Protein AF-A0A966YVP4-F1 (afdb_monomer)

Radius of gyration: 31.64 Å; Cα contacts (8 Å, |Δi|>4): 546; chains: 1; bounding box: 80×55×108 Å

Secondary structure (DSSP, 8-state):
-PPPTT----SSS-----HHHHHHHTT-SSEEEEEETTT-BEEEE-HHHHHHTT--HHHHTT-BHHHHH-S-HHHHHHHHHHHTTS-SEEEEEEEE-PPTTSS-SS-EEEEEEEEE-SSTTEEEEEEEEHHHHHHHHHHHHHHHHHHHHHHHHHHHHHHHHHHHHHHHHHHHHHHHH--SHHHHHHHHHHHHHHHHHHHHHHHHH-S--S----EEE-HHHHHHHHHHHHHHHS-SSEEEEEE--TTPPPEEE-HHHHHHHHHHHHHHHHHHTHHHHHHT-EEEEEEEEEEEEEEETTEEEEEEEEEEEEE----TTS-HHHHHHHHHHH-TT---EEEES---HHHHHHHHHTT-SEEEESS--HHHHHHHHHHHHHHTTS---------------------SHHHHHHHHHHHHHHT----------TTSSHHHHHHHHHHTSTTTTS------TTSS-HHHHHHHHS---TT--

Mean predicted aligned error: 20.99 Å

pLDDT: mean 71.88, std 15.6, range [25.2, 93.12]

Foldseek 3Di:
DDDDQLDDDDPDDQDARDPVVLVVQLPDLWWKWKAFLPPQATRDTHPNVCQQQVHDRVRSHRDGPCQAQNPDVVVNVQSCCQLVVVDQKDKDWDWGDGDDDDGDPDTATWIWMKGADPPSRMIMITIDGPVQVVVVVVLVVVVVVVVVVLVVLVVVLVVLLVVLVVQLVVLVVVLVVDPDPVSNVVSVVSNVVSVVVNVVSVVVNDPPPDDWPFDFADVVVLVVVLVVVLCVVLVALEDEAEAEDPVDGTGGGRSVVSSVVVSVVVNVLCVLCVVSSVVSNWYKYWHWDWDAQDQDPNDTDRTDIDIDIDTPDDPPPDHQLVVLLVCCVVPVLQAAEDEDQDQFLVVLLSCLVSPHNYYHYPPDDPVVVVVSVVVRVVVSPDDDDDDDDDDDDDDDDPGDDDRDPVVSVLSRVLSVLQAPPDDDDQDDDPPPCSVVSVLSSCCSHPNVVPDDDDDDPVVDPPVVCCCVVVNDDPPPD

Structure (mmCIF, N/CA/C/O backbone):
data_AF-A0A966YVP4-F1
#
_entry.id   AF-A0A966YVP4-F1
#
loop_
_atom_site.group_PDB
_atom_site.id
_atom_site.type_symbol
_atom_site.label_atom_id
_atom_site.label_alt_id
_atom_site.label_comp_id
_atom_site.label_asym_id
_atom_site.label_entity_id
_atom_site.label_seq_id
_atom_site.pdbx_PDB_ins_code
_atom_site.Cartn_x
_atom_site.Cartn_y
_atom_site.Cartn_z
_atom_site.occupancy
_atom_site.B_iso_or_equiv
_atom_site.auth_seq_id
_atom_site.auth_comp_id
_atom_site.auth_asym_id
_atom_site.auth_atom_id
_atom_site.pdbx_PDB_model_num
ATOM 1 N N . MET A 1 1 ? 42.771 20.851 -23.814 1.00 29.97 1 MET A N 1
ATOM 2 C CA . MET A 1 1 ? 42.692 19.399 -24.076 1.00 29.97 1 MET A CA 1
ATOM 3 C C . MET A 1 1 ? 42.431 18.702 -22.752 1.00 29.97 1 MET A C 1
ATOM 5 O O . MET A 1 1 ? 43.370 18.456 -22.007 1.00 29.97 1 MET A O 1
ATOM 9 N N . LEU A 1 2 ? 41.157 18.504 -22.408 1.00 26.42 2 LEU A N 1
ATOM 10 C CA . LEU A 1 2 ? 40.759 17.711 -21.241 1.00 26.42 2 LEU A CA 1
ATOM 11 C C . LEU A 1 2 ? 41.018 16.236 -21.580 1.00 26.42 2 LEU A C 1
ATOM 13 O O . LEU A 1 2 ? 40.597 15.773 -22.638 1.00 26.42 2 LEU A O 1
ATOM 17 N N . ARG A 1 3 ? 41.796 15.540 -20.746 1.00 27.92 3 ARG A N 1
ATOM 18 C CA . ARG A 1 3 ? 42.078 14.107 -20.909 1.00 27.92 3 ARG A CA 1
ATOM 19 C C . ARG A 1 3 ? 40.803 13.310 -20.621 1.00 27.92 3 ARG A C 1
ATOM 21 O O . ARG A 1 3 ? 40.151 13.565 -19.615 1.00 27.92 3 ARG A O 1
ATOM 28 N N . ASN A 1 4 ? 40.489 12.367 -21.507 1.00 36.84 4 ASN A N 1
ATOM 29 C CA . ASN A 1 4 ? 39.395 11.409 -21.375 1.00 36.84 4 ASN A CA 1
ATOM 30 C C . ASN A 1 4 ? 39.600 10.553 -20.100 1.00 36.84 4 ASN A C 1
ATOM 32 O O . ASN A 1 4 ? 40.623 9.873 -20.012 1.00 36.84 4 ASN A O 1
ATOM 36 N N . PRO A 1 5 ? 38.687 10.590 -19.111 1.00 42.31 5 PRO A N 1
ATOM 37 C CA . PRO A 1 5 ? 38.836 9.871 -17.844 1.00 42.31 5 PRO A CA 1
ATOM 38 C C . PRO A 1 5 ? 38.462 8.377 -17.912 1.00 42.31 5 PRO A C 1
ATOM 40 O O . PRO A 1 5 ? 38.551 7.704 -16.886 1.00 42.31 5 PRO A O 1
ATOM 43 N N . PHE A 1 6 ? 38.053 7.854 -19.076 1.00 38.78 6 PHE A N 1
ATOM 44 C CA . PHE A 1 6 ? 37.610 6.462 -19.242 1.00 38.78 6 PHE A CA 1
ATOM 45 C C . PHE A 1 6 ? 38.642 5.527 -19.889 1.00 38.78 6 PHE A C 1
ATOM 47 O O . PHE A 1 6 ? 38.429 4.317 -19.900 1.00 38.78 6 PHE A O 1
ATOM 54 N N . ILE A 1 7 ? 39.769 6.044 -20.398 1.00 41.66 7 ILE A N 1
ATOM 55 C CA . ILE A 1 7 ? 40.704 5.236 -21.195 1.00 41.66 7 ILE A CA 1
ATOM 56 C C . ILE A 1 7 ? 42.158 5.415 -20.731 1.00 41.66 7 ILE A C 1
ATOM 58 O O . ILE A 1 7 ? 42.837 6.353 -21.141 1.00 41.66 7 ILE A O 1
ATOM 62 N N . GLU A 1 8 ? 42.665 4.442 -19.968 1.00 34.09 8 GLU A N 1
ATOM 63 C CA . GLU A 1 8 ? 44.062 3.984 -20.041 1.00 34.09 8 GLU A CA 1
ATOM 64 C C . GLU A 1 8 ? 44.051 2.446 -20.177 1.00 34.09 8 GLU A C 1
ATOM 66 O O . GLU A 1 8 ? 43.365 1.757 -19.426 1.00 34.09 8 GLU A O 1
ATOM 71 N N . GLY A 1 9 ? 44.723 1.926 -21.217 1.00 31.55 9 GLY A N 1
ATOM 72 C CA . GLY A 1 9 ? 44.648 0.525 -21.674 1.00 31.55 9 GLY A CA 1
ATOM 73 C C . GLY A 1 9 ? 45.178 -0.513 -20.674 1.00 31.55 9 GLY A C 1
ATOM 74 O O . GLY A 1 9 ? 45.796 -0.172 -19.677 1.00 31.55 9 GLY A O 1
ATOM 75 N N . ALA A 1 10 ? 45.028 -1.819 -20.877 1.00 28.75 10 ALA A N 1
ATOM 76 C CA . ALA A 1 10 ? 44.553 -2.616 -22.002 1.00 28.75 10 ALA A CA 1
ATOM 77 C C . ALA A 1 10 ? 44.098 -3.989 -21.450 1.00 28.75 10 ALA A C 1
ATOM 79 O O . ALA A 1 10 ? 44.531 -4.367 -20.371 1.00 28.75 10 ALA A O 1
ATOM 80 N N . VAL A 1 11 ? 43.256 -4.709 -22.203 1.00 44.66 11 VAL A N 1
ATOM 81 C CA . VAL A 1 11 ? 43.039 -6.177 -22.217 1.00 44.66 11 VAL A CA 1
ATOM 82 C C . VAL A 1 11 ? 43.336 -6.959 -20.910 1.00 44.66 11 VAL A C 1
ATOM 84 O O . VAL A 1 11 ? 44.486 -7.121 -20.518 1.00 44.66 11 VAL A O 1
ATOM 87 N N . ALA A 1 12 ? 42.280 -7.586 -20.361 1.00 33.38 12 ALA A N 1
ATOM 88 C CA . ALA A 1 12 ? 42.209 -8.422 -19.145 1.00 33.38 12 ALA A CA 1
ATOM 89 C C . ALA A 1 12 ? 42.091 -7.650 -17.811 1.00 33.38 12 ALA A C 1
ATOM 91 O O . ALA A 1 12 ? 43.016 -7.584 -17.010 1.00 33.38 12 ALA A O 1
ATOM 92 N N . GLY A 1 13 ? 40.898 -7.105 -17.554 1.00 38.34 13 GLY A N 1
ATOM 93 C CA . GLY A 1 13 ? 40.550 -6.392 -16.322 1.00 38.34 13 GLY A CA 1
ATOM 94 C C . GLY A 1 13 ? 39.638 -5.212 -16.641 1.00 38.34 13 GLY A C 1
ATOM 95 O O . GLY A 1 13 ? 40.075 -4.257 -17.274 1.00 38.34 13 GLY A O 1
ATOM 96 N N . ALA A 1 14 ? 38.360 -5.295 -16.263 1.00 35.41 14 ALA A N 1
ATOM 97 C CA . ALA A 1 14 ? 37.392 -4.223 -16.497 1.00 35.41 14 ALA A CA 1
ATOM 98 C C . ALA A 1 14 ? 37.844 -2.915 -15.801 1.00 35.41 14 ALA A C 1
ATOM 100 O O . ALA A 1 14 ? 38.297 -2.974 -14.652 1.00 35.41 14 ALA A O 1
ATOM 101 N N . PRO A 1 15 ? 37.750 -1.745 -16.465 1.00 41.84 15 PRO A N 1
ATOM 102 C CA . PRO A 1 15 ? 38.260 -0.484 -15.933 1.00 41.84 15 PRO A CA 1
ATOM 103 C C . PRO A 1 15 ? 37.467 -0.036 -14.698 1.00 41.84 15 PRO A C 1
ATOM 105 O O . PRO A 1 15 ? 36.239 0.016 -14.705 1.00 41.84 15 PRO A O 1
ATOM 108 N N . VAL A 1 16 ? 38.175 0.320 -13.625 1.00 45.94 16 VAL A N 1
ATOM 109 C CA . VAL A 1 16 ? 37.579 0.939 -12.434 1.00 45.94 16 VAL A CA 1
ATOM 110 C C . VAL A 1 16 ? 37.334 2.415 -12.750 1.00 45.94 16 VAL A C 1
ATOM 112 O O . VAL A 1 16 ? 38.284 3.158 -12.986 1.00 45.94 16 VAL A O 1
ATOM 115 N N . ALA A 1 17 ? 36.068 2.842 -12.766 1.00 50.16 17 ALA A N 1
ATOM 116 C CA . ALA A 1 17 ? 35.695 4.246 -12.950 1.00 50.16 17 ALA A CA 1
ATOM 117 C C . ALA A 1 17 ? 36.449 5.163 -11.964 1.00 50.16 17 ALA A C 1
ATOM 119 O O . ALA A 1 17 ? 36.647 4.803 -10.801 1.00 50.16 17 ALA A O 1
ATOM 120 N N . ALA A 1 18 ? 36.858 6.357 -12.411 1.00 51.91 18 ALA A N 1
ATOM 121 C CA . ALA A 1 18 ? 37.598 7.308 -11.582 1.00 51.91 18 ALA A CA 1
ATOM 122 C C . ALA A 1 18 ? 36.877 7.581 -10.232 1.00 51.91 18 ALA A C 1
ATOM 124 O O . ALA A 1 18 ? 35.660 7.795 -10.237 1.00 51.91 18 ALA A O 1
ATOM 125 N N . PRO A 1 19 ? 37.592 7.653 -9.084 1.00 50.00 19 PRO A N 1
ATOM 126 C CA . PRO A 1 19 ? 36.989 7.678 -7.738 1.00 50.00 19 PRO A CA 1
ATOM 127 C C . PRO A 1 19 ? 35.937 8.777 -7.503 1.00 50.00 19 PRO A C 1
ATOM 129 O O . PRO A 1 19 ? 34.991 8.603 -6.733 1.00 50.00 19 PRO A O 1
ATOM 132 N N . PHE A 1 20 ? 36.093 9.924 -8.170 1.00 47.03 20 PHE A N 1
ATOM 133 C CA . PHE A 1 20 ? 35.158 11.047 -8.088 1.00 47.03 20 PHE A CA 1
ATOM 134 C C . PHE A 1 20 ? 33.817 10.736 -8.770 1.00 47.03 20 PHE A C 1
ATOM 136 O O . PHE A 1 20 ? 32.758 10.967 -8.186 1.00 47.03 20 PHE A O 1
ATOM 143 N N . VAL A 1 21 ? 33.859 10.140 -9.964 1.00 62.75 21 VAL A N 1
ATOM 144 C CA . VAL A 1 21 ? 32.672 9.780 -10.754 1.00 62.75 21 VAL A CA 1
ATOM 145 C C . VAL A 1 21 ? 31.897 8.652 -10.075 1.00 62.75 21 VAL A C 1
ATOM 147 O O . VAL A 1 21 ? 30.676 8.740 -9.957 1.00 62.75 21 VAL A O 1
ATOM 150 N N . SER A 1 22 ? 32.589 7.646 -9.523 1.00 64.56 22 SER A N 1
ATOM 151 C CA . SER A 1 22 ? 31.923 6.583 -8.761 1.00 64.56 22 SER A CA 1
ATOM 152 C C . SER A 1 22 ? 31.195 7.130 -7.531 1.00 64.56 22 SER A C 1
ATOM 154 O O . SER A 1 22 ? 30.073 6.720 -7.255 1.00 64.56 22 SER A O 1
ATOM 156 N N . SER A 1 23 ? 31.781 8.108 -6.826 1.00 67.19 23 SER A N 1
ATOM 157 C CA . SER A 1 23 ? 31.131 8.718 -5.657 1.00 67.19 23 SER A CA 1
ATOM 158 C C . SER A 1 23 ? 29.857 9.500 -6.003 1.00 67.19 23 SER A C 1
ATOM 160 O O . SER A 1 23 ? 28.948 9.578 -5.177 1.00 67.19 23 SER A O 1
ATOM 162 N N . MET A 1 24 ? 29.777 10.066 -7.213 1.00 75.69 24 MET A N 1
ATOM 163 C CA . MET A 1 24 ? 28.618 10.831 -7.679 1.00 75.69 24 MET A CA 1
ATOM 164 C C . MET A 1 24 ? 27.484 9.899 -8.114 1.00 75.69 24 MET A C 1
ATOM 166 O O . MET A 1 24 ? 26.338 10.098 -7.715 1.00 75.69 24 MET A O 1
ATOM 170 N N . LEU A 1 25 ? 27.810 8.846 -8.869 1.00 79.75 25 LEU A N 1
ATOM 171 C CA . LEU A 1 25 ? 26.842 7.826 -9.279 1.00 79.75 25 LEU A CA 1
ATOM 172 C C . LEU A 1 25 ? 26.276 7.057 -8.073 1.00 79.75 25 LEU A C 1
ATOM 174 O O . LEU A 1 25 ? 25.082 6.759 -8.040 1.00 79.75 25 LEU A O 1
ATOM 178 N N . ASP A 1 26 ? 27.091 6.819 -7.039 1.00 79.06 26 ASP A N 1
ATOM 179 C CA . ASP A 1 26 ? 26.658 6.209 -5.773 1.00 79.06 26 ASP A CA 1
ATOM 180 C C . ASP A 1 26 ? 25.669 7.079 -4.977 1.00 79.06 26 ASP A C 1
ATOM 182 O O . ASP A 1 26 ? 24.909 6.561 -4.156 1.00 79.06 26 ASP A O 1
ATOM 186 N N . GLN A 1 27 ? 25.625 8.391 -5.231 1.00 76.12 27 GLN A N 1
ATOM 187 C CA . GLN A 1 27 ? 24.639 9.287 -4.623 1.00 76.12 27 GLN A CA 1
ATOM 188 C C . GLN A 1 27 ? 23.323 9.356 -5.401 1.00 76.12 27 GLN A C 1
ATOM 190 O O . GLN A 1 27 ? 22.328 9.844 -4.851 1.00 76.12 27 GLN A O 1
ATOM 195 N N . MET A 1 28 ? 23.265 8.851 -6.638 1.00 78.94 28 MET A N 1
ATOM 196 C CA . MET A 1 28 ? 22.024 8.858 -7.409 1.00 78.94 28 MET A CA 1
ATOM 197 C C . MET A 1 28 ? 20.943 7.998 -6.724 1.00 78.94 28 MET A C 1
ATOM 199 O O . MET A 1 28 ? 21.252 6.973 -6.111 1.00 78.94 28 MET A O 1
ATOM 203 N N . PRO A 1 29 ? 19.671 8.439 -6.744 1.00 70.00 29 PRO A N 1
ATOM 204 C CA . PRO A 1 29 ? 18.569 7.697 -6.131 1.00 70.00 29 PRO A CA 1
ATOM 205 C C . PRO A 1 29 ? 18.134 6.497 -6.979 1.00 70.00 29 PRO A C 1
ATOM 207 O O . PRO A 1 29 ? 17.661 5.506 -6.430 1.00 70.00 29 PRO A O 1
ATOM 210 N N . ASN A 1 30 ? 18.311 6.592 -8.295 1.00 84.62 30 ASN A N 1
ATOM 211 C CA . ASN A 1 30 ? 17.921 5.562 -9.242 1.00 84.62 30 ASN A CA 1
ATOM 212 C C . ASN A 1 30 ? 19.015 4.503 -9.354 1.00 84.62 30 ASN A C 1
ATOM 214 O O . ASN A 1 30 ? 20.199 4.775 -9.124 1.00 84.62 30 ASN A O 1
ATOM 218 N N . SER A 1 31 ? 18.608 3.285 -9.696 1.00 88.94 31 SER A N 1
ATOM 219 C CA . SER A 1 31 ? 19.550 2.194 -9.911 1.00 88.94 31 SER A CA 1
ATOM 220 C C . SER A 1 31 ? 20.287 2.433 -11.217 1.00 88.94 31 SER A C 1
ATOM 222 O O . SER A 1 31 ? 19.646 2.626 -12.245 1.00 88.94 31 SER A O 1
ATOM 224 N N . VAL A 1 32 ? 21.618 2.449 -11.172 1.00 92.25 32 VAL A N 1
ATOM 225 C CA . VAL A 1 32 ? 22.470 2.729 -12.330 1.00 92.25 32 VAL A CA 1
ATOM 226 C C . VAL A 1 32 ? 23.482 1.607 -12.516 1.00 92.25 32 VAL A C 1
ATOM 228 O O . VAL A 1 32 ? 24.224 1.262 -11.592 1.00 92.25 32 VAL A O 1
ATOM 231 N N . LEU A 1 33 ? 23.541 1.088 -13.740 1.00 91.94 33 LEU A N 1
ATOM 232 C CA . LEU A 1 33 ? 24.597 0.217 -14.242 1.00 91.94 33 LEU A CA 1
ATOM 233 C C . LEU A 1 33 ? 25.327 0.905 -15.395 1.00 91.94 33 LEU A C 1
ATOM 235 O O . LEU A 1 33 ? 24.714 1.585 -16.216 1.00 91.94 33 LEU A O 1
ATOM 239 N N . VAL A 1 34 ? 26.633 0.680 -15.480 1.00 90.81 34 VAL A N 1
ATOM 240 C CA . VAL A 1 34 ? 27.435 1.005 -16.665 1.00 90.81 34 VAL A CA 1
ATOM 241 C C . VAL A 1 34 ? 27.994 -0.291 -17.216 1.00 90.81 34 VAL A C 1
ATOM 243 O O . VAL A 1 34 ? 28.510 -1.114 -16.457 1.00 90.81 34 VAL A O 1
ATOM 246 N N . PHE A 1 35 ? 27.892 -0.471 -18.525 1.00 90.00 35 PHE A N 1
ATOM 247 C CA . PHE A 1 35 ? 28.309 -1.684 -19.213 1.00 90.00 35 PHE A CA 1
ATOM 248 C C . PHE A 1 35 ? 28.931 -1.366 -20.572 1.00 90.00 35 PHE A C 1
ATOM 250 O O . PHE A 1 35 ? 28.730 -0.285 -21.129 1.00 90.00 35 PHE A O 1
ATOM 257 N N . VAL A 1 36 ? 29.698 -2.312 -21.105 1.00 88.19 36 VAL A N 1
ATOM 258 C CA . VAL A 1 36 ? 30.281 -2.215 -22.447 1.00 88.19 36 VAL A CA 1
ATOM 259 C C . VAL A 1 36 ? 29.201 -2.524 -23.479 1.00 88.19 36 VAL A C 1
ATOM 261 O O . VAL A 1 36 ? 28.618 -3.601 -23.444 1.00 88.19 36 VAL A O 1
ATOM 264 N N . GLY A 1 37 ? 28.941 -1.623 -24.427 1.00 82.44 37 GLY A N 1
ATOM 265 C CA . GLY A 1 37 ? 27.839 -1.788 -25.386 1.00 82.44 37 GLY A CA 1
ATOM 266 C C . GLY A 1 37 ? 27.956 -3.045 -26.259 1.00 82.44 37 GLY A C 1
ATOM 267 O O . GLY A 1 37 ? 26.972 -3.749 -26.466 1.00 82.44 37 GLY A O 1
ATOM 268 N N . ALA A 1 38 ? 29.172 -3.375 -26.709 1.00 82.44 38 ALA A N 1
ATOM 269 C CA . ALA A 1 38 ? 29.412 -4.507 -27.607 1.00 82.44 38 ALA A CA 1
ATOM 270 C C . ALA A 1 38 ? 29.307 -5.882 -26.921 1.00 82.44 38 ALA A C 1
ATOM 272 O O . ALA A 1 38 ? 28.761 -6.817 -27.501 1.00 82.44 38 ALA A O 1
ATOM 273 N N . THR A 1 39 ? 29.853 -6.021 -25.709 1.00 84.38 39 THR A N 1
ATOM 274 C CA . THR A 1 39 ? 29.913 -7.307 -24.987 1.00 84.38 39 THR A CA 1
ATOM 275 C C . THR A 1 39 ? 28.844 -7.442 -23.910 1.00 84.38 39 THR A C 1
ATOM 277 O O . THR A 1 39 ? 28.572 -8.547 -23.454 1.00 84.38 39 THR A O 1
ATOM 280 N N . LYS A 1 40 ? 28.206 -6.330 -23.528 1.00 87.25 40 LYS A N 1
ATOM 281 C CA . LYS A 1 40 ? 27.245 -6.219 -22.422 1.00 87.25 40 LYS A CA 1
ATOM 282 C C . LYS A 1 40 ? 27.848 -6.535 -21.047 1.00 87.25 40 LYS A C 1
ATOM 284 O O . LYS A 1 40 ? 27.099 -6.768 -20.097 1.00 87.25 40 LYS A O 1
ATOM 289 N N . ASP A 1 41 ? 29.177 -6.504 -20.934 1.00 86.19 41 ASP A N 1
ATOM 290 C CA . ASP A 1 41 ? 29.902 -6.721 -19.679 1.00 86.19 41 ASP A CA 1
ATOM 291 C C . ASP A 1 41 ? 29.674 -5.559 -18.714 1.00 86.19 41 ASP A C 1
ATOM 293 O O . ASP A 1 41 ? 29.835 -4.394 -19.090 1.00 86.19 41 ASP A O 1
ATOM 297 N N . LEU A 1 42 ? 29.343 -5.864 -17.459 1.00 87.19 42 LEU A N 1
ATOM 298 C CA . LEU A 1 42 ? 29.179 -4.847 -16.427 1.00 87.19 42 LEU A CA 1
ATOM 299 C C . LEU A 1 42 ? 30.530 -4.261 -16.015 1.00 87.19 42 LEU A C 1
ATOM 301 O O . LEU A 1 42 ? 31.460 -4.969 -15.626 1.00 87.19 42 LEU A O 1
ATOM 305 N N . VAL A 1 43 ? 30.595 -2.935 -16.033 1.00 87.00 43 VAL A N 1
ATOM 306 C CA . VAL A 1 43 ? 31.760 -2.143 -15.625 1.00 87.00 43 VAL A CA 1
ATOM 307 C C . VAL A 1 43 ? 31.528 -1.524 -14.249 1.00 87.00 43 VAL A C 1
ATOM 309 O O . VAL A 1 43 ? 32.441 -1.458 -13.426 1.00 87.00 43 VAL A O 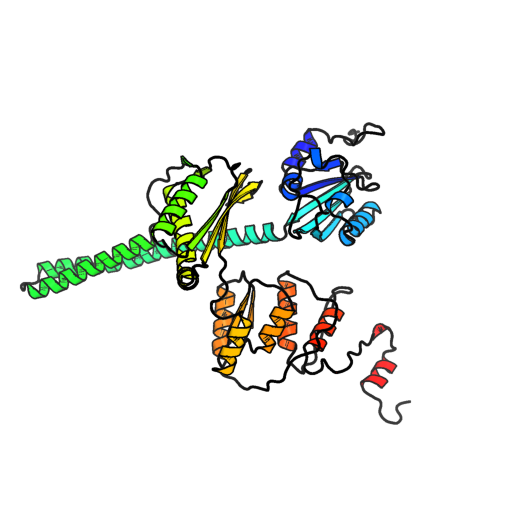1
ATOM 312 N N . TYR A 1 44 ? 30.301 -1.082 -13.969 1.00 87.38 44 TYR A N 1
ATOM 313 C CA . TYR A 1 44 ? 29.97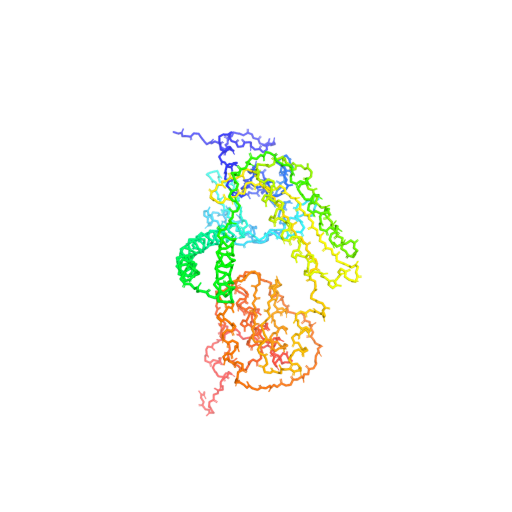2 -0.411 -12.716 1.00 87.38 44 TYR A CA 1
ATOM 314 C C . TYR A 1 44 ? 28.508 -0.616 -12.316 1.00 87.38 44 TYR A C 1
ATOM 316 O O . TYR A 1 44 ? 27.626 -0.721 -13.165 1.00 87.38 44 TYR A O 1
ATOM 324 N N . ALA A 1 45 ? 28.268 -0.619 -11.005 1.00 86.38 45 ALA A N 1
ATOM 325 C CA . ALA A 1 45 ? 26.949 -0.600 -10.392 1.00 86.38 45 ALA A CA 1
ATOM 326 C C . ALA A 1 45 ? 26.965 0.364 -9.209 1.00 86.38 45 ALA A C 1
ATOM 328 O O . ALA A 1 45 ? 27.882 0.302 -8.383 1.00 86.38 45 ALA A O 1
ATOM 329 N N . ASN A 1 46 ? 25.966 1.242 -9.126 1.00 87.31 46 ASN A N 1
ATOM 330 C CA . ASN A 1 46 ? 25.834 2.137 -7.984 1.00 87.31 46 ASN A CA 1
ATOM 331 C C . ASN A 1 46 ? 25.165 1.442 -6.785 1.00 87.31 46 ASN A C 1
ATOM 333 O O . ASN A 1 46 ? 24.551 0.380 -6.905 1.00 87.31 46 ASN A O 1
ATOM 337 N N . ALA A 1 47 ? 25.239 2.069 -5.611 1.00 83.25 47 ALA A N 1
ATOM 338 C CA . ALA A 1 47 ? 24.629 1.546 -4.386 1.00 83.25 47 ALA A CA 1
ATOM 339 C C . ALA A 1 47 ? 23.110 1.278 -4.502 1.00 83.25 47 ALA A C 1
ATOM 341 O O . ALA A 1 47 ? 22.590 0.384 -3.832 1.00 83.25 47 ALA A O 1
ATOM 342 N N . ALA A 1 48 ? 22.392 2.039 -5.337 1.00 82.31 48 ALA A N 1
ATOM 343 C CA . ALA A 1 48 ? 20.969 1.820 -5.593 1.00 82.31 48 ALA A CA 1
ATOM 344 C C . ALA A 1 48 ? 20.726 0.552 -6.430 1.00 82.31 48 ALA A C 1
ATOM 346 O O . ALA A 1 48 ? 19.842 -0.226 -6.085 1.00 82.31 48 ALA A O 1
ATOM 347 N N . ALA A 1 49 ? 21.554 0.287 -7.445 1.00 85.12 49 ALA A N 1
ATOM 348 C CA . ALA A 1 49 ? 21.521 -0.948 -8.225 1.00 85.12 49 ALA A CA 1
ATOM 349 C C . ALA A 1 49 ? 21.880 -2.174 -7.377 1.00 85.12 49 ALA A C 1
ATOM 351 O O . ALA A 1 49 ? 21.207 -3.192 -7.487 1.00 85.12 49 ALA A O 1
ATOM 352 N N . GLU A 1 50 ? 22.873 -2.075 -6.487 1.00 82.00 50 GLU A N 1
ATOM 353 C CA . GLU A 1 50 ? 23.200 -3.143 -5.524 1.00 82.00 50 GLU A CA 1
ATOM 354 C C . GLU A 1 50 ? 22.017 -3.460 -4.598 1.00 82.00 50 GLU A C 1
ATOM 356 O O . GLU A 1 50 ? 21.723 -4.621 -4.321 1.00 82.00 50 GLU A O 1
ATOM 361 N N . ALA A 1 51 ? 21.321 -2.421 -4.122 1.00 75.44 51 ALA A N 1
ATOM 362 C CA . ALA A 1 51 ? 20.150 -2.575 -3.267 1.00 75.44 51 ALA A CA 1
ATOM 363 C C . ALA A 1 51 ? 18.935 -3.118 -4.028 1.00 75.44 51 ALA A C 1
ATOM 365 O O . ALA A 1 51 ? 18.224 -3.962 -3.492 1.00 75.44 51 ALA A O 1
ATOM 366 N N . SER A 1 52 ? 18.703 -2.652 -5.258 1.00 76.56 52 SER A N 1
ATOM 367 C CA . SER A 1 52 ? 17.652 -3.183 -6.120 1.00 76.56 52 SER A CA 1
ATOM 368 C C . SER A 1 52 ? 17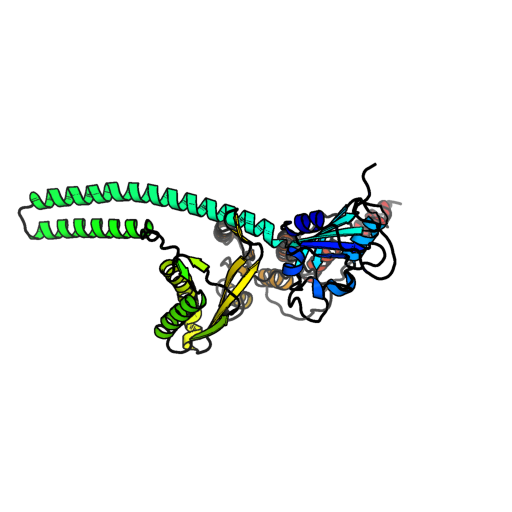.945 -4.649 -6.411 1.00 76.56 52 SER A C 1
ATOM 370 O O . SER A 1 52 ? 17.142 -5.502 -6.083 1.00 76.56 52 SER A O 1
ATOM 372 N N . LEU A 1 53 ? 19.109 -4.991 -6.947 1.00 76.62 53 LEU A N 1
ATOM 373 C CA . LEU A 1 53 ? 19.442 -6.359 -7.343 1.00 76.62 53 LEU A CA 1
ATOM 374 C C . LEU A 1 53 ? 19.796 -7.282 -6.168 1.00 76.62 53 LEU A C 1
ATOM 376 O O . LEU A 1 53 ? 20.285 -8.367 -6.428 1.00 76.62 53 LEU A O 1
ATOM 380 N N . ASP A 1 54 ? 19.644 -6.872 -4.907 1.00 73.06 54 ASP A N 1
ATOM 381 C CA . ASP A 1 54 ? 20.072 -7.635 -3.717 1.00 73.06 54 ASP A CA 1
ATOM 382 C C . ASP A 1 54 ? 21.450 -8.324 -3.879 1.00 73.06 54 ASP A C 1
ATOM 384 O O . ASP A 1 54 ? 21.692 -9.459 -3.458 1.00 73.06 54 ASP A O 1
ATOM 388 N N . LEU A 1 55 ? 22.373 -7.631 -4.550 1.00 76.69 55 LEU A N 1
ATOM 389 C CA . LEU A 1 55 ? 23.690 -8.133 -4.918 1.00 76.69 55 LEU A CA 1
ATOM 390 C C . LEU A 1 55 ? 24.752 -7.139 -4.489 1.00 76.69 55 LEU A C 1
ATOM 392 O O . LEU A 1 55 ? 24.657 -5.941 -4.739 1.00 76.69 55 LEU A O 1
ATOM 396 N N . SER A 1 56 ? 25.823 -7.654 -3.890 1.00 77.81 56 SER A N 1
ATOM 397 C CA . SER A 1 56 ? 26.999 -6.833 -3.624 1.00 77.81 56 SER A CA 1
ATOM 398 C C . SER A 1 56 ? 27.752 -6.528 -4.916 1.00 77.81 56 SER A C 1
ATOM 400 O O . SER A 1 56 ? 27.821 -7.370 -5.815 1.00 77.81 56 SER A O 1
ATOM 402 N N . ARG A 1 57 ? 28.437 -5.381 -4.967 1.00 74.38 57 ARG A N 1
ATOM 403 C CA . ARG A 1 57 ? 29.325 -4.997 -6.080 1.00 74.38 57 ARG A CA 1
ATOM 404 C C . ARG A 1 57 ? 30.291 -6.106 -6.499 1.00 74.38 57 ARG A C 1
ATOM 406 O O . ARG A 1 57 ? 30.517 -6.313 -7.683 1.00 74.38 57 ARG A O 1
ATOM 413 N N . LYS A 1 58 ? 30.828 -6.859 -5.532 1.00 73.25 58 LYS A N 1
ATOM 414 C CA . LYS A 1 58 ? 31.740 -7.990 -5.780 1.00 73.25 58 LYS A CA 1
ATOM 415 C C . LYS A 1 58 ? 31.059 -9.159 -6.503 1.00 73.25 58 LYS A C 1
ATOM 417 O O . LYS A 1 58 ? 31.718 -9.862 -7.253 1.00 73.25 58 LYS A O 1
ATOM 422 N N . SER A 1 59 ? 29.766 -9.368 -6.269 1.00 75.94 59 SER A N 1
ATOM 423 C CA . SER A 1 59 ? 28.983 -10.419 -6.934 1.00 75.94 59 SER A CA 1
ATOM 424 C C . SER A 1 59 ? 28.541 -10.006 -8.339 1.00 75.94 59 SER A C 1
ATOM 426 O O . SER A 1 59 ? 28.285 -10.870 -9.164 1.00 75.94 59 SER A O 1
ATOM 428 N N . LEU A 1 60 ? 28.462 -8.697 -8.599 1.00 77.69 60 LEU A N 1
ATOM 429 C CA . LEU A 1 60 ? 28.150 -8.128 -9.914 1.00 77.69 60 LEU A CA 1
ATOM 430 C C . LEU A 1 60 ? 29.363 -8.102 -10.857 1.00 77.69 60 LEU A C 1
ATOM 432 O O . LEU A 1 60 ? 29.198 -8.010 -12.069 1.00 77.69 60 LEU A O 1
ATOM 436 N N . GLN A 1 61 ? 30.585 -8.170 -10.320 1.00 77.69 61 GLN A N 1
ATOM 437 C CA . GLN A 1 61 ? 31.805 -8.151 -11.125 1.00 77.69 61 GLN A CA 1
ATOM 438 C C . GLN A 1 61 ? 31.901 -9.377 -12.037 1.00 77.69 61 GLN A C 1
ATOM 440 O O . GLN A 1 61 ? 31.838 -10.512 -11.572 1.00 77.69 61 GLN A O 1
ATOM 445 N N . GLY A 1 62 ? 32.124 -9.127 -13.329 1.00 73.44 62 GLY A N 1
ATOM 446 C CA . GLY A 1 62 ? 32.261 -10.173 -14.342 1.00 73.44 62 GLY A CA 1
ATOM 447 C C . GLY A 1 62 ? 30.936 -10.766 -14.823 1.00 73.44 62 GLY A C 1
ATOM 448 O O . GLY A 1 62 ? 30.971 -11.691 -15.627 1.00 73.44 62 GLY A O 1
ATOM 449 N N . LEU A 1 63 ? 29.796 -10.248 -14.355 1.00 83.06 63 LEU A N 1
ATOM 450 C CA . LEU A 1 63 ? 28.493 -10.554 -14.936 1.00 83.06 63 LEU A CA 1
ATOM 451 C C . LEU A 1 63 ? 28.219 -9.657 -16.144 1.00 83.06 63 LEU A C 1
ATOM 453 O O . LEU A 1 63 ? 28.705 -8.526 -16.240 1.00 83.06 63 LEU A O 1
ATOM 457 N N . THR A 1 64 ? 27.383 -10.156 -17.039 1.00 85.25 64 THR A N 1
ATOM 458 C CA . THR A 1 64 ? 26.814 -9.404 -18.156 1.00 85.25 64 THR A CA 1
ATOM 459 C C . THR A 1 64 ? 25.395 -8.938 -17.826 1.00 85.25 64 THR A C 1
ATOM 461 O O . THR A 1 64 ? 24.747 -9.445 -16.906 1.00 85.25 64 THR A O 1
ATOM 464 N N . LEU A 1 65 ? 24.853 -8.000 -18.608 1.00 84.56 65 LEU A N 1
ATOM 465 C CA . LEU A 1 65 ? 23.423 -7.667 -18.516 1.00 84.56 65 LEU A CA 1
ATOM 466 C C . LEU A 1 65 ? 22.515 -8.879 -18.760 1.00 84.56 65 LEU A C 1
ATOM 468 O O . LEU A 1 65 ? 21.433 -8.956 -18.179 1.00 84.56 65 LEU A O 1
ATOM 472 N N . TYR A 1 66 ? 22.959 -9.824 -19.591 1.00 82.69 66 TYR A N 1
ATOM 473 C CA . TYR A 1 66 ? 22.238 -11.066 -19.843 1.00 82.69 66 TYR A CA 1
ATOM 474 C C . TYR A 1 66 ? 22.163 -11.936 -18.582 1.00 82.69 66 TYR A C 1
ATOM 476 O O . TYR A 1 66 ? 21.100 -12.460 -18.262 1.00 82.69 66 TYR A O 1
ATOM 484 N N . ASP A 1 67 ? 23.252 -12.034 -17.815 1.00 79.06 67 ASP A N 1
ATOM 485 C CA . ASP A 1 67 ? 23.269 -12.798 -16.559 1.00 79.06 67 ASP A CA 1
ATOM 486 C C . ASP A 1 67 ? 22.331 -12.201 -15.500 1.00 79.06 67 ASP A C 1
ATOM 488 O O . ASP A 1 67 ? 21.784 -12.926 -14.669 1.00 79.06 67 ASP A O 1
ATOM 492 N N . LEU A 1 68 ? 22.123 -10.880 -15.531 1.00 77.88 68 LEU A N 1
ATOM 493 C CA . LEU A 1 68 ? 21.231 -10.189 -14.599 1.00 77.88 68 LEU A CA 1
ATOM 494 C C . LEU A 1 68 ? 19.755 -10.276 -14.995 1.00 77.88 68 LEU A C 1
ATOM 496 O O . LEU A 1 68 ? 18.916 -10.568 -14.140 1.00 77.88 68 LEU A O 1
ATOM 500 N N . PHE A 1 69 ? 19.438 -9.998 -16.262 1.00 82.06 69 PHE A N 1
ATOM 501 C CA . PHE A 1 69 ? 18.064 -9.754 -16.726 1.00 82.06 69 PHE A CA 1
ATOM 502 C C . PHE A 1 69 ? 17.547 -10.770 -17.757 1.00 82.06 69 PHE A C 1
ATOM 504 O O . PHE A 1 69 ? 16.406 -10.660 -18.211 1.00 82.06 69 PHE A O 1
ATOM 511 N N . GLY A 1 70 ? 18.366 -11.756 -18.127 1.00 76.12 70 GLY A N 1
ATOM 512 C CA . GLY A 1 70 ? 18.026 -12.815 -19.074 1.00 76.12 70 GLY A CA 1
ATOM 513 C C . GLY A 1 70 ? 17.793 -12.313 -20.498 1.00 76.12 70 GLY A C 1
ATOM 514 O O . GLY A 1 70 ? 18.215 -11.221 -20.887 1.00 76.12 70 GLY A O 1
ATOM 515 N N . GLU A 1 71 ? 17.078 -13.116 -21.289 1.00 75.19 71 GLU A N 1
ATOM 516 C CA . GLU A 1 71 ? 16.630 -12.735 -22.632 1.00 75.19 71 GLU A CA 1
ATOM 517 C C . GLU A 1 71 ? 15.435 -11.778 -22.574 1.00 75.19 71 GLU A C 1
ATOM 519 O O . GLU A 1 71 ? 14.291 -12.142 -22.845 1.00 75.19 71 GLU A O 1
ATOM 524 N N . ASN A 1 72 ? 15.695 -10.515 -22.241 1.00 80.56 72 ASN A N 1
ATOM 525 C CA . ASN A 1 72 ? 14.697 -9.461 -22.378 1.00 80.56 72 ASN A CA 1
ATOM 526 C C . ASN A 1 72 ? 14.813 -8.812 -23.768 1.00 80.56 72 ASN A C 1
ATOM 528 O O . ASN A 1 72 ? 15.710 -8.006 -24.021 1.00 80.56 72 ASN A O 1
ATOM 532 N N . GLN A 1 73 ? 13.918 -9.190 -24.687 1.00 84.12 73 GLN A N 1
ATOM 533 C CA . GLN A 1 73 ? 13.937 -8.712 -26.079 1.00 84.12 73 GLN A CA 1
ATOM 534 C C . GLN A 1 73 ? 13.836 -7.187 -26.172 1.00 84.12 73 GLN A C 1
ATOM 536 O O . GLN A 1 73 ? 14.584 -6.571 -26.928 1.00 84.12 73 GLN A O 1
ATOM 541 N N . SER A 1 74 ? 12.966 -6.575 -25.369 1.00 85.44 74 SER A N 1
ATOM 542 C CA . SER A 1 74 ? 12.778 -5.125 -25.361 1.00 85.44 74 SER A CA 1
ATOM 543 C C . SER A 1 74 ? 14.017 -4.395 -24.837 1.00 85.44 74 SER A C 1
ATOM 545 O O . SER A 1 74 ? 14.453 -3.423 -25.445 1.00 85.44 74 SER A O 1
ATOM 547 N N . LEU A 1 75 ? 14.639 -4.897 -23.763 1.00 87.62 75 LEU A N 1
ATOM 548 C CA . LEU A 1 75 ? 15.894 -4.340 -23.249 1.00 87.62 75 LEU A CA 1
ATOM 549 C C . LEU A 1 75 ? 17.014 -4.440 -24.293 1.00 87.62 75 LEU A C 1
ATOM 551 O O . LEU A 1 75 ? 17.722 -3.466 -24.533 1.00 87.62 75 LEU A O 1
ATOM 555 N N . ASN A 1 76 ? 17.153 -5.599 -24.942 1.00 87.88 76 ASN A N 1
ATOM 556 C CA . ASN A 1 76 ? 18.144 -5.795 -25.999 1.00 87.88 76 ASN A CA 1
ATOM 557 C C . ASN A 1 76 ? 17.916 -4.840 -27.174 1.00 87.88 76 ASN A C 1
ATOM 559 O O . ASN A 1 76 ? 18.869 -4.230 -27.646 1.00 87.88 76 ASN A O 1
ATOM 563 N N . HIS A 1 77 ? 16.662 -4.647 -27.587 1.00 87.94 77 HIS A N 1
ATOM 564 C CA . HIS A 1 77 ? 16.321 -3.706 -28.646 1.00 87.94 77 HIS A CA 1
ATOM 565 C C . HIS A 1 77 ? 16.720 -2.267 -28.292 1.00 87.94 77 HIS A C 1
ATOM 567 O O . HIS A 1 77 ? 17.360 -1.599 -29.101 1.00 87.94 77 HIS A O 1
ATOM 573 N N . MET A 1 78 ? 16.428 -1.810 -27.067 1.00 90.00 78 MET A N 1
ATOM 574 C CA . MET A 1 78 ? 16.851 -0.484 -26.598 1.00 90.00 78 MET A CA 1
ATOM 575 C C . MET A 1 78 ? 18.375 -0.315 -26.633 1.00 90.00 78 MET A C 1
ATOM 577 O O . MET A 1 78 ? 18.867 0.731 -27.055 1.00 90.00 78 MET A O 1
ATOM 581 N N . ILE A 1 79 ? 19.125 -1.334 -26.197 1.00 89.31 79 ILE A N 1
ATOM 582 C CA . ILE A 1 79 ? 20.595 -1.318 -26.227 1.00 89.31 79 ILE A CA 1
ATOM 583 C C . ILE A 1 79 ? 21.084 -1.214 -27.672 1.00 89.31 79 ILE A C 1
ATOM 585 O O . ILE A 1 79 ? 21.898 -0.346 -27.972 1.00 89.31 79 ILE A O 1
ATOM 589 N N . ASP A 1 80 ? 20.563 -2.051 -28.569 1.00 87.88 80 ASP A N 1
ATOM 590 C CA . ASP A 1 80 ? 20.996 -2.099 -29.965 1.00 87.88 80 ASP A CA 1
ATOM 591 C C . ASP A 1 80 ? 20.701 -0.785 -30.704 1.00 87.88 80 ASP A C 1
ATOM 593 O O . ASP A 1 80 ? 21.519 -0.330 -31.504 1.00 87.88 80 ASP A O 1
ATOM 597 N N . GLU A 1 81 ? 19.566 -0.134 -30.433 1.00 86.50 81 GLU A N 1
ATOM 598 C CA . GLU A 1 81 ? 19.237 1.160 -31.037 1.00 86.50 81 GLU A CA 1
ATOM 599 C C . GLU A 1 81 ? 20.178 2.283 -30.603 1.00 86.50 81 GLU A C 1
ATOM 601 O O . GLU A 1 81 ? 20.642 3.064 -31.444 1.00 86.50 81 GLU A O 1
ATOM 606 N N . VAL A 1 82 ? 20.472 2.359 -29.302 1.00 87.31 82 VAL A N 1
ATOM 607 C CA . VAL A 1 82 ? 21.390 3.367 -28.766 1.00 87.31 82 VAL A CA 1
ATOM 608 C C . VAL A 1 82 ? 22.817 3.065 -29.229 1.00 87.31 82 VAL A C 1
ATOM 610 O O . VAL A 1 82 ? 23.523 3.969 -29.670 1.00 87.31 82 VAL A O 1
ATOM 613 N N . PHE A 1 83 ? 23.234 1.795 -29.231 1.00 86.06 83 PHE A N 1
ATOM 614 C CA . PHE A 1 83 ? 24.574 1.381 -29.653 1.00 86.06 83 PHE A CA 1
ATOM 615 C C . PHE A 1 83 ? 24.810 1.601 -31.152 1.00 86.06 83 PHE A C 1
ATOM 617 O O . PHE A 1 83 ? 25.882 2.048 -31.553 1.00 86.06 83 PHE A O 1
ATOM 624 N N . ALA A 1 84 ? 23.793 1.374 -31.988 1.00 84.56 84 ALA A N 1
ATOM 625 C CA . ALA A 1 84 ? 23.840 1.672 -33.418 1.00 84.56 84 ALA A CA 1
ATOM 626 C C . ALA A 1 84 ? 23.831 3.183 -33.734 1.00 84.56 84 ALA A C 1
ATOM 628 O O . ALA A 1 84 ? 23.818 3.556 -34.909 1.00 84.56 84 ALA A O 1
ATOM 629 N N . GLY A 1 85 ? 23.799 4.054 -32.717 1.00 79.44 85 GLY A N 1
ATOM 630 C CA . GLY A 1 85 ? 23.795 5.508 -32.872 1.00 79.44 85 GLY A CA 1
ATOM 631 C C . GLY A 1 85 ? 22.493 6.064 -33.450 1.00 79.44 85 GLY A C 1
ATOM 632 O O . GLY A 1 85 ? 22.479 7.188 -33.950 1.00 79.44 85 GLY A O 1
ATOM 633 N N . ARG A 1 86 ? 21.397 5.291 -33.417 1.00 75.56 86 ARG A N 1
ATOM 634 C CA . ARG A 1 86 ? 20.086 5.721 -33.939 1.00 75.56 86 ARG A CA 1
ATOM 635 C C . ARG A 1 86 ? 19.361 6.657 -32.974 1.00 75.56 86 ARG A C 1
ATOM 637 O O . ARG A 1 86 ? 18.546 7.463 -33.411 1.00 75.56 86 ARG A O 1
ATOM 644 N N . ALA A 1 87 ? 19.684 6.571 -31.685 1.00 73.62 87 ALA A N 1
ATOM 645 C CA . ALA A 1 87 ? 19.177 7.441 -30.633 1.00 73.62 87 ALA A CA 1
ATOM 646 C C . ALA A 1 87 ? 20.273 7.703 -29.588 1.00 73.62 87 ALA A C 1
ATOM 648 O O . ALA A 1 87 ? 21.049 6.810 -29.264 1.00 73.62 87 ALA A O 1
ATOM 649 N N . ALA A 1 88 ? 20.328 8.920 -29.034 1.00 75.62 88 ALA A N 1
ATOM 650 C CA . ALA A 1 88 ? 21.273 9.257 -27.959 1.00 75.62 88 ALA A CA 1
ATOM 651 C C . ALA A 1 88 ? 20.893 8.598 -26.618 1.00 75.62 88 ALA A C 1
ATOM 653 O O . ALA A 1 88 ? 21.759 8.267 -25.808 1.00 75.62 88 ALA A O 1
ATOM 654 N N . ALA A 1 89 ? 19.592 8.402 -26.400 1.00 86.19 89 ALA A N 1
ATOM 655 C CA . ALA A 1 89 ? 19.043 7.664 -25.277 1.00 86.19 89 ALA A CA 1
ATOM 656 C C . ALA A 1 89 ? 17.683 7.062 -25.652 1.00 86.19 89 ALA A C 1
ATOM 658 O O . ALA A 1 89 ? 16.955 7.629 -26.467 1.00 86.19 89 ALA A O 1
ATOM 659 N N . GLN A 1 90 ? 17.338 5.946 -25.019 1.00 86.94 90 GLN A N 1
ATOM 660 C CA . GLN A 1 90 ? 16.038 5.292 -25.106 1.00 86.94 90 GLN A CA 1
ATOM 661 C C . GLN A 1 90 ? 15.400 5.206 -23.726 1.00 86.94 90 GLN A C 1
ATOM 663 O O . GLN A 1 90 ? 16.092 5.005 -22.729 1.00 86.94 90 GLN A O 1
ATOM 668 N N . ARG A 1 91 ? 14.073 5.334 -23.667 1.00 87.44 91 ARG A N 1
ATOM 669 C CA . ARG A 1 91 ? 13.298 5.206 -22.428 1.00 87.44 91 ARG A CA 1
ATOM 670 C C . ARG A 1 91 ? 12.068 4.346 -22.663 1.00 87.44 91 ARG A C 1
ATOM 672 O O . ARG A 1 91 ? 11.259 4.669 -23.525 1.00 87.44 91 ARG A O 1
ATOM 679 N N . GLN A 1 92 ? 11.895 3.310 -21.848 1.00 84.94 92 GLN A N 1
ATOM 680 C CA . GLN A 1 92 ? 10.761 2.399 -21.967 1.00 84.94 92 GLN A CA 1
ATOM 681 C C . GLN A 1 92 ? 10.350 1.820 -20.611 1.00 84.94 92 GLN A C 1
ATOM 683 O O . GLN A 1 92 ? 11.167 1.671 -19.703 1.00 84.94 92 GLN A O 1
ATOM 688 N N . GLU A 1 93 ? 9.067 1.502 -20.467 1.00 83.94 93 GLU A N 1
ATOM 689 C CA . GLU A 1 93 ? 8.563 0.681 -19.364 1.00 83.94 93 GLU A CA 1
ATOM 690 C C . GLU A 1 93 ? 8.848 -0.789 -19.649 1.00 83.94 93 GLU A C 1
ATOM 692 O O . GLU A 1 93 ? 8.481 -1.303 -20.706 1.00 83.94 93 GLU A O 1
ATOM 697 N N . LEU A 1 94 ? 9.503 -1.463 -18.708 1.00 82.94 94 LEU A N 1
ATOM 698 C CA . LEU A 1 94 ? 9.880 -2.863 -18.822 1.00 82.94 94 LEU A CA 1
ATOM 699 C C . LEU A 1 94 ? 9.534 -3.617 -17.544 1.00 82.94 94 LEU A C 1
ATOM 701 O O . LEU A 1 94 ? 9.532 -3.071 -16.443 1.00 82.94 94 LEU A O 1
ATOM 705 N N . VAL A 1 95 ? 9.299 -4.913 -17.703 1.00 78.88 95 VAL A N 1
ATOM 706 C CA . VAL A 1 95 ? 9.302 -5.854 -16.590 1.00 78.88 95 VAL A CA 1
ATOM 707 C C . VAL A 1 95 ? 10.644 -6.569 -16.611 1.00 78.88 95 VAL A C 1
ATOM 709 O O . VAL A 1 95 ? 10.961 -7.277 -17.570 1.00 78.88 95 VAL A O 1
ATOM 712 N N . LEU A 1 96 ? 11.452 -6.344 -15.579 1.00 77.31 96 LEU A N 1
ATOM 713 C CA . LEU A 1 96 ? 12.728 -7.022 -15.407 1.00 77.31 96 LEU A CA 1
ATOM 714 C C . LEU A 1 96 ? 12.509 -8.314 -14.617 1.00 77.31 96 LEU A C 1
ATOM 716 O O . LEU A 1 96 ? 11.904 -8.315 -13.542 1.00 77.31 96 LEU A O 1
ATOM 720 N N . TYR A 1 97 ? 13.020 -9.413 -15.165 1.00 67.94 97 TYR A N 1
ATOM 721 C CA . TYR A 1 97 ? 13.049 -10.724 -14.530 1.00 67.94 97 TYR A CA 1
ATOM 722 C C . TYR A 1 97 ? 14.498 -11.021 -14.158 1.00 67.94 97 TYR A C 1
ATOM 724 O O . TYR A 1 97 ? 15.383 -10.877 -14.996 1.00 67.94 97 TYR A O 1
ATOM 732 N N . SER A 1 98 ? 14.758 -11.424 -12.917 1.00 61.66 98 SER A N 1
ATOM 733 C CA . SER A 1 98 ? 16.090 -11.899 -12.539 1.00 61.66 98 SER A CA 1
ATOM 734 C C . SER A 1 98 ? 16.233 -13.382 -12.878 1.00 61.66 98 SER A C 1
ATOM 736 O O . SER A 1 98 ? 15.346 -14.184 -12.580 1.00 61.66 98 SER A O 1
ATOM 738 N N . VAL A 1 99 ? 17.346 -13.739 -13.522 1.00 51.25 99 VAL A N 1
ATOM 739 C CA . VAL A 1 99 ? 17.702 -15.115 -13.915 1.00 51.25 99 VAL A CA 1
ATOM 740 C C . VAL A 1 99 ? 17.936 -15.981 -12.652 1.00 51.25 99 VAL A C 1
ATOM 742 O O . VAL A 1 99 ? 18.333 -15.451 -11.608 1.00 51.25 99 VAL A O 1
ATOM 745 N N . PRO A 1 100 ? 17.642 -17.302 -12.665 1.00 42.12 100 PRO A N 1
ATOM 746 C CA . PRO A 1 100 ? 17.419 -18.078 -11.447 1.00 42.12 100 PRO A CA 1
ATOM 747 C C . PRO A 1 100 ? 18.696 -18.249 -10.625 1.00 42.12 100 PRO A C 1
ATOM 749 O O . PRO A 1 100 ? 19.696 -18.767 -11.116 1.00 42.12 100 PRO A O 1
ATOM 752 N N . GLY A 1 101 ? 18.645 -17.900 -9.337 1.00 47.09 101 GLY A N 1
ATOM 753 C CA . GLY A 1 101 ? 19.751 -18.223 -8.440 1.00 47.09 101 GLY A CA 1
ATOM 754 C C . GLY A 1 101 ? 19.776 -17.521 -7.096 1.00 47.09 101 GLY A C 1
ATOM 755 O O . GLY A 1 101 ? 20.249 -18.149 -6.151 1.00 47.09 101 GLY A O 1
ATOM 756 N N . LYS A 1 102 ? 19.273 -16.280 -6.956 1.00 46.53 102 LYS A N 1
ATOM 757 C CA . LYS A 1 102 ? 19.170 -15.654 -5.618 1.00 46.53 102 LYS A CA 1
ATOM 758 C C . LYS A 1 102 ? 18.374 -14.355 -5.440 1.00 46.53 102 LYS A C 1
ATOM 760 O O . LYS A 1 102 ? 18.308 -13.921 -4.301 1.00 46.53 102 LYS A O 1
ATOM 765 N N . ILE A 1 103 ? 17.795 -13.721 -6.461 1.00 49.00 103 ILE A N 1
ATOM 766 C CA . ILE A 1 103 ? 17.637 -12.253 -6.363 1.00 49.00 103 ILE A CA 1
ATOM 767 C C . ILE A 1 103 ? 16.216 -11.692 -6.522 1.00 49.00 103 ILE A C 1
ATOM 769 O O . ILE A 1 103 ? 15.925 -10.672 -5.913 1.00 49.00 103 ILE A O 1
ATOM 773 N N . TYR A 1 104 ? 15.265 -12.374 -7.167 1.00 43.47 104 TYR A N 1
ATOM 774 C CA . TYR A 1 104 ? 13.845 -11.998 -7.056 1.00 43.47 104 TYR A CA 1
ATOM 775 C C . TYR A 1 104 ? 12.931 -13.223 -7.106 1.00 43.47 104 TYR A C 1
ATOM 777 O O . TYR A 1 104 ? 13.153 -14.143 -7.889 1.00 43.47 104 TYR A O 1
ATOM 785 N N . ARG A 1 105 ? 11.882 -13.231 -6.271 1.00 45.72 105 ARG A N 1
ATOM 786 C CA . ARG A 1 105 ? 10.737 -14.152 -6.419 1.00 45.72 105 ARG A CA 1
ATOM 787 C C . ARG A 1 105 ? 9.625 -13.567 -7.302 1.00 45.72 105 ARG A C 1
ATOM 789 O O . ARG A 1 105 ? 8.730 -14.316 -7.670 1.00 45.72 105 ARG A O 1
ATOM 796 N N . GLU A 1 106 ? 9.682 -12.276 -7.646 1.00 54.41 106 GLU A N 1
ATOM 797 C CA . GLU A 1 106 ? 8.616 -11.554 -8.356 1.00 54.41 106 GLU A CA 1
ATOM 798 C C . GLU A 1 106 ? 9.174 -10.623 -9.456 1.00 54.41 106 GLU A C 1
ATOM 800 O O . GLU A 1 106 ? 10.257 -10.062 -9.280 1.00 54.41 106 GLU A O 1
ATOM 805 N N . PRO A 1 107 ? 8.464 -10.461 -10.589 1.00 65.62 107 PRO A N 1
ATOM 806 C CA . PRO A 1 107 ? 8.839 -9.547 -11.671 1.00 65.62 107 PRO A CA 1
ATOM 807 C C . PRO A 1 107 ? 8.865 -8.077 -11.222 1.00 65.62 107 PRO A C 1
ATOM 809 O O . PRO A 1 107 ? 7.927 -7.611 -10.577 1.00 65.62 107 PRO A O 1
ATOM 812 N N . LEU A 1 108 ? 9.902 -7.322 -11.607 1.00 71.62 108 LEU A N 1
ATOM 813 C CA . LEU A 1 108 ? 10.044 -5.908 -11.244 1.00 71.62 108 LEU A CA 1
ATOM 814 C C . LEU A 1 108 ? 9.604 -4.998 -12.401 1.00 71.62 108 LEU A C 1
ATOM 816 O O . LEU A 1 108 ? 10.300 -4.883 -13.409 1.00 71.62 108 LEU A O 1
ATOM 820 N N . ALA A 1 109 ? 8.463 -4.325 -12.245 1.00 78.44 109 ALA A N 1
ATOM 821 C CA . ALA A 1 109 ? 7.989 -3.320 -13.196 1.00 78.44 109 ALA A CA 1
ATOM 822 C C . ALA A 1 109 ? 8.732 -1.986 -13.001 1.00 78.44 109 ALA A C 1
ATOM 824 O O . ALA A 1 109 ? 8.651 -1.352 -11.942 1.00 78.44 109 ALA A O 1
ATOM 825 N N . VAL A 1 110 ? 9.468 -1.558 -14.023 1.00 82.44 110 VAL A N 1
ATOM 826 C CA . VAL A 1 110 ? 10.389 -0.418 -13.960 1.00 82.44 110 VAL A CA 1
ATOM 827 C C . VAL A 1 110 ? 10.276 0.472 -15.189 1.00 82.44 110 VAL A C 1
ATOM 829 O O . VAL A 1 110 ? 9.973 0.018 -16.290 1.00 82.44 110 VAL A O 1
ATOM 832 N N . HIS A 1 111 ? 10.612 1.745 -15.015 1.00 85.94 111 HIS A N 1
ATOM 833 C CA . HIS A 1 111 ? 11.067 2.558 -16.133 1.00 85.94 111 HIS A CA 1
ATOM 834 C C . HIS A 1 111 ? 12.563 2.345 -16.312 1.00 85.94 111 HIS A C 1
ATOM 836 O O . HIS A 1 111 ? 13.321 2.531 -15.361 1.00 85.94 111 HIS A O 1
ATOM 842 N N . VAL A 1 112 ? 12.975 1.994 -17.526 1.00 90.56 112 VAL A N 1
ATOM 843 C CA . VAL A 1 112 ? 14.378 1.867 -17.917 1.00 90.56 112 VAL A CA 1
ATOM 844 C C . VAL A 1 112 ? 14.741 3.005 -18.856 1.00 90.56 112 VAL A C 1
ATOM 846 O O . VAL A 1 112 ? 13.985 3.336 -19.773 1.00 90.56 112 VAL A O 1
ATOM 849 N N . VAL A 1 113 ? 15.912 3.589 -18.634 1.00 92.25 113 VAL A N 1
ATOM 850 C CA . VAL A 1 113 ? 16.563 4.540 -19.528 1.00 92.25 113 VAL A CA 1
ATOM 851 C C . VAL A 1 113 ? 17.932 3.980 -19.893 1.00 92.25 113 VAL A C 1
ATOM 853 O O . VAL A 1 113 ? 18.699 3.613 -19.009 1.00 92.25 113 VAL A O 1
ATOM 856 N N . ILE A 1 114 ? 18.246 3.911 -21.184 1.00 93.12 114 ILE A N 1
ATOM 857 C CA . ILE A 1 114 ? 19.578 3.548 -21.680 1.00 93.12 114 ILE A CA 1
ATOM 858 C C . ILE A 1 114 ? 20.137 4.731 -22.450 1.00 93.12 114 ILE A C 1
ATOM 860 O O . ILE A 1 114 ? 19.462 5.259 -23.328 1.00 93.12 114 ILE A O 1
ATOM 864 N N . ALA A 1 115 ? 21.362 5.137 -22.142 1.00 91.38 115 ALA A N 1
ATOM 865 C CA . ALA A 1 115 ? 22.043 6.238 -22.812 1.00 91.38 115 ALA A CA 1
ATOM 866 C C . ALA A 1 115 ? 23.499 5.878 -23.115 1.00 91.38 115 ALA A C 1
ATOM 868 O O . ALA A 1 115 ? 24.148 5.162 -22.349 1.00 91.38 115 ALA A O 1
ATOM 869 N N . MET A 1 116 ? 24.019 6.393 -24.228 1.00 86.69 116 MET A N 1
ATOM 870 C CA . MET A 1 116 ? 25.446 6.307 -24.539 1.00 86.69 116 MET A CA 1
ATOM 871 C C . MET A 1 116 ? 26.218 7.316 -23.681 1.00 86.6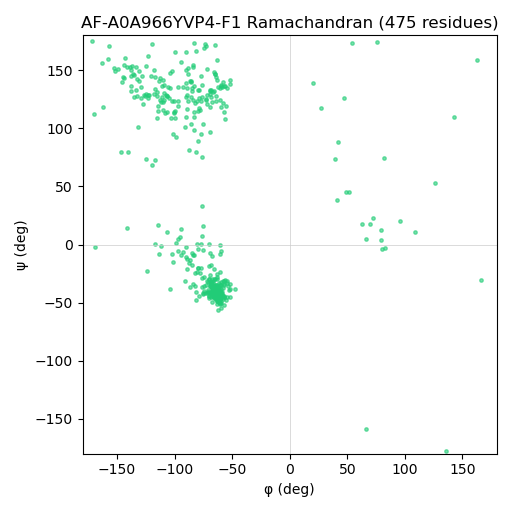9 116 MET A C 1
ATOM 873 O O . MET A 1 116 ? 25.769 8.451 -23.504 1.00 86.69 116 MET A O 1
ATOM 877 N N . LEU A 1 117 ? 27.361 6.907 -23.131 1.00 85.25 117 LEU A N 1
ATOM 878 C CA . LEU A 1 117 ? 28.257 7.822 -22.422 1.00 85.25 117 LEU A CA 1
ATOM 879 C C . LEU A 1 117 ? 29.166 8.571 -23.410 1.00 85.25 117 LEU A C 1
ATOM 881 O O . LEU A 1 117 ? 29.174 8.293 -24.606 1.00 85.25 117 LEU A O 1
ATOM 885 N N . GLU A 1 118 ? 29.946 9.538 -22.913 1.00 79.62 118 GLU A N 1
ATOM 886 C CA . GLU A 1 118 ? 30.945 10.241 -23.740 1.00 79.62 118 GLU A CA 1
ATOM 887 C C . GLU A 1 118 ? 31.958 9.274 -24.376 1.00 79.62 118 GLU A C 1
ATOM 889 O O . GLU A 1 118 ? 32.443 9.522 -25.480 1.00 79.62 118 GLU A O 1
ATOM 894 N N . ASP A 1 119 ? 32.263 8.168 -23.688 1.00 80.12 119 ASP A N 1
ATOM 895 C CA . ASP A 1 119 ? 32.966 7.037 -24.280 1.00 80.12 119 ASP A CA 1
ATOM 896 C C . ASP A 1 119 ? 31.971 6.189 -25.097 1.00 80.12 119 ASP A C 1
ATOM 898 O O . ASP A 1 119 ? 31.079 5.573 -24.506 1.00 80.12 119 ASP A O 1
ATOM 902 N N . PRO A 1 120 ? 32.129 6.096 -26.431 1.00 77.88 120 PRO A N 1
ATOM 903 C CA . PRO A 1 120 ? 31.189 5.389 -27.301 1.00 77.88 120 PRO A CA 1
ATOM 904 C C . PRO A 1 120 ? 31.179 3.869 -27.083 1.00 77.88 120 PRO A C 1
ATOM 906 O O . PRO A 1 120 ? 30.323 3.172 -27.625 1.00 77.88 120 PRO A O 1
ATOM 909 N N . THR A 1 121 ? 32.131 3.331 -26.316 1.00 81.38 121 THR A N 1
ATOM 910 C CA . THR A 1 121 ? 32.155 1.912 -25.945 1.00 81.38 121 THR A CA 1
ATOM 911 C C . THR A 1 121 ? 31.295 1.608 -24.721 1.00 81.38 121 THR A C 1
ATOM 913 O O . THR A 1 121 ? 30.935 0.447 -24.509 1.00 81.38 121 THR A O 1
ATOM 916 N N . LEU A 1 122 ? 30.940 2.630 -23.935 1.00 86.12 122 LEU A N 1
ATOM 917 C CA . LEU A 1 122 ? 30.224 2.493 -22.674 1.00 86.12 122 LEU A CA 1
ATOM 918 C C . LEU A 1 122 ? 28.795 3.018 -22.774 1.00 86.12 122 LEU A C 1
ATOM 920 O O . LEU A 1 122 ? 28.499 4.055 -23.369 1.00 86.12 122 LEU A O 1
ATOM 924 N N . MET A 1 123 ? 27.899 2.302 -22.112 1.00 89.06 123 MET A N 1
ATOM 925 C CA . MET A 1 123 ? 26.491 2.643 -22.024 1.00 89.06 123 MET A CA 1
ATOM 926 C C . MET A 1 123 ? 26.065 2.648 -20.566 1.00 89.06 123 MET A C 1
ATOM 928 O O . MET A 1 123 ? 26.544 1.854 -19.754 1.00 89.06 123 MET A O 1
ATOM 932 N N . MET A 1 124 ? 25.156 3.554 -20.239 1.00 91.94 124 MET A N 1
ATOM 933 C CA . MET A 1 124 ? 24.545 3.659 -18.927 1.00 91.94 124 MET A CA 1
ATOM 934 C C . MET A 1 124 ? 23.103 3.176 -19.013 1.00 91.94 124 MET A C 1
ATOM 936 O O . MET A 1 124 ? 22.343 3.643 -19.858 1.00 91.94 124 MET A O 1
ATOM 940 N N . MET A 1 125 ? 22.733 2.265 -18.120 1.00 92.88 125 MET A N 1
ATOM 941 C CA . MET A 1 125 ? 21.355 1.860 -17.879 1.00 92.88 125 MET A CA 1
ATOM 942 C C . MET A 1 125 ? 20.932 2.383 -16.514 1.00 92.88 125 MET A C 1
ATOM 944 O O . MET A 1 125 ? 21.539 2.055 -15.497 1.00 92.88 125 MET A O 1
ATOM 948 N N . GLU A 1 126 ? 19.867 3.164 -16.495 1.00 92.25 126 GLU A N 1
ATOM 949 C CA . GLU A 1 126 ? 19.199 3.631 -15.293 1.00 92.25 126 GLU A CA 1
ATOM 950 C C . GLU A 1 126 ? 17.823 2.967 -15.197 1.00 92.25 126 GLU A C 1
ATOM 952 O O . GLU A 1 126 ? 17.101 2.895 -16.192 1.00 92.25 126 GLU A O 1
ATOM 957 N N . TRP A 1 127 ? 17.433 2.490 -14.015 1.00 89.25 127 TRP A N 1
ATOM 958 C CA . TRP A 1 127 ? 16.057 2.070 -13.766 1.00 89.25 127 TRP A CA 1
ATOM 959 C C . TRP A 1 127 ? 15.541 2.488 -12.398 1.00 89.25 127 TRP A C 1
ATOM 961 O O . TRP A 1 127 ? 16.280 2.627 -11.417 1.00 89.25 127 TRP A O 1
ATOM 971 N N . PHE A 1 128 ? 14.226 2.654 -12.336 1.00 82.25 128 PHE A N 1
ATOM 972 C CA . PHE A 1 128 ? 13.499 2.907 -11.103 1.00 82.25 128 PHE A CA 1
ATOM 973 C C . PHE A 1 128 ? 12.123 2.224 -11.145 1.00 82.25 128 PHE A C 1
ATOM 975 O O . PHE A 1 128 ? 11.510 2.150 -12.217 1.00 82.25 128 PHE A O 1
ATOM 982 N N . PRO A 1 129 ? 11.625 1.703 -10.007 1.00 72.44 129 PRO A N 1
ATOM 983 C CA . PRO A 1 129 ? 10.297 1.102 -9.936 1.00 72.44 129 PRO A CA 1
ATOM 984 C C . PRO A 1 129 ? 9.211 2.113 -10.308 1.00 72.44 129 PRO A C 1
ATOM 986 O O . PRO A 1 129 ? 9.230 3.247 -9.823 1.00 72.44 129 PRO A O 1
ATOM 989 N N . ILE A 1 130 ? 8.224 1.686 -11.102 1.00 65.25 130 ILE A N 1
ATOM 990 C CA . ILE A 1 130 ? 7.068 2.527 -11.477 1.00 65.25 130 ILE A CA 1
ATOM 991 C C . ILE A 1 130 ? 6.327 3.027 -10.217 1.00 65.25 130 ILE A C 1
ATOM 993 O O . ILE A 1 130 ? 5.875 4.171 -10.143 1.00 65.25 130 ILE A O 1
ATOM 997 N N . ASP A 1 131 ? 6.296 2.200 -9.171 1.00 58.75 131 ASP A N 1
ATOM 998 C CA . ASP A 1 131 ? 5.631 2.469 -7.895 1.00 58.75 131 ASP A CA 1
ATOM 999 C C . ASP A 1 131 ? 6.187 3.665 -7.108 1.00 58.75 131 ASP A C 1
ATOM 1001 O O . ASP A 1 131 ? 5.455 4.275 -6.328 1.00 58.75 131 ASP A O 1
ATOM 1005 N N . GLN A 1 132 ? 7.468 4.011 -7.253 1.00 52.72 132 GLN A N 1
ATOM 1006 C CA . GLN A 1 132 ? 8.124 4.942 -6.329 1.00 52.72 132 GLN A CA 1
ATOM 1007 C C . GLN A 1 132 ? 7.656 6.393 -6.518 1.00 52.72 132 GLN A C 1
ATOM 1009 O O . GLN A 1 132 ? 7.496 7.124 -5.539 1.00 52.72 132 GLN A O 1
ATOM 1014 N N . GLN A 1 133 ? 7.369 6.796 -7.758 1.00 50.34 133 GLN A N 1
ATOM 1015 C CA . GLN A 1 133 ? 6.890 8.146 -8.054 1.00 50.34 133 GLN A CA 1
ATOM 1016 C C . GLN A 1 133 ? 5.421 8.329 -7.649 1.00 50.34 133 GLN A C 1
ATOM 1018 O O . GLN A 1 133 ? 5.079 9.306 -6.983 1.00 50.34 133 GLN A O 1
ATOM 1023 N N . LEU A 1 134 ? 4.571 7.337 -7.939 1.00 48.91 134 LEU A N 1
ATOM 1024 C CA . LEU A 1 134 ? 3.165 7.350 -7.530 1.00 48.91 134 LEU A CA 1
ATOM 1025 C C . LEU A 1 134 ? 3.000 7.265 -6.008 1.00 48.91 134 LEU A C 1
ATOM 1027 O O . LEU A 1 134 ? 2.132 7.942 -5.460 1.00 48.91 134 LEU A O 1
ATOM 1031 N N . ARG A 1 135 ? 3.826 6.471 -5.308 1.00 53.44 135 ARG A N 1
ATOM 1032 C CA . ARG A 1 135 ? 3.831 6.424 -3.834 1.00 53.44 135 ARG A CA 1
ATOM 1033 C C . ARG A 1 135 ? 4.223 7.768 -3.237 1.00 53.44 135 ARG A C 1
ATOM 1035 O O . ARG A 1 135 ? 3.496 8.253 -2.382 1.00 53.44 135 ARG A O 1
ATOM 1042 N N . SER A 1 136 ? 5.288 8.406 -3.727 1.00 55.44 136 SER A N 1
ATOM 1043 C CA . SER A 1 136 ? 5.714 9.716 -3.218 1.00 55.44 136 SER A CA 1
ATOM 1044 C C . SER A 1 136 ? 4.634 10.788 -3.405 1.00 55.44 136 SER A C 1
ATOM 1046 O O . SER A 1 136 ? 4.312 11.500 -2.459 1.00 55.44 136 SER A O 1
ATOM 1048 N N . GLU A 1 137 ? 4.023 10.881 -4.591 1.00 56.75 137 GLU A N 1
ATOM 1049 C CA . GLU A 1 137 ? 2.928 11.833 -4.837 1.00 56.75 137 GLU A CA 1
ATOM 1050 C C . GLU A 1 137 ? 1.680 11.518 -3.999 1.00 56.75 137 GLU A C 1
ATOM 1052 O O . GLU A 1 137 ? 0.961 12.418 -3.555 1.00 56.75 137 GLU A O 1
ATOM 1057 N N . ARG A 1 138 ? 1.394 10.232 -3.778 1.00 57.00 138 ARG A N 1
ATOM 1058 C CA . ARG A 1 138 ? 0.260 9.796 -2.962 1.00 57.00 138 ARG A CA 1
ATOM 1059 C C . ARG A 1 138 ? 0.482 10.091 -1.484 1.00 57.00 138 ARG A C 1
ATOM 1061 O O . ARG A 1 138 ? -0.433 10.603 -0.844 1.00 57.00 138 ARG A O 1
ATOM 1068 N N . ASP A 1 139 ? 1.672 9.817 -0.964 1.00 57.88 139 ASP A N 1
ATOM 1069 C CA . ASP A 1 139 ? 2.063 10.136 0.408 1.00 57.88 139 ASP A CA 1
ATOM 1070 C C . ASP A 1 139 ? 2.014 11.649 0.642 1.00 57.88 139 ASP A C 1
ATOM 1072 O O . ASP A 1 139 ? 1.542 12.097 1.688 1.00 57.88 139 ASP A O 1
ATOM 1076 N N . GLU A 1 140 ? 2.401 12.453 -0.354 1.00 61.59 140 GLU A N 1
ATOM 1077 C CA . GLU A 1 140 ? 2.242 13.908 -0.312 1.00 61.59 140 GLU A CA 1
ATOM 1078 C C . GLU A 1 140 ? 0.772 14.328 -0.214 1.00 61.59 140 GLU A C 1
ATOM 1080 O O . GLU A 1 140 ? 0.421 15.102 0.680 1.00 61.59 140 GLU A O 1
ATOM 1085 N N . ARG A 1 141 ? -0.112 13.795 -1.069 1.00 66.31 141 ARG A N 1
ATOM 1086 C CA . ARG A 1 141 ? -1.552 14.110 -1.011 1.00 66.31 141 ARG A CA 1
ATOM 1087 C C . ARG A 1 141 ? -2.177 13.681 0.312 1.00 66.31 141 ARG A C 1
ATOM 1089 O O . ARG A 1 141 ? -2.926 14.451 0.907 1.00 66.31 141 ARG A O 1
ATOM 1096 N N . VAL A 1 142 ? -1.849 12.484 0.796 1.00 61.25 142 VAL A N 1
ATOM 1097 C CA . VAL A 1 142 ? -2.354 11.969 2.077 1.00 61.25 142 VAL A CA 1
ATOM 1098 C C . VAL A 1 142 ? -1.853 12.827 3.235 1.00 61.25 142 VAL A C 1
ATOM 1100 O O . VAL A 1 142 ? -2.646 13.193 4.097 1.00 61.25 142 VAL A O 1
ATOM 1103 N N . SER A 1 143 ? -0.576 13.211 3.247 1.00 65.88 143 SER A N 1
ATOM 1104 C CA . SER A 1 143 ? -0.011 14.079 4.286 1.00 65.88 143 SER A CA 1
ATOM 1105 C C . SER A 1 143 ? -0.671 15.463 4.295 1.00 65.88 143 SER A C 1
ATOM 1107 O O . SER A 1 143 ? -1.113 15.931 5.347 1.00 65.88 143 SER A O 1
ATOM 1109 N N . HIS A 1 144 ? -0.842 16.080 3.120 1.00 69.00 144 HIS A N 1
ATOM 1110 C CA . HIS A 1 144 ? -1.563 17.347 2.981 1.00 69.00 144 HIS A CA 1
ATOM 1111 C C . HIS A 1 144 ? -3.022 17.237 3.445 1.00 69.00 144 HIS A C 1
ATOM 1113 O O . HIS A 1 144 ? -3.502 18.123 4.154 1.00 69.00 144 HIS A O 1
ATOM 1119 N N . GLN A 1 145 ? -3.710 16.140 3.116 1.00 70.19 145 GLN A N 1
ATOM 1120 C CA . GLN A 1 145 ? -5.084 15.900 3.555 1.00 70.19 145 GLN A CA 1
ATOM 1121 C C . GLN A 1 145 ? -5.178 15.677 5.068 1.00 70.19 145 GLN A C 1
ATOM 1123 O O . GLN A 1 145 ? -6.093 16.187 5.712 1.00 70.19 145 GLN A O 1
ATOM 1128 N N . VAL A 1 146 ? -4.237 14.935 5.656 1.00 64.62 146 VAL A N 1
ATOM 1129 C CA . VAL A 1 146 ? -4.177 14.707 7.105 1.00 64.62 146 VAL A CA 1
ATOM 1130 C C . VAL A 1 146 ? -3.932 16.022 7.839 1.00 64.62 146 VAL A C 1
ATOM 1132 O O . VAL A 1 146 ? -4.586 16.270 8.849 1.00 64.62 146 VAL A O 1
ATOM 1135 N N . GLU A 1 147 ? -3.048 16.888 7.340 1.00 66.00 147 GLU A N 1
ATOM 1136 C CA . GLU A 1 147 ? -2.796 18.191 7.961 1.00 66.00 147 GLU A CA 1
ATOM 1137 C C . GLU A 1 147 ? -3.999 19.137 7.823 1.00 66.00 147 GLU A C 1
ATOM 1139 O O . GLU A 1 147 ? -4.406 19.764 8.804 1.00 66.00 147 GLU A O 1
ATOM 1144 N N . ALA A 1 148 ? -4.646 19.163 6.653 1.00 68.50 148 ALA A N 1
ATOM 1145 C CA . ALA A 1 148 ? -5.887 19.908 6.442 1.00 68.50 148 ALA A CA 1
ATOM 1146 C C . ALA A 1 148 ? -7.013 19.416 7.370 1.00 68.50 148 ALA A C 1
ATOM 1148 O O . ALA A 1 148 ? -7.653 20.219 8.051 1.00 68.50 148 ALA A O 1
ATOM 1149 N N . ASN A 1 149 ? -7.202 18.097 7.487 1.00 67.88 149 ASN A N 1
ATOM 1150 C CA . ASN A 1 149 ? -8.177 17.498 8.400 1.00 67.88 149 ASN A CA 1
ATOM 1151 C C . ASN A 1 149 ? -7.845 17.796 9.867 1.00 67.88 149 ASN A C 1
ATOM 1153 O O . ASN A 1 149 ? -8.747 18.108 10.642 1.00 67.88 149 ASN A O 1
ATOM 1157 N N . LYS A 1 150 ? -6.567 17.757 10.264 1.00 64.12 150 LYS A N 1
ATOM 1158 C CA . LYS A 1 150 ? -6.139 18.146 11.618 1.00 64.12 150 LYS A CA 1
ATOM 1159 C C . LYS A 1 150 ? -6.465 19.606 11.914 1.00 64.12 150 LYS A C 1
ATOM 1161 O O . LYS A 1 150 ? -6.868 19.911 13.035 1.00 64.12 150 LYS A O 1
ATOM 1166 N N . GLN A 1 151 ? -6.275 20.506 10.950 1.00 68.69 151 GLN A N 1
ATOM 1167 C CA . GLN A 1 151 ? -6.604 21.922 11.113 1.00 68.69 151 GLN A CA 1
ATOM 1168 C C . GLN A 1 151 ? -8.119 22.137 11.219 1.00 68.69 151 GLN A C 1
ATOM 1170 O O . GLN A 1 151 ? -8.569 22.852 12.113 1.00 68.69 151 GLN A O 1
ATOM 1175 N N . LEU A 1 152 ? -8.905 21.476 10.364 1.00 71.88 152 LEU A N 1
ATOM 1176 C CA . LEU A 1 152 ? -10.368 21.517 10.414 1.00 71.88 152 LEU A CA 1
ATOM 1177 C C . LEU A 1 152 ? -10.904 20.972 11.739 1.00 71.88 152 LEU A C 1
ATOM 1179 O O . LEU A 1 152 ? -11.735 21.620 12.365 1.00 71.88 152 LEU A O 1
ATOM 1183 N N . MET A 1 153 ? -10.386 19.835 12.210 1.00 72.00 153 MET A N 1
ATOM 1184 C CA . MET A 1 153 ? -10.777 19.257 13.499 1.00 72.00 153 MET A CA 1
ATOM 1185 C C . MET A 1 153 ? -10.434 20.185 14.664 1.00 72.00 153 MET A C 1
ATOM 1187 O O . MET A 1 153 ? -11.258 20.353 15.557 1.00 72.00 153 MET A O 1
ATOM 1191 N N . ARG A 1 154 ? -9.267 20.846 14.639 1.00 73.81 154 ARG A N 1
ATOM 1192 C CA . ARG A 1 154 ? -8.895 21.873 15.629 1.00 73.81 154 ARG A CA 1
ATOM 1193 C C . ARG A 1 154 ? -9.880 23.039 15.641 1.00 73.81 154 ARG A C 1
ATOM 1195 O O . ARG A 1 154 ? -10.360 23.400 16.714 1.00 73.81 154 ARG A O 1
ATOM 1202 N N . ASN A 1 155 ? -10.217 23.583 14.475 1.00 72.00 155 ASN A N 1
ATOM 1203 C CA . ASN A 1 155 ? -11.171 24.687 14.362 1.00 72.00 155 ASN A CA 1
ATOM 1204 C C . ASN A 1 155 ? -12.571 24.267 14.843 1.00 72.00 155 ASN A C 1
ATOM 1206 O O . ASN A 1 155 ? -13.148 24.930 15.700 1.00 72.00 155 ASN A O 1
ATOM 1210 N N . LEU A 1 156 ? -13.068 23.119 14.376 1.00 77.62 156 LEU A N 1
ATOM 1211 C CA . LEU A 1 156 ? -14.378 22.583 14.748 1.00 77.62 156 LEU A CA 1
ATOM 1212 C C . LEU A 1 156 ? -14.472 22.302 16.249 1.00 77.62 156 LEU A C 1
ATOM 1214 O O . LEU A 1 156 ? -15.464 22.617 16.895 1.00 77.62 156 LEU A O 1
ATOM 1218 N N . ALA A 1 157 ? -13.429 21.731 16.838 1.00 78.88 157 ALA A N 1
ATOM 1219 C CA . ALA A 1 157 ? -13.413 21.464 18.263 1.00 78.88 157 ALA A CA 1
ATOM 1220 C C . ALA A 1 157 ? -13.378 22.745 19.106 1.00 78.88 157 ALA A C 1
ATOM 1222 O O . ALA A 1 157 ? -14.007 22.785 20.162 1.00 78.88 157 ALA A O 1
ATOM 1223 N N . HIS A 1 158 ? -12.690 23.798 18.651 1.00 79.62 158 HIS A N 1
ATOM 1224 C CA . HIS A 1 158 ? -12.804 25.122 19.264 1.00 79.62 158 HIS A CA 1
ATOM 1225 C C . HIS A 1 158 ? -14.238 25.665 19.155 1.00 79.62 158 HIS A C 1
ATOM 1227 O O . HIS A 1 158 ? -14.785 26.142 20.149 1.00 79.62 158 HIS A O 1
ATOM 1233 N N . GLU A 1 159 ? -14.881 25.519 17.996 1.00 81.81 159 GLU A N 1
ATOM 1234 C CA . GLU A 1 159 ? -16.267 25.947 17.776 1.00 81.81 159 GLU A CA 1
ATOM 1235 C C . GLU A 1 159 ? -17.302 25.139 18.565 1.00 81.81 159 GLU A C 1
ATOM 1237 O O . GLU A 1 159 ? -18.320 25.703 18.940 1.00 81.81 159 GLU A O 1
ATOM 1242 N N . ILE A 1 160 ? -17.048 23.861 18.868 1.00 83.25 160 ILE A N 1
ATOM 1243 C CA . ILE A 1 160 ? -17.923 23.009 19.695 1.00 83.25 160 ILE A CA 1
ATOM 1244 C C . ILE A 1 160 ? -17.679 23.242 21.194 1.00 83.25 160 ILE A C 1
ATOM 1246 O O . ILE A 1 160 ? -18.621 23.237 21.989 1.00 83.25 160 ILE A O 1
ATOM 1250 N N . LYS A 1 161 ? -16.432 23.490 21.614 1.00 80.12 161 LYS A N 1
ATOM 1251 C CA . LYS A 1 161 ? -16.116 23.787 23.022 1.00 80.12 161 LYS A CA 1
ATOM 1252 C C . LYS A 1 161 ? -16.791 25.060 23.516 1.00 80.12 161 LYS A C 1
ATOM 1254 O O . LYS A 1 161 ? -17.226 25.097 24.663 1.00 80.12 161 LYS A O 1
ATOM 1259 N N . ASN A 1 162 ? -16.908 26.074 22.665 1.00 79.88 162 ASN A N 1
ATOM 1260 C CA . ASN A 1 162 ? -17.527 27.352 23.014 1.00 79.88 162 ASN A CA 1
ATOM 1261 C C . ASN A 1 162 ? -19.001 27.221 23.465 1.00 79.88 162 ASN A C 1
ATOM 1263 O O . ASN A 1 162 ? -19.309 27.637 24.585 1.00 79.88 162 ASN A O 1
ATOM 1267 N N . PRO A 1 163 ? -19.920 26.614 22.687 1.00 85.69 163 PRO A N 1
ATOM 1268 C CA . PRO A 1 163 ? -21.297 26.405 23.113 1.00 85.69 163 PRO A CA 1
ATOM 1269 C C . PRO A 1 163 ? -21.402 25.410 24.272 1.00 85.69 163 PRO A C 1
ATOM 1271 O O . PRO A 1 163 ? -22.221 25.629 25.157 1.00 85.69 163 PRO A O 1
ATOM 1274 N N . LEU A 1 164 ? -20.558 24.371 24.346 1.00 87.81 164 LEU A N 1
ATOM 1275 C CA . LEU A 1 164 ? -20.548 23.451 25.495 1.00 87.81 164 LEU A CA 1
ATOM 1276 C C . LEU A 1 164 ? -20.150 24.158 26.800 1.00 87.81 164 LEU A C 1
ATOM 1278 O O . LEU A 1 164 ? -20.785 23.958 27.837 1.00 87.81 164 LEU A O 1
ATOM 1282 N N . GLY A 1 165 ? -19.136 25.024 26.750 1.00 83.88 165 GLY A N 1
ATOM 1283 C CA . GLY A 1 165 ? -18.753 25.889 27.865 1.00 83.88 165 GLY A CA 1
ATOM 1284 C C . GLY A 1 165 ? -19.878 26.847 28.262 1.00 83.88 165 GLY A C 1
ATOM 1285 O O . GLY A 1 165 ? -20.156 27.000 29.450 1.00 83.88 165 GLY A O 1
ATOM 1286 N N . GLY A 1 166 ? -20.584 27.416 27.280 1.00 86.62 166 GLY A N 1
ATOM 1287 C CA . GLY A 1 166 ? -21.765 28.254 27.504 1.00 86.62 166 GLY A CA 1
ATOM 1288 C C . GLY A 1 166 ? -22.925 27.508 28.171 1.00 86.62 166 GLY A C 1
ATOM 1289 O O . GLY A 1 166 ? -23.469 27.990 29.161 1.00 86.62 166 GLY A O 1
ATOM 1290 N N . ILE A 1 167 ? -23.263 26.305 27.691 1.00 88.62 167 ILE A N 1
ATOM 1291 C CA . ILE A 1 167 ? -24.305 25.437 28.269 1.00 88.62 167 ILE A CA 1
ATOM 1292 C C . ILE A 1 167 ? -23.946 25.052 29.706 1.00 88.62 167 ILE A C 1
ATOM 1294 O O . ILE A 1 167 ? -24.795 25.115 30.594 1.00 88.62 167 ILE A O 1
ATOM 1298 N N . ARG A 1 168 ? -22.677 24.706 29.953 1.00 87.94 168 ARG A N 1
ATOM 1299 C CA . ARG A 1 168 ? -22.176 24.411 31.298 1.00 87.94 168 ARG A CA 1
ATOM 1300 C C . ARG A 1 168 ? -22.310 25.623 32.221 1.00 87.94 168 ARG A C 1
ATOM 1302 O O . ARG A 1 168 ? -22.826 25.477 33.323 1.00 87.94 168 ARG A O 1
ATOM 1309 N N . GLY A 1 169 ? -21.877 26.803 31.776 1.00 86.38 169 GLY A N 1
ATOM 1310 C CA . GLY A 1 169 ? -21.958 28.034 32.565 1.00 86.38 169 GLY A CA 1
ATOM 1311 C C . GLY A 1 169 ? -23.400 28.442 32.879 1.00 86.38 169 GLY A C 1
ATOM 1312 O O . GLY A 1 169 ? -23.709 28.767 34.022 1.00 86.38 169 GLY A O 1
ATOM 1313 N N . ALA A 1 170 ? -24.305 28.350 31.901 1.00 87.44 170 ALA A N 1
ATOM 1314 C CA . ALA A 1 170 ? -25.726 28.627 32.101 1.00 87.44 170 ALA A CA 1
ATOM 1315 C C . ALA A 1 170 ? -26.369 27.640 33.088 1.00 87.44 170 ALA A C 1
ATOM 1317 O O . ALA A 1 170 ? -27.086 28.063 33.991 1.00 87.44 170 ALA A O 1
ATOM 1318 N N . ALA A 1 171 ? -26.070 26.342 32.966 1.00 87.62 171 ALA A N 1
ATOM 1319 C CA . ALA A 1 171 ? -26.561 25.322 33.890 1.00 87.62 171 ALA A CA 1
ATOM 1320 C C . ALA A 1 171 ? -26.029 25.519 35.321 1.00 87.62 171 ALA A C 1
ATOM 1322 O O . ALA A 1 171 ? -26.778 25.318 36.273 1.00 87.62 171 ALA A O 1
ATOM 1323 N N . GLN A 1 172 ? -24.776 25.964 35.477 1.00 85.50 172 GLN A N 1
ATOM 1324 C CA . GLN A 1 172 ? -24.195 26.313 36.779 1.00 85.50 172 GLN A CA 1
ATOM 1325 C C . GLN A 1 172 ? -24.894 27.517 37.420 1.00 85.50 172 GLN A C 1
ATOM 1327 O O . GLN A 1 172 ? -25.215 27.471 38.603 1.00 85.50 172 GLN A O 1
ATOM 1332 N N . LEU A 1 173 ? -25.157 28.581 36.656 1.00 86.69 173 LEU A N 1
ATOM 1333 C CA . LEU A 1 173 ? -25.880 29.757 37.155 1.00 86.69 173 LEU A CA 1
ATOM 1334 C C . LEU A 1 173 ? -27.319 29.402 37.563 1.00 86.69 173 LEU A C 1
ATOM 1336 O O . LEU A 1 173 ? -27.759 29.780 38.645 1.00 86.69 173 LEU A O 1
ATOM 1340 N N . LEU A 1 174 ? -28.012 28.602 36.745 1.00 85.31 174 LEU A N 1
ATOM 1341 C CA . LEU A 1 174 ? -29.341 28.068 37.060 1.00 85.31 174 LEU A CA 1
ATOM 1342 C C . LEU A 1 174 ? -29.338 27.234 38.347 1.00 85.31 174 LEU A C 1
ATOM 1344 O O . LEU A 1 174 ? -30.243 27.367 39.163 1.00 85.31 174 LEU A O 1
ATOM 1348 N N . GLU A 1 175 ? -28.317 26.406 38.573 1.00 84.44 175 GLU A N 1
ATOM 1349 C CA . GLU A 1 175 ? -28.210 25.592 39.790 1.00 84.44 175 GLU A CA 1
ATOM 1350 C C . GLU A 1 175 ? -28.160 26.446 41.075 1.00 84.44 175 GLU A C 1
ATOM 1352 O O . GLU A 1 175 ? -28.738 26.049 42.092 1.00 84.44 175 GLU A O 1
ATOM 1357 N N . PHE A 1 176 ? -27.532 27.630 41.026 1.00 81.69 176 PHE A N 1
ATOM 1358 C CA . PHE A 1 176 ? -27.486 28.582 42.146 1.00 81.69 176 PHE A CA 1
ATOM 1359 C C . PHE A 1 176 ? -28.835 29.261 42.428 1.00 81.69 176 PHE A C 1
ATOM 1361 O O . PHE A 1 176 ? -29.125 29.567 43.585 1.00 81.69 176 PHE A O 1
ATOM 1368 N N . GLU A 1 177 ? -29.658 29.483 41.402 1.00 80.88 177 GLU A N 1
ATOM 1369 C CA . GLU A 1 177 ? -30.964 30.148 41.523 1.00 80.88 177 GLU A CA 1
ATOM 1370 C C . GLU A 1 177 ? -32.112 29.177 41.856 1.00 80.88 177 GLU A C 1
ATOM 1372 O O . GLU A 1 177 ? -33.177 29.603 42.307 1.00 80.88 177 GLU A O 1
ATOM 1377 N N . LEU A 1 178 ? -31.913 27.865 41.677 1.00 81.06 178 LEU A N 1
ATOM 1378 C CA . LEU A 1 178 ? -32.961 26.860 41.864 1.00 81.06 178 LEU A CA 1
ATOM 1379 C C . LEU A 1 178 ? -33.183 26.489 43.352 1.00 81.06 178 LEU A C 1
ATOM 1381 O O . LEU A 1 178 ? -32.261 26.005 44.028 1.00 81.06 178 LEU A O 1
ATOM 1385 N N . PRO A 1 179 ? -34.419 26.640 43.876 1.00 73.38 179 PRO A N 1
ATOM 1386 C CA . PRO A 1 179 ? -34.735 26.393 45.286 1.00 73.38 179 PRO A CA 1
ATOM 1387 C C . PRO A 1 179 ? -34.977 24.910 45.622 1.00 73.38 179 PRO A C 1
ATOM 1389 O O . PRO A 1 179 ? -34.770 24.501 46.765 1.00 73.38 179 PRO A O 1
ATOM 1392 N N . GLU A 1 180 ? -35.381 24.084 44.650 1.00 81.25 180 GLU A N 1
ATOM 1393 C CA . GLU A 1 180 ? -35.730 22.673 44.867 1.00 81.25 180 GLU A CA 1
ATOM 1394 C C . GLU A 1 180 ? -34.580 21.710 44.545 1.00 81.25 180 GLU A C 1
ATOM 1396 O O . GLU A 1 180 ? -33.952 21.785 43.488 1.00 81.25 180 GLU A O 1
ATOM 1401 N N . LYS A 1 181 ? -34.354 20.724 45.427 1.00 71.88 181 LYS A N 1
ATOM 1402 C CA . LYS A 1 181 ? -33.312 19.696 45.246 1.00 71.88 181 LYS A CA 1
ATOM 1403 C C . LYS A 1 181 ? -33.490 18.856 43.974 1.00 71.88 181 LYS A C 1
ATOM 1405 O O . LYS A 1 181 ? -32.487 18.514 43.362 1.00 71.88 181 LYS A O 1
ATOM 1410 N N . GLY A 1 182 ? -34.726 18.559 43.565 1.00 73.81 182 GLY A N 1
ATOM 1411 C CA . GLY A 1 182 ? -34.994 17.774 42.352 1.00 73.81 182 GLY A CA 1
ATOM 1412 C C . GLY A 1 182 ? -34.622 18.508 41.059 1.00 73.81 182 GLY A C 1
ATOM 1413 O O . GLY A 1 182 ? -34.163 17.889 40.108 1.00 73.81 182 GLY A O 1
ATOM 1414 N N . LEU A 1 183 ? -34.738 19.841 41.032 1.00 75.81 183 LEU A N 1
ATOM 1415 C CA . LEU A 1 183 ? -34.348 20.652 39.873 1.00 75.81 183 LEU A CA 1
ATOM 1416 C C . LEU A 1 183 ? -32.823 20.781 39.736 1.00 75.81 183 LEU A C 1
ATOM 1418 O O . LEU A 1 183 ? -32.315 20.867 38.618 1.00 75.81 183 LEU A O 1
ATOM 1422 N N . ARG A 1 184 ? -32.090 20.700 40.856 1.00 79.62 184 ARG A N 1
ATOM 1423 C CA . ARG A 1 184 ? -30.618 20.681 40.859 1.00 79.62 184 ARG A CA 1
ATOM 1424 C C . ARG A 1 184 ? -30.025 19.388 40.291 1.00 79.62 184 ARG A C 1
ATOM 1426 O O . ARG A 1 184 ? -28.951 19.426 39.696 1.00 79.62 184 ARG A O 1
ATOM 1433 N N . GLU A 1 185 ? -30.718 18.252 40.410 1.00 80.12 185 GLU A N 1
ATOM 1434 C CA . GLU A 1 185 ? -30.280 17.003 39.763 1.00 80.12 185 GLU A CA 1
ATOM 1435 C C . GLU A 1 185 ? -30.260 17.143 38.234 1.00 80.12 185 GLU A C 1
ATOM 1437 O O . GLU A 1 185 ? -29.306 16.709 37.587 1.00 80.12 185 GLU A O 1
ATOM 1442 N N . TYR A 1 186 ? -31.254 17.816 37.644 1.00 81.56 186 TYR A N 1
ATOM 1443 C CA . TYR A 1 186 ? -31.290 18.041 36.196 1.00 81.56 186 TYR A CA 1
ATOM 1444 C C . TYR A 1 186 ? -30.159 18.961 35.716 1.00 81.56 186 TYR A C 1
ATOM 1446 O O . TYR A 1 186 ? -29.525 18.663 34.702 1.00 81.56 186 TYR A O 1
ATOM 1454 N N . THR A 1 187 ? -29.841 20.037 36.446 1.00 85.88 187 THR A N 1
ATOM 1455 C CA . THR A 1 187 ? -28.697 20.901 36.102 1.00 85.88 187 THR A CA 1
ATOM 1456 C C . THR A 1 187 ? -27.366 20.158 36.219 1.00 85.88 187 THR A C 1
ATOM 1458 O O . THR A 1 187 ? -26.508 20.311 35.350 1.00 85.88 187 THR A O 1
ATOM 1461 N N . GLN A 1 188 ? -27.212 19.272 37.208 1.00 83.62 188 GLN A N 1
ATOM 1462 C CA . GLN A 1 188 ? -26.018 18.429 37.347 1.00 83.62 188 GLN A CA 1
ATOM 1463 C C . GLN A 1 188 ? -25.860 17.428 36.199 1.00 83.62 188 GLN A C 1
ATOM 1465 O O . GLN A 1 188 ? -24.741 17.202 35.736 1.00 83.62 188 GLN A O 1
ATOM 1470 N N . VAL A 1 189 ? -26.961 16.862 35.694 1.00 85.38 189 VAL A N 1
ATOM 1471 C CA . VAL A 1 189 ? -26.935 16.006 34.497 1.00 85.38 189 VAL A CA 1
ATOM 1472 C C . VAL A 1 189 ? -26.469 16.798 33.271 1.00 85.38 189 VAL A C 1
ATOM 1474 O O . VAL A 1 189 ? -25.604 16.318 32.542 1.00 85.38 189 VAL A O 1
ATOM 1477 N N . ILE A 1 190 ? -26.965 18.025 33.073 1.00 86.44 190 ILE A N 1
ATOM 1478 C CA . ILE A 1 190 ? -26.563 18.891 31.948 1.00 86.44 190 ILE A CA 1
ATOM 1479 C C . ILE A 1 190 ? -25.074 19.257 32.030 1.00 86.44 190 ILE A C 1
ATOM 1481 O O . ILE A 1 190 ? -24.362 19.178 31.028 1.00 86.44 190 ILE A O 1
ATOM 1485 N N . ILE A 1 191 ? -24.581 19.612 33.221 1.00 85.69 191 ILE A N 1
ATOM 1486 C CA . ILE A 1 191 ? -23.159 19.912 33.449 1.00 85.69 191 ILE A CA 1
ATOM 1487 C C . ILE A 1 191 ? -22.300 18.682 33.134 1.00 85.69 191 ILE A C 1
ATOM 1489 O O . ILE A 1 191 ? -21.339 18.781 32.371 1.00 85.69 191 ILE A O 1
ATOM 1493 N N . LYS A 1 192 ? -22.679 17.511 33.661 1.00 84.94 192 LYS A N 1
ATOM 1494 C CA . LYS A 1 192 ? -21.941 16.258 33.463 1.00 84.94 192 LYS A CA 1
ATOM 1495 C C . LYS A 1 192 ? -21.908 15.828 31.997 1.00 84.94 192 LYS A C 1
ATOM 1497 O O . LYS A 1 192 ? -20.878 15.339 31.536 1.00 84.94 192 LYS A O 1
ATOM 1502 N N . GLU A 1 193 ? -22.998 16.025 31.259 1.00 85.75 193 GLU A N 1
ATOM 1503 C CA . GLU A 1 193 ? -23.040 15.679 29.837 1.00 85.75 193 GLU A CA 1
ATOM 1504 C C . GLU A 1 193 ? -22.247 16.674 28.984 1.00 85.75 193 GLU A C 1
ATOM 1506 O O . GLU A 1 193 ? -21.541 16.261 28.064 1.00 85.75 193 GLU A O 1
ATOM 1511 N N . SER A 1 194 ? -22.256 17.964 29.336 1.00 89.69 194 SER A N 1
ATOM 1512 C CA . SER A 1 194 ? -21.383 18.950 28.690 1.00 89.69 194 SER A CA 1
ATOM 1513 C C . SER A 1 194 ? -19.897 18.628 28.911 1.00 89.69 194 SER A C 1
ATOM 1515 O O . SER A 1 194 ? -19.115 18.622 27.959 1.00 89.69 194 SER A O 1
ATOM 1517 N N . ASP A 1 195 ? -19.509 18.248 30.133 1.00 80.69 195 ASP A N 1
ATOM 1518 C CA . ASP A 1 195 ? -18.137 17.830 30.462 1.00 80.69 195 ASP A CA 1
ATOM 1519 C C . ASP A 1 195 ? -17.724 16.544 29.731 1.00 80.69 195 ASP A C 1
ATOM 1521 O O . ASP A 1 195 ? -16.592 16.407 29.247 1.00 80.69 195 ASP A O 1
ATOM 1525 N N . ARG A 1 196 ? -18.654 15.596 29.590 1.00 76.88 196 ARG A N 1
ATOM 1526 C CA . ARG A 1 196 ? -18.441 14.367 28.821 1.00 76.88 196 ARG A CA 1
ATOM 1527 C C . ARG A 1 196 ? -18.211 14.663 27.339 1.00 76.88 196 ARG A C 1
ATOM 1529 O O . ARG A 1 196 ? -17.295 14.093 26.744 1.00 76.88 196 ARG A O 1
ATOM 1536 N N . LEU A 1 197 ? -19.006 15.558 26.751 1.00 82.44 197 LEU A N 1
ATOM 1537 C CA . LEU A 1 197 ? -18.851 15.982 25.359 1.00 82.44 197 LEU A CA 1
ATOM 1538 C C . LEU A 1 197 ? -17.537 16.739 25.144 1.00 82.44 197 LEU A C 1
ATOM 1540 O O . LEU A 1 197 ? -16.837 16.455 24.174 1.00 82.44 197 LEU A O 1
ATOM 1544 N N . GLN A 1 198 ? -17.136 17.612 26.074 1.00 77.31 198 GLN A N 1
ATOM 1545 C CA . GLN A 1 198 ? -15.812 18.246 26.033 1.00 77.31 198 GLN A CA 1
ATOM 1546 C C . GLN A 1 198 ? -14.689 17.204 26.055 1.00 77.31 198 GLN A C 1
ATOM 1548 O O . GLN A 1 198 ? -13.777 17.277 25.237 1.00 77.31 198 GLN A O 1
ATOM 1553 N N . THR A 1 199 ? -14.802 16.177 26.902 1.00 74.75 199 THR A N 1
ATOM 1554 C CA . THR A 1 199 ? -13.815 15.088 26.987 1.00 74.75 199 THR A CA 1
ATOM 1555 C C . THR A 1 199 ? -13.720 14.283 25.683 1.00 74.75 199 THR A C 1
ATOM 1557 O O . THR A 1 199 ? -12.631 13.880 25.273 1.00 74.75 199 THR A O 1
ATOM 1560 N N . LEU A 1 200 ? -14.847 14.031 25.009 1.00 72.69 200 LEU A N 1
ATOM 1561 C CA . LEU A 1 200 ? -14.873 13.360 23.704 1.00 72.69 200 LEU A CA 1
ATOM 1562 C C . LEU A 1 200 ? -14.207 14.207 22.616 1.00 72.69 200 LEU A C 1
ATOM 1564 O O . LEU A 1 200 ? -13.394 13.692 21.850 1.00 72.69 200 LEU A O 1
ATOM 1568 N N . VAL A 1 201 ? -14.508 15.506 22.589 1.00 78.25 201 VAL A N 1
ATOM 1569 C CA . VAL A 1 201 ? -13.881 16.470 21.676 1.00 78.25 201 VAL A CA 1
ATOM 1570 C C . VAL A 1 201 ? -12.376 16.575 21.947 1.00 78.25 201 VAL A C 1
ATOM 1572 O O . VAL A 1 201 ? -11.581 16.586 21.011 1.00 78.25 201 VAL A O 1
ATOM 1575 N N . ASP A 1 202 ? -11.956 16.558 23.211 1.00 70.75 202 ASP A N 1
ATOM 1576 C CA . ASP A 1 202 ? -10.543 16.549 23.597 1.00 70.75 202 ASP A CA 1
ATOM 1577 C C . ASP A 1 202 ? -9.810 15.287 23.142 1.00 70.75 202 ASP A C 1
ATOM 1579 O O . ASP A 1 202 ? -8.674 15.371 22.678 1.00 70.75 202 ASP A O 1
ATOM 1583 N N . ARG A 1 203 ? -10.455 14.117 23.207 1.00 66.06 203 ARG A N 1
ATOM 1584 C CA . ARG A 1 203 ? -9.887 12.864 22.683 1.00 66.06 203 ARG A CA 1
ATOM 1585 C C . ARG A 1 203 ? -9.771 12.864 21.161 1.00 66.06 203 ARG A C 1
ATOM 1587 O O . ARG A 1 203 ? -8.777 12.366 20.645 1.00 66.06 203 ARG A O 1
ATOM 1594 N N . LEU A 1 204 ? -10.743 13.445 20.455 1.00 62.28 204 LEU A N 1
ATOM 1595 C CA . LEU A 1 204 ? -10.686 13.655 19.001 1.00 62.28 204 LEU A CA 1
ATOM 1596 C C . LEU A 1 204 ? -9.547 14.603 18.596 1.00 62.28 204 LEU A C 1
ATOM 1598 O O . LEU A 1 204 ? -8.983 14.468 17.512 1.00 62.28 204 LEU A O 1
ATOM 1602 N N . LEU A 1 205 ? -9.195 15.544 19.474 1.00 62.75 205 LEU A N 1
ATOM 1603 C CA . LEU A 1 205 ? -8.129 16.519 19.263 1.00 62.75 205 LEU A CA 1
ATOM 1604 C C . LEU A 1 205 ? -6.738 16.088 19.725 1.00 62.75 205 LEU A C 1
ATOM 1606 O O . LEU A 1 205 ? -5.774 16.788 19.412 1.00 62.75 205 LEU A O 1
ATOM 1610 N N . ALA A 1 206 ? -6.607 15.006 20.491 1.00 58.59 206 ALA A N 1
ATOM 1611 C CA . ALA A 1 206 ? -5.351 14.649 21.137 1.00 58.59 206 ALA A CA 1
ATOM 1612 C C . ALA A 1 206 ? -4.590 13.535 20.396 1.00 58.59 206 ALA A C 1
ATOM 1614 O O . ALA A 1 206 ? -4.742 12.357 20.726 1.00 58.59 206 ALA A O 1
ATOM 1615 N N . PRO A 1 207 ? -3.632 13.862 19.510 1.00 50.28 207 PRO A N 1
ATOM 1616 C CA . PRO A 1 207 ? -2.452 13.034 19.365 1.00 50.28 207 PRO A CA 1
ATOM 1617 C C . PRO A 1 207 ? -1.522 13.344 20.551 1.00 50.28 207 PRO A C 1
ATOM 1619 O O . PRO A 1 207 ? -0.818 14.346 20.560 1.00 50.28 207 PRO A O 1
ATOM 1622 N N . HIS A 1 208 ? -1.616 12.530 21.605 1.00 51.38 208 HIS A N 1
ATOM 1623 C CA . HIS A 1 208 ? -0.524 12.170 22.524 1.00 51.38 208 HIS A CA 1
ATOM 1624 C C . HIS A 1 208 ? 0.432 13.327 22.869 1.00 51.38 208 HIS A C 1
ATOM 1626 O O . HIS A 1 208 ? 1.575 13.384 22.435 1.00 51.38 208 HIS A O 1
ATOM 1632 N N . ARG A 1 209 ? -0.047 14.256 23.700 1.00 45.91 209 ARG A N 1
ATOM 1633 C CA . ARG A 1 209 ? 0.669 15.460 24.154 1.00 45.91 209 ARG A CA 1
ATOM 1634 C C . ARG A 1 209 ? 1.742 15.175 25.224 1.00 45.91 209 ARG A C 1
ATOM 1636 O O . ARG A 1 209 ? 1.932 15.994 26.122 1.00 45.91 209 ARG A O 1
ATOM 1643 N N . LYS A 1 210 ? 2.410 14.019 25.182 1.00 48.22 210 LYS A N 1
ATOM 1644 C CA . LYS A 1 210 ? 3.668 13.825 25.920 1.00 48.22 210 LYS A CA 1
ATOM 1645 C C . LYS A 1 210 ? 4.795 14.330 25.021 1.00 48.22 210 LYS A C 1
ATOM 1647 O O . LYS A 1 210 ? 4.727 14.168 23.808 1.00 48.22 210 LYS A O 1
ATOM 1652 N N . ALA A 1 211 ? 5.796 14.992 25.596 1.00 45.56 211 ALA A N 1
ATOM 1653 C CA . ALA A 1 211 ? 7.001 15.330 24.848 1.00 45.56 211 ALA A CA 1
ATOM 1654 C C . ALA A 1 211 ? 7.568 14.028 24.267 1.00 45.56 211 ALA A C 1
ATOM 1656 O O . ALA A 1 211 ? 7.844 13.110 25.034 1.00 45.56 211 ALA A O 1
ATOM 1657 N N . HIS A 1 212 ? 7.660 13.939 22.939 1.00 61.69 212 HIS A N 1
ATOM 1658 C CA . HIS A 1 212 ? 8.194 12.767 22.257 1.00 61.69 212 HIS A CA 1
ATOM 1659 C C . HIS A 1 212 ? 9.599 12.495 22.792 1.00 61.69 212 HIS A C 1
ATOM 1661 O O . HIS A 1 212 ? 10.529 13.263 22.526 1.00 61.69 212 HIS A O 1
ATOM 1667 N N . ALA A 1 213 ? 9.744 11.433 23.578 1.00 63.09 213 ALA A N 1
ATOM 1668 C CA . ALA A 1 213 ? 11.048 10.952 23.987 1.00 63.09 213 ALA A CA 1
ATOM 1669 C C . ALA A 1 213 ? 11.589 10.155 22.802 1.00 63.09 213 ALA A C 1
ATOM 1671 O O . ALA A 1 213 ? 11.287 8.979 22.633 1.00 63.09 213 ALA A O 1
ATOM 1672 N N . MET A 1 214 ? 12.292 10.848 21.905 1.00 78.38 214 MET A N 1
ATOM 1673 C CA . MET A 1 214 ? 13.006 10.202 20.810 1.00 78.38 214 MET A CA 1
ATOM 1674 C C . MET A 1 214 ? 14.178 9.433 21.411 1.00 78.38 214 MET A C 1
ATOM 1676 O O . MET A 1 214 ? 15.229 10.012 21.682 1.00 78.38 214 MET A O 1
ATOM 1680 N N . GLU A 1 215 ? 13.980 8.141 21.636 1.00 86.19 215 GLU A N 1
ATOM 1681 C CA . GLU A 1 215 ? 14.971 7.257 22.241 1.00 86.19 215 GLU A CA 1
ATOM 1682 C C . GLU A 1 215 ? 15.363 6.152 21.250 1.00 86.19 215 GLU A C 1
ATOM 1684 O O . GLU A 1 215 ? 14.558 5.777 20.389 1.00 86.19 215 GLU A O 1
ATOM 1689 N N . PRO A 1 216 ? 16.606 5.641 21.315 1.00 87.31 216 PRO A N 1
ATOM 1690 C CA . PRO A 1 216 ? 16.971 4.417 20.615 1.00 87.31 216 PRO A CA 1
ATOM 1691 C C . PRO A 1 216 ? 16.115 3.261 21.134 1.00 87.31 216 PRO A C 1
ATOM 1693 O O . PRO A 1 216 ? 16.094 2.991 22.333 1.00 87.31 216 PRO A O 1
ATOM 1696 N N . LEU A 1 217 ? 15.414 2.579 20.236 1.00 90.38 217 LEU A N 1
ATOM 1697 C CA . LEU A 1 217 ? 14.561 1.447 20.570 1.00 90.38 217 LEU A CA 1
ATOM 1698 C C . LEU A 1 217 ? 14.764 0.297 19.592 1.00 90.38 217 LEU A C 1
ATOM 1700 O O . LEU A 1 217 ? 14.949 0.491 18.387 1.00 90.38 217 LEU A O 1
ATOM 1704 N N . ASN A 1 218 ? 14.643 -0.918 20.113 1.00 90.19 218 ASN A N 1
ATOM 1705 C CA . ASN A 1 218 ? 14.646 -2.124 19.307 1.00 90.19 218 ASN A CA 1
ATOM 1706 C C . ASN A 1 218 ? 13.213 -2.455 18.870 1.00 90.19 218 ASN A C 1
ATOM 1708 O O . ASN A 1 218 ? 12.340 -2.754 19.691 1.00 90.19 218 ASN A O 1
ATOM 1712 N N . ILE A 1 219 ? 12.961 -2.431 17.560 1.00 90.44 219 ILE A N 1
ATOM 1713 C CA . ILE A 1 219 ? 11.625 -2.710 17.021 1.00 90.44 219 ILE A CA 1
ATOM 1714 C C . ILE A 1 219 ? 11.120 -4.108 17.402 1.00 90.44 219 ILE A C 1
ATOM 1716 O O . ILE A 1 219 ? 9.926 -4.298 17.624 1.00 90.44 219 ILE A O 1
ATOM 1720 N N . HIS A 1 220 ? 12.007 -5.093 17.531 1.00 92.06 220 HIS A N 1
ATOM 1721 C CA . HIS A 1 220 ? 11.607 -6.461 17.844 1.00 92.06 220 HIS A CA 1
ATOM 1722 C C . HIS A 1 220 ? 11.053 -6.584 19.264 1.00 92.06 220 HIS A C 1
ATOM 1724 O O . HIS A 1 220 ? 10.107 -7.337 19.480 1.00 92.06 220 HIS A O 1
ATOM 1730 N N . GLU A 1 221 ? 11.566 -5.802 20.215 1.00 90.88 221 GLU A N 1
ATOM 1731 C CA . GLU A 1 221 ? 11.015 -5.752 21.573 1.00 90.88 221 GLU A CA 1
ATOM 1732 C C . GLU A 1 221 ? 9.594 -5.184 21.578 1.00 90.88 221 GLU A C 1
ATOM 1734 O O . GLU A 1 221 ? 8.703 -5.714 22.247 1.00 90.88 221 GLU A O 1
ATOM 1739 N N . VAL A 1 222 ? 9.359 -4.143 20.773 1.00 90.75 222 VAL A N 1
ATOM 1740 C CA . VAL A 1 222 ? 8.028 -3.557 20.576 1.00 90.75 222 VAL A CA 1
ATOM 1741 C C . VAL A 1 222 ? 7.063 -4.593 19.999 1.00 90.75 222 VAL A C 1
ATOM 1743 O O . VAL A 1 222 ? 5.986 -4.809 20.559 1.00 90.75 222 VAL A O 1
ATOM 1746 N N . LEU A 1 223 ? 7.455 -5.284 18.925 1.00 93.12 223 LEU A N 1
ATOM 1747 C CA . LEU A 1 223 ? 6.620 -6.297 18.273 1.00 93.12 223 LEU A CA 1
ATOM 1748 C C . LEU A 1 223 ? 6.345 -7.506 19.174 1.00 93.12 223 LEU A C 1
ATOM 1750 O O . LEU A 1 223 ? 5.216 -7.995 19.204 1.00 93.12 223 LEU A O 1
ATOM 1754 N N . GLU A 1 224 ? 7.321 -7.962 19.961 1.00 93.06 224 GLU A N 1
ATOM 1755 C CA . GLU A 1 224 ? 7.110 -9.057 20.914 1.00 93.06 224 GLU A CA 1
ATOM 1756 C C . GLU A 1 224 ? 6.175 -8.667 22.060 1.00 93.06 224 GLU A C 1
ATOM 1758 O O . GLU A 1 224 ? 5.352 -9.484 22.499 1.00 93.06 224 GLU A O 1
ATOM 1763 N N . ARG A 1 225 ? 6.240 -7.412 22.515 1.00 90.19 225 ARG A N 1
ATOM 1764 C CA . ARG A 1 225 ? 5.299 -6.892 23.507 1.00 90.19 225 ARG A CA 1
ATOM 1765 C C . ARG A 1 225 ? 3.880 -6.853 22.949 1.00 90.19 225 ARG A C 1
ATOM 1767 O O . ARG A 1 225 ? 2.966 -7.352 23.602 1.00 90.19 225 ARG A O 1
ATOM 1774 N N . ILE A 1 226 ? 3.700 -6.349 21.729 1.00 91.81 226 ILE A N 1
ATOM 1775 C CA . ILE A 1 226 ? 2.396 -6.323 21.045 1.00 91.81 226 ILE A CA 1
ATOM 1776 C C . ILE A 1 226 ? 1.864 -7.740 20.841 1.00 91.81 226 ILE A C 1
ATOM 1778 O O . ILE A 1 226 ? 0.717 -8.020 21.179 1.00 91.81 226 ILE A O 1
ATOM 1782 N N . ARG A 1 227 ? 2.705 -8.662 20.362 1.00 92.19 227 ARG A N 1
ATOM 1783 C CA . ARG A 1 227 ? 2.343 -10.073 20.193 1.00 92.19 227 ARG A CA 1
ATOM 1784 C C . ARG A 1 227 ? 1.825 -10.676 21.496 1.00 92.19 227 ARG A C 1
ATOM 1786 O O . ARG A 1 227 ? 0.820 -11.379 21.485 1.00 92.19 227 ARG A O 1
ATOM 1793 N N . SER A 1 228 ? 2.514 -10.414 22.605 1.00 91.06 228 SER A N 1
ATOM 1794 C CA . SER A 1 228 ? 2.136 -10.938 23.920 1.00 91.06 228 SER A CA 1
ATOM 1795 C C . SER A 1 228 ? 0.800 -10.369 24.398 1.00 91.06 228 SER A C 1
ATOM 1797 O O . SER A 1 228 ? -0.020 -11.121 24.914 1.00 91.06 228 SER A O 1
ATOM 1799 N N . LEU A 1 229 ? 0.553 -9.074 24.174 1.00 90.25 229 LEU A N 1
ATOM 1800 C CA . LEU A 1 229 ? -0.721 -8.430 24.504 1.00 90.25 229 LEU A CA 1
ATOM 1801 C C . LEU A 1 229 ? -1.881 -9.009 23.683 1.00 90.25 229 LEU A C 1
ATOM 1803 O O . LEU A 1 229 ? -2.904 -9.385 24.247 1.00 90.25 229 LEU A O 1
ATOM 1807 N N . VAL A 1 230 ? -1.702 -9.147 22.369 1.00 89.50 230 VAL A N 1
ATOM 1808 C CA . VAL A 1 230 ? -2.753 -9.647 21.470 1.00 89.50 230 VAL A CA 1
ATOM 1809 C C . VAL A 1 230 ? -3.043 -11.127 21.723 1.00 89.50 230 VAL A C 1
ATOM 1811 O O . VAL A 1 230 ? -4.200 -11.527 21.762 1.00 89.50 230 VAL A O 1
ATOM 1814 N N . LEU A 1 231 ? -2.023 -11.958 21.959 1.00 90.62 231 LEU A N 1
ATOM 1815 C CA . LEU A 1 231 ? -2.241 -13.367 22.310 1.00 90.62 231 LEU A CA 1
ATOM 1816 C C . LEU A 1 231 ? -2.851 -13.549 23.705 1.00 90.62 231 LEU A C 1
ATOM 1818 O O . LEU A 1 231 ? -3.517 -14.551 23.936 1.00 90.62 231 LEU A O 1
ATOM 1822 N N . ALA A 1 232 ? -2.641 -12.612 24.633 1.00 88.75 232 ALA A N 1
ATOM 1823 C CA . ALA A 1 232 ? -3.324 -12.643 25.925 1.00 88.75 232 ALA A CA 1
ATOM 1824 C C . ALA A 1 232 ? -4.828 -12.354 25.778 1.00 88.75 232 ALA A C 1
ATOM 1826 O O . ALA A 1 232 ? -5.638 -12.947 26.486 1.00 88.75 232 ALA A O 1
ATOM 1827 N N . GLU A 1 233 ? -5.196 -11.475 24.846 1.00 88.56 233 GLU A N 1
ATOM 1828 C CA . GLU A 1 233 ? -6.589 -11.152 24.531 1.00 88.56 233 GLU A CA 1
ATOM 1829 C C . GLU A 1 233 ? -7.284 -12.245 23.699 1.00 88.56 233 GLU A C 1
ATOM 1831 O O . GLU A 1 233 ? -8.449 -12.562 23.937 1.00 88.56 233 GLU A O 1
ATOM 1836 N N . PHE A 1 234 ? -6.553 -12.876 22.775 1.00 88.50 234 PHE A N 1
ATOM 1837 C CA . PHE A 1 234 ? -7.023 -13.973 21.923 1.00 88.50 234 PHE A CA 1
ATOM 1838 C C . PHE A 1 234 ? -6.225 -15.266 22.202 1.00 88.50 234 PHE A C 1
ATOM 1840 O O . PHE A 1 234 ? -5.399 -15.677 21.381 1.00 88.50 234 PHE A O 1
ATOM 1847 N N . PRO A 1 235 ? -6.453 -15.935 23.352 1.00 82.81 235 PRO A N 1
ATOM 1848 C CA . PRO A 1 235 ? -5.603 -17.030 23.835 1.00 82.81 235 PRO A CA 1
ATOM 1849 C C . PRO A 1 235 ? -5.703 -18.326 23.025 1.00 82.81 235 PRO A C 1
ATOM 1851 O O . PRO A 1 235 ? -4.833 -19.190 23.140 1.00 82.81 235 PRO A O 1
ATOM 1854 N N . GLN A 1 236 ? -6.758 -18.501 22.227 1.00 85.38 236 GLN A N 1
ATOM 1855 C CA . GLN A 1 236 ? -6.961 -19.693 21.407 1.00 85.38 236 GLN A CA 1
ATOM 1856 C C . GLN A 1 236 ? -7.301 -19.310 19.973 1.00 85.38 236 GLN A C 1
ATOM 1858 O O . GLN A 1 236 ? -8.048 -18.370 19.732 1.00 85.38 236 GLN A O 1
ATOM 1863 N N . GLY A 1 237 ? -6.751 -20.072 19.029 1.00 82.38 237 GLY A N 1
ATOM 1864 C CA . GLY A 1 237 ? -7.108 -20.017 17.614 1.00 82.38 237 GLY A CA 1
ATOM 1865 C C . GLY A 1 237 ? -6.494 -18.891 16.784 1.00 82.38 237 GLY A C 1
ATOM 1866 O O . GLY A 1 237 ? -6.662 -18.903 15.567 1.00 82.38 237 GLY A O 1
ATOM 1867 N N . LEU A 1 238 ? -5.729 -17.987 17.404 1.00 90.19 238 LEU A N 1
ATOM 1868 C CA . LEU A 1 238 ? -4.881 -17.012 16.720 1.00 90.19 238 LEU A CA 1
ATOM 1869 C C . LEU A 1 238 ? -3.405 -17.418 16.801 1.00 90.19 238 LEU A C 1
ATOM 1871 O O . LEU A 1 238 ? -2.854 -17.600 17.888 1.00 90.19 238 LEU A O 1
ATOM 1875 N N . LYS A 1 239 ? -2.731 -17.499 15.652 1.00 90.69 239 LYS A N 1
ATOM 1876 C CA . LYS A 1 239 ? -1.279 -17.683 15.573 1.00 90.69 239 LYS A CA 1
ATOM 1877 C C . LYS A 1 239 ? -0.617 -16.426 15.018 1.00 90.69 239 LYS A C 1
ATOM 1879 O O . LYS A 1 239 ? -0.900 -16.022 13.896 1.00 90.69 239 LYS A O 1
ATOM 1884 N N . ILE A 1 240 ? 0.317 -15.854 15.778 1.00 91.75 240 ILE A N 1
ATOM 1885 C CA . ILE A 1 240 ? 1.158 -14.749 15.301 1.00 91.75 240 ILE A CA 1
ATOM 1886 C C . ILE A 1 240 ? 2.535 -15.288 14.884 1.00 91.75 240 ILE A C 1
ATOM 1888 O O . ILE A 1 240 ? 3.297 -15.784 15.720 1.00 91.75 240 ILE A O 1
ATOM 1892 N N . ILE A 1 241 ? 2.834 -15.212 13.587 1.00 90.38 241 ILE A N 1
ATOM 1893 C CA . ILE A 1 241 ? 4.096 -15.610 12.951 1.00 90.38 241 ILE A CA 1
ATOM 1894 C C . ILE A 1 241 ? 5.088 -14.443 13.021 1.00 90.38 241 ILE A C 1
ATOM 1896 O O . ILE A 1 241 ? 4.719 -13.286 12.837 1.00 90.38 241 ILE A O 1
ATOM 1900 N N . ARG A 1 242 ? 6.355 -14.762 13.296 1.00 92.25 242 ARG A N 1
ATOM 1901 C CA . ARG A 1 242 ? 7.442 -13.797 13.506 1.00 92.25 242 ARG A CA 1
ATOM 1902 C C . ARG A 1 242 ? 8.462 -13.964 12.385 1.00 92.25 242 ARG A C 1
ATOM 1904 O O . ARG A 1 242 ? 9.160 -14.974 12.350 1.00 92.25 242 ARG A O 1
ATOM 1911 N N . ASN A 1 243 ? 8.543 -13.002 11.477 1.00 87.94 243 ASN A N 1
ATOM 1912 C CA . ASN A 1 243 ? 9.477 -13.015 10.352 1.00 87.94 243 ASN A CA 1
ATOM 1913 C C . ASN A 1 243 ? 10.398 -11.798 10.436 1.00 87.94 243 ASN A C 1
ATOM 1915 O O . ASN A 1 243 ? 10.306 -10.845 9.658 1.00 87.94 243 ASN A O 1
ATOM 1919 N N . TYR A 1 244 ? 11.249 -11.820 11.453 1.00 91.19 244 TYR A N 1
ATOM 1920 C CA . TYR A 1 244 ? 12.065 -10.679 11.828 1.00 91.19 244 TYR A CA 1
ATOM 1921 C C . TYR A 1 244 ? 13.436 -10.704 11.155 1.00 91.19 244 TYR A C 1
ATOM 1923 O O . TYR A 1 244 ? 14.108 -11.733 11.132 1.00 91.19 244 TYR A O 1
ATOM 1931 N N . ASP A 1 245 ? 13.855 -9.555 10.640 1.00 84.00 245 ASP A N 1
ATOM 1932 C CA . ASP A 1 245 ? 15.211 -9.310 10.170 1.00 84.00 245 ASP A CA 1
ATOM 1933 C C . ASP A 1 245 ? 16.097 -8.865 11.342 1.00 84.00 245 ASP A C 1
ATOM 1935 O O . ASP A 1 245 ? 16.041 -7.725 11.805 1.00 84.00 245 ASP A O 1
ATOM 1939 N N . THR A 1 246 ? 16.939 -9.778 11.825 1.00 84.44 246 THR A N 1
ATOM 1940 C CA . THR A 1 246 ? 17.830 -9.544 12.971 1.00 84.44 246 THR A CA 1
ATOM 1941 C C . THR A 1 246 ? 18.962 -8.560 12.680 1.00 84.44 246 THR A C 1
ATOM 1943 O O . THR A 1 246 ? 19.704 -8.220 13.595 1.00 84.44 246 THR A O 1
ATOM 1946 N N . SER A 1 247 ? 19.136 -8.123 11.428 1.00 83.31 247 SER A N 1
ATOM 1947 C CA . SER A 1 247 ? 20.163 -7.144 11.055 1.00 83.31 247 SER A CA 1
ATOM 1948 C C . SER A 1 247 ? 19.736 -5.688 11.280 1.00 83.31 247 SER A C 1
ATOM 1950 O O . SER A 1 247 ? 20.569 -4.786 11.167 1.00 83.31 247 SER A O 1
ATOM 1952 N N . LEU A 1 248 ? 18.458 -5.447 11.602 1.00 82.62 248 LEU A N 1
ATOM 1953 C CA . LEU A 1 248 ? 17.937 -4.109 11.878 1.00 82.62 248 LEU A CA 1
ATOM 1954 C C . LEU A 1 248 ? 18.599 -3.506 13.130 1.00 82.62 248 LEU A C 1
ATOM 1956 O O . LEU A 1 248 ? 18.519 -4.110 14.202 1.00 82.62 248 LEU A O 1
ATOM 1960 N N . PRO A 1 249 ? 19.221 -2.318 13.015 1.00 82.94 249 PRO A N 1
ATOM 1961 C CA . PRO A 1 249 ? 19.749 -1.594 14.164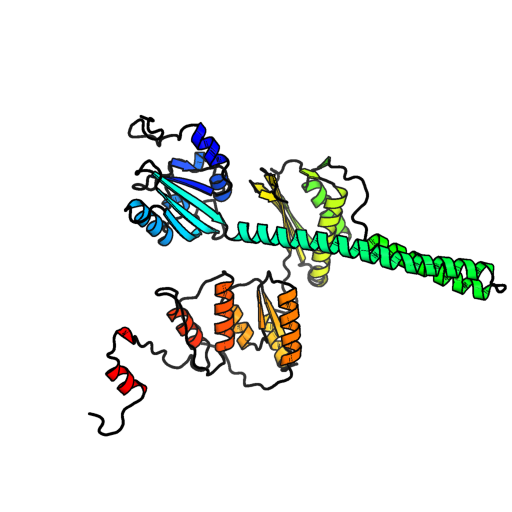 1.00 82.94 249 PRO A CA 1
ATOM 1962 C C . PRO A 1 249 ? 18.621 -0.957 14.984 1.00 82.94 249 PRO A C 1
ATOM 1964 O O . PRO A 1 249 ? 17.480 -0.855 14.521 1.00 82.94 249 PRO A O 1
ATOM 1967 N N . ASP A 1 250 ? 18.966 -0.466 16.174 1.00 87.75 250 ASP A N 1
ATOM 1968 C CA . ASP A 1 250 ? 18.057 0.354 16.973 1.00 87.75 250 ASP A CA 1
ATOM 1969 C C . ASP A 1 250 ? 17.614 1.588 16.180 1.00 87.75 250 ASP A C 1
ATOM 1971 O O . ASP A 1 250 ? 18.409 2.253 15.503 1.00 87.75 250 ASP A O 1
ATOM 1975 N N . ILE A 1 251 ? 16.320 1.886 16.263 1.00 87.12 251 ILE A N 1
ATOM 1976 C CA . ILE A 1 251 ? 15.699 3.022 15.587 1.00 87.12 251 ILE A CA 1
ATOM 1977 C C . ILE A 1 251 ? 15.422 4.128 16.596 1.00 87.12 251 ILE A C 1
ATOM 1979 O O . ILE A 1 251 ? 15.130 3.863 17.755 1.00 87.12 251 ILE A O 1
ATOM 1983 N N . LEU A 1 252 ? 15.499 5.381 16.161 1.00 85.00 252 LEU A N 1
ATOM 1984 C CA . LEU A 1 252 ? 15.076 6.506 16.990 1.00 85.00 252 LEU A CA 1
ATOM 1985 C C . LEU A 1 252 ? 13.563 6.665 16.875 1.00 85.00 252 LEU A C 1
ATOM 1987 O O . LEU A 1 252 ? 13.050 6.881 15.775 1.00 85.00 252 LEU A O 1
ATOM 1991 N N . GLY A 1 253 ? 12.852 6.590 17.995 1.00 84.56 253 GLY A N 1
ATOM 1992 C CA . GLY A 1 253 ? 11.407 6.774 17.994 1.00 84.56 253 GLY A CA 1
ATOM 1993 C C . GLY A 1 253 ? 10.803 6.856 19.386 1.00 84.56 253 GLY A C 1
ATOM 1994 O O . GLY A 1 253 ? 11.481 6.679 20.393 1.00 84.56 253 GLY A O 1
ATOM 1995 N N . ASP A 1 254 ? 9.503 7.126 19.419 1.00 84.25 254 ASP A N 1
ATOM 1996 C CA . ASP A 1 254 ? 8.698 7.056 20.634 1.00 84.25 254 ASP A CA 1
ATOM 1997 C C . ASP A 1 254 ? 8.132 5.634 20.760 1.00 84.25 254 ASP A C 1
ATOM 1999 O O . ASP A 1 254 ? 7.284 5.200 19.970 1.00 84.25 254 ASP A O 1
ATOM 2003 N N . GLN A 1 255 ? 8.638 4.889 21.744 1.00 84.38 255 GLN A N 1
ATOM 2004 C CA . GLN A 1 255 ? 8.248 3.500 21.968 1.00 84.38 255 GLN A CA 1
ATOM 2005 C C . GLN A 1 255 ? 6.751 3.364 22.291 1.00 84.38 255 GLN A C 1
ATOM 2007 O O . GLN A 1 255 ? 6.114 2.429 21.804 1.00 84.38 255 GLN A O 1
ATOM 2012 N N . GLU A 1 256 ? 6.168 4.282 23.075 1.00 79.69 256 GLU A N 1
ATOM 2013 C CA . GLU A 1 256 ? 4.745 4.235 23.439 1.00 79.69 256 GLU A CA 1
ATOM 2014 C C . GLU A 1 256 ? 3.864 4.448 22.201 1.00 79.69 256 GLU A C 1
ATOM 2016 O O . GLU A 1 256 ? 2.899 3.706 21.998 1.00 79.69 256 GLU A O 1
ATOM 2021 N N . GLN A 1 257 ? 4.215 5.404 21.334 1.00 78.94 257 GLN A N 1
ATOM 2022 C CA . GLN A 1 257 ? 3.462 5.645 20.099 1.00 78.94 257 GLN A CA 1
ATOM 2023 C C . GLN A 1 257 ? 3.568 4.489 19.110 1.00 78.94 257 GLN A C 1
ATOM 2025 O O . GLN A 1 257 ? 2.560 4.112 18.512 1.00 78.94 257 GLN A O 1
ATOM 2030 N N . LEU A 1 258 ? 4.758 3.904 18.944 1.00 84.00 258 LEU A N 1
ATOM 2031 C CA . LEU A 1 258 ? 4.935 2.740 18.076 1.00 84.00 258 LEU A CA 1
ATOM 2032 C C . LEU A 1 258 ? 4.141 1.540 18.589 1.00 84.00 258 LEU A C 1
ATOM 2034 O O . LEU A 1 258 ? 3.463 0.881 17.799 1.00 84.00 258 LEU A O 1
ATOM 2038 N N . ILE A 1 259 ? 4.159 1.296 19.905 1.00 82.69 259 ILE A N 1
ATOM 2039 C CA . ILE A 1 259 ? 3.315 0.271 20.523 1.00 82.69 259 ILE A CA 1
ATOM 2040 C C . ILE A 1 259 ? 1.849 0.550 20.205 1.00 82.69 259 ILE A C 1
ATOM 2042 O O . ILE A 1 259 ? 1.174 -0.337 19.697 1.00 82.69 259 ILE A O 1
ATOM 2046 N N . GLN A 1 260 ? 1.356 1.765 20.457 1.00 77.88 260 GLN A N 1
ATOM 2047 C CA . GLN A 1 260 ? -0.052 2.103 20.255 1.00 77.88 260 GLN A CA 1
ATOM 2048 C C . GLN A 1 260 ? -0.481 1.968 18.790 1.00 77.88 260 GLN A C 1
ATOM 2050 O O . GLN A 1 260 ? -1.528 1.387 18.501 1.00 77.88 260 GLN A O 1
ATOM 2055 N N . ALA A 1 261 ? 0.316 2.501 17.863 1.00 81.50 261 ALA A N 1
ATOM 2056 C CA . ALA A 1 261 ? 0.013 2.477 16.440 1.00 81.50 261 ALA A CA 1
ATOM 2057 C C . ALA A 1 261 ? -0.044 1.040 15.917 1.00 81.50 261 ALA A C 1
ATOM 2059 O O . ALA A 1 261 ? -1.037 0.643 15.310 1.00 81.50 261 ALA A O 1
ATOM 2060 N N . VAL A 1 262 ? 0.984 0.238 16.199 1.00 84.00 262 VAL A N 1
ATOM 2061 C CA . VAL A 1 262 ? 1.043 -1.143 15.714 1.00 84.00 262 VAL A CA 1
ATOM 2062 C C . VAL A 1 262 ? 0.015 -2.016 16.439 1.00 84.00 262 VAL A C 1
ATOM 2064 O O . VAL A 1 262 ? -0.653 -2.814 15.785 1.00 84.00 262 VAL A O 1
ATOM 2067 N N . LEU A 1 263 ? -0.200 -1.829 17.746 1.00 84.38 263 LEU A N 1
ATOM 2068 C CA . LEU A 1 263 ? -1.244 -2.535 18.496 1.00 84.38 263 LEU A CA 1
ATOM 2069 C C . LEU A 1 263 ? -2.626 -2.287 17.896 1.00 84.38 263 LEU A C 1
ATOM 2071 O O . LEU A 1 263 ? -3.358 -3.248 17.698 1.00 84.38 263 LEU A O 1
ATOM 2075 N N . ASN A 1 264 ? -2.965 -1.041 17.550 1.00 77.88 264 ASN A N 1
ATOM 2076 C CA . ASN A 1 264 ? -4.249 -0.727 16.920 1.00 77.88 264 ASN A CA 1
ATOM 2077 C C . ASN A 1 264 ? -4.445 -1.518 15.620 1.00 77.88 264 ASN A C 1
ATOM 2079 O O . ASN A 1 264 ? -5.515 -2.075 15.390 1.00 77.88 264 ASN A O 1
ATOM 2083 N N . ILE A 1 265 ? -3.415 -1.600 14.776 1.00 80.38 265 ILE A N 1
ATOM 2084 C CA . ILE A 1 265 ? -3.512 -2.303 13.491 1.00 80.38 265 ILE A CA 1
ATOM 2085 C C . ILE A 1 265 ? -3.609 -3.820 13.713 1.00 80.38 265 ILE A C 1
ATOM 2087 O O . ILE A 1 265 ? -4.477 -4.468 13.130 1.00 80.38 265 ILE A O 1
ATOM 2091 N N . VAL A 1 266 ? -2.764 -4.393 14.577 1.00 85.25 266 VAL A N 1
ATOM 2092 C CA . VAL A 1 266 ? -2.770 -5.838 14.866 1.00 85.25 266 VAL A CA 1
ATOM 2093 C C . VAL A 1 266 ? -4.074 -6.258 15.542 1.00 85.25 266 VAL A C 1
ATOM 2095 O O . VAL A 1 266 ? -4.638 -7.293 15.196 1.00 85.25 266 VAL A O 1
ATOM 2098 N N . HIS A 1 267 ? -4.582 -5.449 16.469 1.00 83.38 267 HIS A N 1
ATOM 2099 C CA . HIS A 1 267 ? -5.852 -5.692 17.141 1.00 83.38 267 HIS A CA 1
ATOM 2100 C C . HIS A 1 267 ? -7.022 -5.631 16.149 1.00 83.38 267 HIS A C 1
ATOM 2102 O O . HIS A 1 267 ? -7.848 -6.541 16.126 1.00 83.38 267 HIS A O 1
ATOM 2108 N N . ASN A 1 268 ? -7.043 -4.644 15.245 1.00 77.50 268 ASN A N 1
ATOM 2109 C CA . ASN A 1 268 ? -8.036 -4.583 14.169 1.00 77.50 268 ASN A CA 1
ATOM 2110 C C . ASN A 1 268 ? -7.973 -5.817 13.252 1.00 77.50 268 ASN A C 1
ATOM 2112 O O . ASN A 1 268 ? -9.012 -6.358 12.876 1.00 77.50 268 ASN A O 1
ATOM 2116 N N . ALA A 1 269 ? -6.771 -6.294 12.915 1.00 78.56 269 ALA A N 1
ATOM 2117 C CA . ALA A 1 269 ? -6.603 -7.516 12.130 1.00 78.56 269 ALA A CA 1
ATOM 2118 C C . ALA A 1 269 ? -7.116 -8.757 12.882 1.00 78.56 269 ALA A C 1
ATOM 2120 O O . ALA A 1 269 ? -7.818 -9.579 12.300 1.00 78.56 269 ALA A O 1
ATOM 2121 N N . ALA A 1 270 ? -6.832 -8.876 14.182 1.00 83.81 270 ALA A N 1
ATOM 2122 C CA . ALA A 1 270 ? -7.335 -9.972 15.009 1.00 83.81 270 ALA A CA 1
ATOM 2123 C C . ALA A 1 270 ? -8.870 -9.959 15.115 1.00 83.81 270 ALA A C 1
ATOM 2125 O O . ALA A 1 270 ? -9.504 -11.001 14.957 1.00 83.81 270 ALA A O 1
ATOM 2126 N N . GLN A 1 271 ? -9.483 -8.786 15.299 1.00 80.25 271 GLN A N 1
ATOM 2127 C CA . GLN A 1 271 ? -10.942 -8.638 15.289 1.00 80.25 271 GLN A CA 1
ATOM 2128 C C . GLN A 1 271 ? -11.556 -9.053 13.945 1.00 80.25 271 GLN A C 1
ATOM 2130 O O . GLN A 1 271 ? -12.570 -9.757 13.914 1.00 80.25 271 GLN A O 1
ATOM 2135 N N . ALA A 1 272 ? -10.927 -8.656 12.835 1.00 75.06 272 ALA A N 1
ATOM 2136 C CA . ALA A 1 272 ? -11.363 -9.028 11.492 1.00 75.06 272 ALA A CA 1
ATOM 2137 C C . ALA A 1 272 ? -11.292 -10.546 11.238 1.00 75.06 272 ALA A C 1
ATOM 2139 O O . ALA A 1 272 ? -12.062 -11.054 10.430 1.00 75.06 272 ALA A O 1
ATOM 2140 N N . LEU A 1 273 ? -10.422 -11.262 11.958 1.00 81.19 273 LEU A N 1
ATOM 2141 C CA . LEU A 1 273 ? -10.259 -12.719 11.900 1.00 81.19 273 LEU A CA 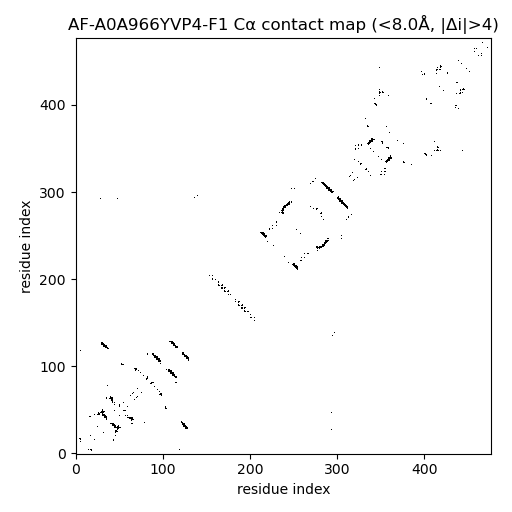1
ATOM 2142 C C . LEU A 1 273 ? -11.081 -13.470 12.963 1.00 81.19 273 LEU A C 1
ATOM 2144 O O . LEU A 1 273 ? -10.829 -14.644 13.221 1.00 81.19 273 LEU A O 1
ATOM 2148 N N . SER A 1 274 ? -12.038 -12.824 13.631 1.00 83.50 274 SER A N 1
ATOM 2149 C CA . SER A 1 274 ? -12.770 -13.414 14.766 1.00 83.50 274 SER A CA 1
ATOM 2150 C C . SER A 1 274 ? -13.446 -14.766 14.465 1.00 83.50 274 SER A C 1
ATOM 2152 O O . SER A 1 274 ? -13.493 -15.637 15.342 1.00 83.50 274 SER A O 1
ATOM 2154 N N . ASP A 1 275 ? -13.914 -14.991 13.235 1.00 78.81 275 ASP A N 1
ATOM 2155 C CA . ASP A 1 275 ? -14.489 -16.272 12.806 1.00 78.81 275 ASP A CA 1
ATOM 2156 C C . ASP A 1 275 ? -13.414 -17.354 12.591 1.00 78.81 275 ASP A C 1
ATOM 2158 O O . ASP A 1 275 ? -13.601 -18.515 12.963 1.00 78.81 275 ASP A O 1
ATOM 2162 N N . GLU A 1 276 ? -12.266 -16.998 12.020 1.00 80.44 276 GLU A N 1
ATOM 2163 C CA . GLU A 1 276 ? -11.102 -17.873 11.840 1.00 80.44 276 GLU A CA 1
ATOM 2164 C C . GLU A 1 276 ? -10.456 -18.215 13.185 1.00 80.44 276 GLU A C 1
ATOM 2166 O O . GLU A 1 276 ? -10.026 -19.350 13.386 1.00 80.44 276 GLU A O 1
ATOM 2171 N N . ILE A 1 277 ? -10.447 -17.270 14.129 1.00 85.69 277 ILE A N 1
ATOM 2172 C CA . ILE A 1 277 ? -9.997 -17.482 15.508 1.00 85.69 277 ILE A CA 1
ATOM 2173 C C . ILE A 1 277 ? -10.887 -18.537 16.165 1.00 85.69 277 ILE A C 1
ATOM 2175 O O . ILE A 1 277 ? -10.383 -19.503 16.734 1.00 85.69 277 ILE A O 1
ATOM 2179 N N . ARG A 1 278 ? -12.214 -18.436 16.004 1.00 84.12 278 ARG A N 1
ATOM 2180 C CA . ARG A 1 278 ? -13.152 -19.455 16.503 1.00 84.12 278 ARG A CA 1
ATOM 2181 C C . ARG A 1 278 ? -12.922 -20.830 15.867 1.00 84.12 278 ARG A C 1
ATOM 2183 O O . ARG A 1 278 ? -13.129 -21.846 16.524 1.00 84.12 278 ARG A O 1
ATOM 2190 N N . ARG A 1 279 ? -12.500 -20.864 14.600 1.00 82.88 279 ARG A N 1
ATOM 2191 C CA . ARG A 1 279 ? -12.171 -22.088 13.847 1.00 82.88 279 ARG A CA 1
ATOM 2192 C C . ARG A 1 279 ? -10.754 -22.612 14.102 1.00 82.88 279 ARG A C 1
ATOM 2194 O O . ARG A 1 279 ? -10.438 -23.718 13.675 1.00 82.88 279 ARG A O 1
ATOM 2201 N N . GLY A 1 280 ? -9.912 -21.854 14.800 1.00 84.06 280 GLY A N 1
ATOM 2202 C CA . GLY A 1 280 ? -8.536 -22.233 15.108 1.00 84.06 280 GLY A CA 1
ATOM 2203 C C . GLY A 1 280 ? -7.535 -22.038 13.966 1.00 84.06 280 GLY A C 1
ATOM 2204 O O . GLY A 1 280 ? -6.429 -22.571 14.036 1.00 84.06 280 GLY A O 1
ATOM 2205 N N . THR A 1 281 ? -7.908 -21.317 12.907 1.00 83.44 281 THR A N 1
ATOM 2206 C CA . THR A 1 281 ? -7.112 -21.193 11.675 1.00 83.44 281 THR A CA 1
ATOM 2207 C C . THR A 1 281 ? -6.535 -19.798 11.453 1.00 83.44 281 THR A C 1
ATOM 2209 O O . THR A 1 281 ? -5.843 -19.597 10.458 1.00 83.44 281 THR A O 1
ATOM 2212 N N . ALA A 1 282 ? -6.796 -18.832 12.339 1.00 85.56 282 ALA A N 1
ATOM 2213 C CA . ALA A 1 282 ? -6.365 -17.452 12.136 1.00 85.56 282 ALA A CA 1
ATOM 2214 C C . ALA A 1 282 ? -4.843 -17.305 12.226 1.00 85.56 282 ALA A C 1
ATOM 2216 O O . ALA A 1 282 ? -4.201 -17.779 13.171 1.00 85.56 282 ALA A O 1
ATOM 2217 N N . GLN A 1 283 ? -4.271 -16.595 11.253 1.00 87.69 283 GLN A N 1
ATOM 2218 C CA . GLN A 1 283 ? -2.843 -16.311 11.194 1.00 87.69 283 GLN A CA 1
ATOM 2219 C C . GLN A 1 283 ? -2.588 -14.839 10.883 1.00 87.69 283 GLN A C 1
ATOM 2221 O O . GLN A 1 283 ? -3.166 -14.273 9.955 1.00 87.69 283 GLN A O 1
ATOM 2226 N N . ILE A 1 284 ? -1.689 -14.242 11.661 1.00 88.44 284 ILE A N 1
ATOM 2227 C CA . ILE A 1 284 ? -1.140 -12.906 11.434 1.00 88.44 284 ILE A CA 1
ATOM 2228 C C . ILE A 1 284 ? 0.378 -13.046 11.384 1.00 88.44 284 ILE A C 1
ATOM 2230 O O . ILE A 1 284 ? 0.971 -13.633 12.284 1.00 88.44 284 ILE A O 1
ATOM 2234 N N . GLU A 1 285 ? 1.029 -12.507 10.365 1.00 87.38 285 GLU A N 1
ATOM 2235 C CA . GLU A 1 285 ? 2.485 -12.441 10.274 1.00 87.38 285 GLU A CA 1
ATOM 2236 C C . GLU A 1 285 ? 2.964 -11.007 10.507 1.00 87.38 285 GLU A C 1
ATOM 2238 O O . GLU A 1 285 ? 2.505 -10.066 9.857 1.00 87.38 285 GLU A O 1
ATOM 2243 N N . LEU A 1 286 ? 3.909 -10.861 11.439 1.00 87.38 286 LEU A N 1
ATOM 2244 C CA . LEU A 1 286 ? 4.691 -9.648 11.652 1.00 87.38 286 LEU A CA 1
ATOM 2245 C C . LEU A 1 286 ? 6.052 -9.834 10.986 1.00 87.38 286 LEU A C 1
ATOM 2247 O O . LEU A 1 286 ? 6.839 -10.690 11.407 1.00 87.38 286 LEU A O 1
ATOM 2251 N N . ARG A 1 287 ? 6.334 -9.036 9.957 1.00 84.75 287 ARG A N 1
ATOM 2252 C CA . ARG A 1 287 ? 7.562 -9.140 9.165 1.00 84.75 287 ARG A CA 1
ATOM 2253 C C . ARG A 1 287 ? 8.332 -7.823 9.175 1.00 84.75 287 ARG A C 1
ATOM 2255 O O . ARG A 1 287 ? 7.763 -6.788 8.859 1.00 84.75 287 ARG A O 1
ATOM 2262 N N . THR A 1 288 ? 9.625 -7.861 9.496 1.00 84.31 288 THR A N 1
ATOM 2263 C CA . THR A 1 288 ? 10.509 -6.678 9.463 1.00 84.31 288 THR A CA 1
ATOM 2264 C C . THR A 1 288 ? 11.566 -6.825 8.377 1.00 84.31 288 THR A C 1
ATOM 2266 O O . THR A 1 288 ? 12.076 -7.923 8.161 1.00 84.31 288 THR A O 1
ATOM 2269 N N . ARG A 1 289 ? 11.891 -5.749 7.660 1.00 79.94 289 ARG A N 1
ATOM 2270 C CA . ARG A 1 289 ? 12.959 -5.694 6.653 1.00 79.94 289 ARG A CA 1
ATOM 2271 C C . ARG A 1 289 ? 13.683 -4.353 6.721 1.00 79.94 289 ARG A C 1
ATOM 2273 O O . ARG A 1 289 ? 13.108 -3.343 7.126 1.00 79.94 289 ARG A O 1
ATOM 2280 N N . VAL A 1 290 ? 14.947 -4.341 6.312 1.00 77.12 290 VAL A N 1
ATOM 2281 C CA . VAL A 1 290 ? 15.703 -3.102 6.099 1.00 77.12 290 VAL A CA 1
ATOM 2282 C C . VAL A 1 290 ? 15.389 -2.561 4.708 1.00 77.12 290 VAL A C 1
ATOM 2284 O O . VAL A 1 290 ? 15.785 -3.156 3.707 1.00 77.12 290 VAL A O 1
ATOM 2287 N N . ALA A 1 291 ? 14.746 -1.401 4.633 1.00 65.19 291 ALA A N 1
ATOM 2288 C CA . ALA A 1 291 ? 14.645 -0.650 3.390 1.00 65.19 291 ALA A CA 1
ATOM 2289 C C . ALA A 1 291 ? 15.830 0.318 3.264 1.00 65.19 291 ALA A C 1
ATOM 2291 O O . ALA A 1 291 ? 16.260 0.936 4.240 1.00 65.19 291 ALA A O 1
ATOM 2292 N N . ARG A 1 292 ? 16.392 0.443 2.059 1.00 65.94 292 ARG A N 1
ATOM 2293 C CA . ARG A 1 292 ? 17.572 1.277 1.788 1.00 65.94 292 ARG A CA 1
ATOM 2294 C C . ARG A 1 292 ? 17.199 2.458 0.903 1.00 65.94 292 ARG A C 1
ATOM 2296 O O . ARG A 1 292 ? 16.399 2.306 -0.011 1.00 65.94 292 ARG A O 1
ATOM 2303 N N . SER A 1 293 ? 17.819 3.612 1.149 1.00 60.75 293 SER A N 1
ATOM 2304 C CA . SER A 1 293 ? 17.616 4.844 0.365 1.00 60.75 293 SER A CA 1
ATOM 2305 C C . SER A 1 293 ? 16.138 5.239 0.199 1.00 60.75 293 SER A C 1
ATOM 2307 O O . SER A 1 293 ? 15.708 5.603 -0.892 1.00 60.75 293 SER A O 1
ATOM 2309 N N . VAL A 1 294 ? 15.363 5.184 1.284 1.00 57.28 294 VAL A N 1
ATOM 2310 C CA . VAL A 1 294 ? 13.937 5.545 1.277 1.00 57.28 294 VAL A CA 1
ATOM 2311 C C . VAL A 1 294 ? 13.775 7.047 1.484 1.00 57.28 294 VAL A C 1
ATOM 2313 O O . VAL A 1 294 ? 14.477 7.650 2.298 1.00 57.28 294 VAL A O 1
ATOM 2316 N N . THR A 1 295 ? 12.826 7.655 0.778 1.00 55.66 295 THR A N 1
ATOM 2317 C CA . THR A 1 295 ? 12.423 9.047 1.004 1.00 55.66 295 THR A CA 1
ATOM 2318 C C . THR A 1 295 ? 11.183 9.063 1.888 1.00 55.66 295 THR A C 1
ATOM 2320 O O . THR A 1 295 ? 10.148 8.533 1.499 1.00 55.66 295 THR A O 1
ATOM 2323 N N . ILE A 1 296 ? 11.276 9.679 3.066 1.00 61.81 296 ILE A N 1
ATOM 2324 C CA . ILE A 1 296 ? 10.157 9.858 3.999 1.00 61.81 296 ILE A CA 1
ATOM 2325 C C . ILE A 1 296 ? 10.026 11.356 4.258 1.00 61.81 296 ILE A C 1
ATOM 2327 O O . ILE A 1 296 ? 11.005 12.012 4.599 1.00 61.81 296 ILE A O 1
ATOM 2331 N N . ALA A 1 297 ? 8.832 11.921 4.059 1.00 60.12 297 ALA A N 1
ATOM 2332 C CA . ALA A 1 297 ? 8.562 13.345 4.296 1.00 60.12 297 ALA A CA 1
ATOM 2333 C C . ALA A 1 297 ? 9.606 14.298 3.659 1.00 60.12 297 ALA A C 1
ATOM 2335 O O . ALA A 1 297 ? 10.071 15.244 4.291 1.00 60.12 297 ALA A O 1
ATOM 2336 N N . LYS A 1 298 ? 9.976 14.041 2.394 1.00 53.09 298 LYS A N 1
ATOM 2337 C CA . LYS A 1 298 ? 10.982 14.796 1.610 1.00 53.09 298 LYS A CA 1
ATOM 2338 C C . LYS A 1 298 ? 12.427 14.694 2.112 1.00 53.09 298 LYS A C 1
ATOM 2340 O O . LYS A 1 298 ? 13.309 15.334 1.544 1.00 53.09 298 LYS A O 1
ATOM 2345 N N . GLN A 1 299 ? 12.699 13.883 3.130 1.00 55.97 299 GLN A N 1
ATOM 2346 C CA . GLN A 1 299 ? 14.051 13.606 3.600 1.00 55.97 299 GLN A CA 1
ATOM 2347 C C . GLN A 1 299 ? 14.486 12.207 3.175 1.00 55.97 299 GLN A C 1
ATOM 2349 O O . GLN A 1 299 ? 13.733 11.237 3.259 1.00 55.97 299 GLN A O 1
ATOM 2354 N N . ARG A 1 300 ? 15.722 12.108 2.682 1.00 55.09 300 ARG A N 1
ATOM 2355 C CA . ARG A 1 300 ? 16.315 10.831 2.294 1.00 55.09 300 ARG A CA 1
ATOM 2356 C C . ARG A 1 300 ? 16.917 10.165 3.521 1.00 55.09 300 ARG A C 1
ATOM 2358 O O . ARG A 1 300 ? 17.807 10.716 4.165 1.00 55.09 300 ARG A O 1
ATOM 2365 N N . HIS A 1 301 ? 16.488 8.940 3.777 1.00 66.38 301 HIS A N 1
ATOM 2366 C CA . HIS A 1 301 ? 17.025 8.089 4.823 1.00 66.38 301 HIS A CA 1
ATOM 2367 C C . HIS A 1 301 ? 17.821 6.956 4.182 1.00 66.38 301 HIS A C 1
ATOM 2369 O O . HIS A 1 301 ? 17.322 6.209 3.339 1.00 66.38 301 HIS A O 1
ATOM 2375 N N . ARG A 1 302 ? 19.093 6.821 4.577 1.00 66.31 302 ARG A N 1
ATOM 2376 C CA . ARG A 1 302 ? 19.967 5.752 4.068 1.00 66.31 302 ARG A CA 1
ATOM 2377 C C . ARG A 1 302 ? 19.398 4.370 4.384 1.00 66.31 302 ARG A C 1
ATOM 2379 O O . ARG A 1 302 ? 19.501 3.470 3.558 1.00 66.31 302 ARG A O 1
ATOM 2386 N N . LEU A 1 303 ? 18.813 4.231 5.568 1.00 71.81 303 LEU A N 1
ATOM 2387 C CA . LEU A 1 303 ? 18.146 3.033 6.055 1.00 71.81 303 LEU A CA 1
ATOM 2388 C C . LEU A 1 303 ? 16.799 3.443 6.648 1.00 71.81 303 LEU A C 1
ATOM 2390 O O . LEU A 1 303 ? 16.711 4.484 7.299 1.00 71.81 303 LEU A O 1
ATOM 2394 N N . ALA A 1 304 ? 15.785 2.618 6.438 1.00 75.38 304 ALA A N 1
ATOM 2395 C CA . ALA A 1 304 ? 14.474 2.737 7.049 1.00 75.38 304 ALA A CA 1
ATOM 2396 C C . ALA A 1 304 ? 13.980 1.350 7.472 1.00 75.38 304 ALA A C 1
ATOM 2398 O O . ALA A 1 304 ? 14.332 0.335 6.866 1.00 75.38 304 ALA A O 1
ATOM 2399 N N . LEU A 1 305 ? 13.166 1.318 8.522 1.00 79.94 305 LEU A N 1
ATOM 2400 C CA . LEU A 1 305 ? 12.429 0.122 8.903 1.00 79.94 305 LEU A CA 1
ATOM 2401 C C . LEU A 1 305 ? 11.250 -0.055 7.945 1.00 79.94 305 LEU A C 1
ATOM 2403 O O . LEU A 1 305 ? 10.422 0.845 7.819 1.00 79.94 305 LEU A O 1
ATOM 2407 N N . ASP A 1 306 ? 11.150 -1.235 7.348 1.00 74.81 306 ASP A N 1
ATOM 2408 C CA . ASP A 1 306 ? 9.964 -1.680 6.631 1.00 74.81 306 ASP A CA 1
ATOM 2409 C C . ASP A 1 306 ? 9.259 -2.770 7.451 1.00 74.81 306 ASP A C 1
ATOM 2411 O O . ASP A 1 306 ? 9.814 -3.846 7.692 1.00 74.81 306 ASP A O 1
ATOM 2415 N N . LEU A 1 307 ? 8.062 -2.459 7.953 1.00 80.50 307 LEU A N 1
ATOM 2416 C CA . LEU A 1 307 ? 7.263 -3.331 8.816 1.00 80.50 307 LEU A CA 1
ATOM 2417 C C . LEU A 1 307 ? 5.989 -3.740 8.082 1.00 80.50 307 LEU A C 1
ATOM 2419 O O . LEU A 1 307 ? 5.118 -2.913 7.818 1.00 80.50 307 LEU A O 1
ATOM 2423 N N . HIS A 1 308 ? 5.860 -5.031 7.789 1.00 68.94 308 HIS A N 1
ATOM 2424 C CA . HIS A 1 308 ? 4.691 -5.599 7.127 1.00 68.94 308 HIS A CA 1
ATOM 2425 C C . HIS A 1 308 ? 3.825 -6.338 8.143 1.00 68.94 308 HIS A C 1
ATOM 2427 O O . HIS A 1 308 ? 4.317 -7.141 8.941 1.00 68.94 308 HIS A O 1
ATOM 2433 N N . LEU A 1 309 ? 2.519 -6.094 8.062 1.00 70.50 309 LEU A N 1
ATOM 2434 C CA . LEU A 1 309 ? 1.489 -6.889 8.715 1.00 70.50 309 LEU A CA 1
ATOM 2435 C C . LEU A 1 309 ? 0.729 -7.654 7.635 1.00 70.50 309 LEU A C 1
ATOM 2437 O O . LEU A 1 309 ? 0.060 -7.044 6.802 1.00 70.50 309 LEU A O 1
ATOM 2441 N N . ILE A 1 310 ? 0.818 -8.980 7.655 1.00 66.50 310 ILE A N 1
ATOM 2442 C CA . ILE A 1 310 ? 0.148 -9.839 6.677 1.00 66.50 310 ILE A CA 1
ATOM 2443 C C . ILE A 1 310 ? -0.894 -10.671 7.421 1.00 66.50 310 ILE A C 1
ATOM 2445 O O . ILE A 1 310 ? -0.607 -11.258 8.461 1.00 66.50 310 ILE A O 1
ATOM 2449 N N . SER A 1 311 ? -2.119 -10.709 6.906 1.00 60.75 311 SER A N 1
ATOM 2450 C CA . SER A 1 311 ? -3.199 -11.533 7.455 1.00 60.75 311 SER A CA 1
ATOM 2451 C C . SER A 1 311 ? -3.962 -12.196 6.315 1.00 60.75 311 SER A C 1
ATOM 2453 O O . SER A 1 311 ? -4.232 -11.557 5.297 1.00 60.75 311 SER A O 1
ATOM 2455 N N . ASP A 1 312 ? -4.276 -13.483 6.468 1.00 61.69 312 ASP A N 1
ATOM 2456 C CA . ASP A 1 312 ? -5.032 -14.250 5.472 1.00 61.69 312 ASP A CA 1
ATOM 2457 C C . ASP A 1 312 ? -6.529 -13.964 5.640 1.00 61.69 312 ASP A C 1
ATOM 2459 O O . ASP A 1 312 ? -7.265 -14.704 6.290 1.00 61.69 312 ASP A O 1
ATOM 2463 N N . ILE A 1 313 ? -6.980 -12.824 5.113 1.00 52.34 313 ILE A N 1
ATOM 2464 C CA . ILE A 1 313 ? -8.403 -12.478 5.076 1.00 52.34 313 ILE A CA 1
ATOM 2465 C C . ILE A 1 313 ? -8.987 -13.067 3.788 1.00 52.34 313 ILE A C 1
ATOM 2467 O O . ILE A 1 313 ? -9.153 -12.375 2.782 1.00 52.34 313 ILE A O 1
ATOM 2471 N N . ARG A 1 314 ? -9.313 -14.364 3.797 1.00 46.75 314 ARG A N 1
ATOM 2472 C CA . ARG A 1 314 ? -10.271 -14.909 2.824 1.00 46.75 314 ARG A CA 1
ATOM 2473 C C . ARG A 1 314 ? -11.677 -14.558 3.289 1.00 46.75 314 ARG A C 1
ATOM 2475 O O . ARG A 1 314 ? -12.003 -14.738 4.458 1.00 46.75 314 ARG A O 1
ATOM 2482 N N . MET A 1 315 ? -12.520 -14.058 2.382 1.00 45.66 315 MET A N 1
ATOM 2483 C CA . MET A 1 315 ? -13.912 -13.776 2.732 1.00 45.66 315 MET A CA 1
ATOM 2484 C C . MET A 1 315 ? -14.590 -15.050 3.283 1.00 45.66 315 MET A C 1
ATOM 2486 O O . MET A 1 315 ? -14.429 -16.118 2.687 1.00 45.66 315 MET A O 1
ATOM 2490 N N . PRO A 1 316 ? -15.384 -14.967 4.369 1.00 41.06 316 PRO A N 1
ATOM 2491 C CA . PRO A 1 316 ? -15.823 -16.134 5.149 1.00 41.06 316 PRO A CA 1
ATOM 2492 C C . PRO A 1 316 ? -16.659 -17.206 4.418 1.00 41.06 316 PRO A C 1
ATOM 2494 O O . PRO A 1 316 ? -16.966 -18.234 5.026 1.00 41.06 316 PRO A O 1
ATOM 2497 N N . ARG A 1 317 ? -17.096 -16.977 3.167 1.00 40.78 317 ARG A N 1
ATOM 2498 C CA . ARG A 1 317 ? -18.097 -17.802 2.450 1.00 40.78 317 ARG A CA 1
ATOM 2499 C C . ARG A 1 317 ? -17.836 -18.035 0.947 1.00 40.78 317 ARG A C 1
ATOM 2501 O O . ARG A 1 317 ? -18.745 -18.491 0.265 1.00 40.78 317 ARG A O 1
ATOM 2508 N N . GLY A 1 318 ? -16.638 -17.751 0.429 1.00 50.78 318 GLY A N 1
ATOM 2509 C CA . GLY A 1 318 ? -16.310 -17.909 -1.001 1.00 50.78 318 GLY A CA 1
ATOM 2510 C C . GLY A 1 318 ? -15.539 -16.717 -1.567 1.00 50.78 318 GLY A C 1
ATOM 2511 O O . GLY A 1 318 ? -15.209 -15.784 -0.830 1.00 50.78 318 GLY A O 1
ATOM 2512 N N . ASN A 1 319 ? -15.228 -16.740 -2.865 1.00 58.44 319 ASN A N 1
ATOM 2513 C CA . ASN A 1 319 ? -14.613 -15.589 -3.532 1.00 58.44 319 ASN A CA 1
ATOM 2514 C C . ASN A 1 319 ? -15.655 -14.451 -3.727 1.00 58.44 319 ASN A C 1
ATOM 2516 O O . ASN A 1 319 ? -16.853 -14.619 -3.483 1.00 58.44 319 ASN A O 1
ATOM 2520 N N . GLY A 1 320 ? -15.215 -13.260 -4.152 1.00 60.78 320 GLY A N 1
ATOM 2521 C CA . GLY A 1 320 ? -16.116 -12.117 -4.391 1.00 60.78 320 GLY A CA 1
ATOM 2522 C C . GLY A 1 320 ? -17.194 -12.359 -5.454 1.00 60.78 320 GLY A C 1
ATOM 2523 O O . GLY A 1 320 ? -18.252 -11.732 -5.409 1.00 60.78 320 GLY A O 1
ATOM 2524 N N . ILE A 1 321 ? -16.948 -13.295 -6.369 1.00 63.22 321 ILE A N 1
ATOM 2525 C CA . ILE A 1 321 ? -17.833 -13.650 -7.479 1.00 63.22 321 ILE A CA 1
ATOM 2526 C C . ILE A 1 321 ? -18.938 -14.603 -6.997 1.00 63.22 321 ILE A C 1
ATOM 2528 O O . ILE A 1 321 ? -20.105 -14.392 -7.318 1.00 63.22 321 ILE A O 1
ATOM 2532 N N . ASP A 1 322 ? -18.617 -15.577 -6.146 1.00 64.19 322 ASP A N 1
ATOM 2533 C CA . ASP A 1 322 ? -19.577 -16.511 -5.547 1.00 64.19 322 ASP A CA 1
ATOM 2534 C C . ASP A 1 322 ? -20.619 -15.754 -4.709 1.00 64.19 322 ASP A C 1
ATOM 2536 O O . ASP A 1 322 ? -21.820 -16.040 -4.762 1.00 64.19 322 ASP A O 1
ATOM 2540 N N . LEU A 1 323 ? -20.165 -14.742 -3.959 1.00 68.00 323 LEU A N 1
ATOM 2541 C CA . LEU A 1 323 ? -21.039 -13.857 -3.193 1.00 68.00 323 LEU A CA 1
ATOM 2542 C C . LEU A 1 323 ? -21.930 -13.017 -4.115 1.00 68.00 323 LEU A C 1
ATOM 2544 O O . LEU A 1 323 ? -23.130 -12.911 -3.862 1.00 68.00 323 LEU A O 1
ATOM 2548 N N . LEU A 1 324 ? -21.371 -12.454 -5.192 1.00 68.69 324 LEU A N 1
ATOM 2549 C CA . LEU A 1 324 ? -22.144 -11.712 -6.187 1.00 68.69 324 LEU A CA 1
ATOM 2550 C C . LEU A 1 324 ? -23.255 -12.583 -6.786 1.00 68.69 324 LEU A C 1
ATOM 2552 O O . LEU A 1 324 ? -24.396 -12.131 -6.862 1.00 68.69 324 LEU A O 1
ATOM 2556 N N . GLN A 1 325 ? -22.954 -13.829 -7.155 1.00 68.94 325 GLN A N 1
ATOM 2557 C CA . GLN A 1 325 ? -23.940 -14.753 -7.719 1.00 68.94 325 GLN A CA 1
ATOM 2558 C C . GLN A 1 3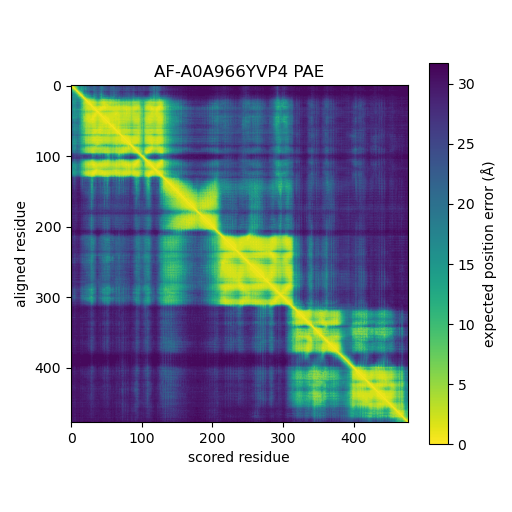25 ? -25.081 -15.047 -6.734 1.00 68.94 325 GLN A C 1
ATOM 2560 O O . GLN A 1 325 ? -26.251 -14.994 -7.117 1.00 68.94 325 GLN A O 1
ATOM 2565 N N . HIS A 1 326 ? -24.774 -15.280 -5.454 1.00 69.62 326 HIS A N 1
ATOM 2566 C CA . HIS A 1 326 ? -25.794 -15.482 -4.415 1.00 69.62 326 HIS A CA 1
ATOM 2567 C C . HIS A 1 326 ? -26.648 -14.228 -4.172 1.00 69.62 326 HIS A C 1
ATOM 2569 O O . HIS A 1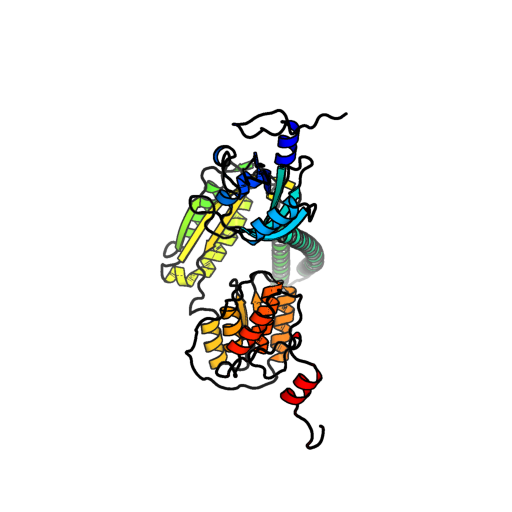 326 ? -27.873 -14.311 -4.030 1.00 69.62 326 HIS A O 1
ATOM 2575 N N . VAL A 1 327 ? -26.017 -13.053 -4.141 1.00 71.12 327 VAL A N 1
ATOM 2576 C CA . VAL A 1 327 ? -26.711 -11.773 -3.957 1.00 71.12 327 VAL A CA 1
ATOM 2577 C C . VAL A 1 327 ? -27.609 -11.480 -5.153 1.00 71.12 327 VAL A C 1
ATOM 2579 O O . VAL A 1 327 ? -28.770 -11.144 -4.957 1.00 71.12 327 VAL A O 1
ATOM 2582 N N . LYS A 1 328 ? -27.136 -11.689 -6.383 1.00 69.44 328 LYS A N 1
ATOM 2583 C CA . LYS A 1 328 ? -27.931 -11.472 -7.599 1.00 69.44 328 LYS A CA 1
ATOM 2584 C C . LYS A 1 328 ? -29.051 -12.491 -7.778 1.00 69.44 328 LYS A C 1
ATOM 2586 O O . LYS A 1 328 ? -30.093 -12.140 -8.322 1.00 69.44 328 LYS A O 1
ATOM 2591 N N . ALA A 1 329 ? -28.881 -13.718 -7.286 1.00 72.69 329 ALA A N 1
ATOM 2592 C CA . ALA A 1 329 ? -29.946 -14.719 -7.277 1.00 72.69 329 ALA A CA 1
ATOM 2593 C C . ALA A 1 329 ? -31.085 -14.369 -6.302 1.00 72.69 329 ALA A C 1
ATOM 2595 O O . ALA A 1 329 ? -32.242 -14.659 -6.593 1.00 72.69 329 ALA A O 1
ATOM 2596 N N . SER A 1 330 ? -30.765 -13.757 -5.157 1.00 69.94 330 SER A N 1
ATOM 2597 C CA . SER A 1 330 ? -31.749 -13.384 -4.129 1.00 69.94 330 SER A CA 1
ATOM 2598 C C . SER A 1 330 ? -32.314 -11.968 -4.305 1.00 69.94 330 SER A C 1
ATOM 2600 O O . SER A 1 330 ? -33.468 -11.725 -3.969 1.00 69.94 330 SER A O 1
ATOM 2602 N N . HIS A 1 331 ? -31.518 -11.048 -4.851 1.00 71.25 331 HIS A N 1
ATOM 2603 C CA . HIS A 1 331 ? -31.834 -9.631 -5.034 1.00 71.25 331 HIS A CA 1
ATOM 2604 C C . HIS A 1 331 ? -31.300 -9.145 -6.400 1.00 71.25 331 HIS A C 1
ATOM 2606 O O . HIS A 1 331 ? -30.241 -8.511 -6.465 1.00 71.25 331 HIS A O 1
ATOM 2612 N N . PRO A 1 332 ? -32.010 -9.429 -7.509 1.00 72.06 332 PRO A N 1
ATOM 2613 C CA . PRO A 1 332 ? -31.534 -9.143 -8.869 1.00 72.06 332 PRO A CA 1
ATOM 2614 C C . PRO A 1 332 ? -31.205 -7.661 -9.112 1.00 72.06 332 PRO A C 1
ATOM 2616 O O . PRO A 1 332 ? -30.196 -7.335 -9.749 1.00 72.06 332 PRO A O 1
ATOM 2619 N N . ASP A 1 333 ? -32.012 -6.773 -8.530 1.00 69.62 333 ASP A N 1
ATOM 2620 C CA . ASP A 1 333 ? -31.938 -5.325 -8.741 1.00 69.62 333 ASP A CA 1
ATOM 2621 C C . ASP A 1 333 ? -30.914 -4.620 -7.841 1.00 69.62 333 ASP A C 1
ATOM 2623 O O . ASP A 1 333 ? -30.643 -3.436 -8.029 1.00 69.62 333 ASP A O 1
ATOM 2627 N N . LEU A 1 334 ? -30.307 -5.315 -6.869 1.00 68.00 334 LEU A N 1
ATOM 2628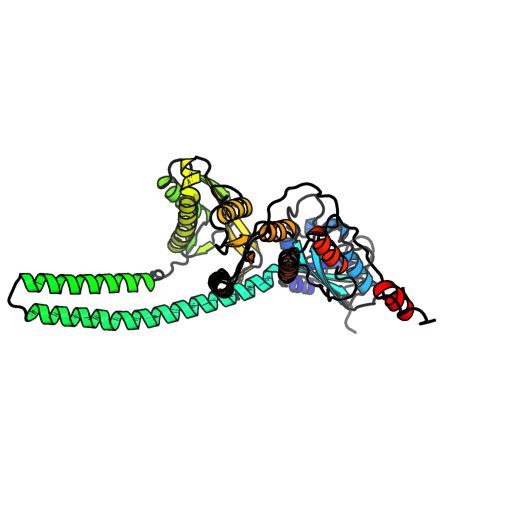 C CA . LEU A 1 334 ? -29.318 -4.698 -5.985 1.00 68.00 334 LEU A CA 1
ATOM 2629 C C . LEU A 1 334 ? -28.038 -4.391 -6.786 1.00 68.00 334 LEU A C 1
ATOM 2631 O O . LEU A 1 334 ? -27.411 -5.322 -7.304 1.00 68.00 334 LEU A O 1
ATOM 2635 N N . PRO A 1 335 ? -27.610 -3.127 -6.927 1.00 69.19 335 PRO A N 1
ATOM 2636 C CA . PRO A 1 335 ? -26.363 -2.814 -7.607 1.00 69.19 335 PRO A CA 1
ATOM 2637 C C . PRO A 1 335 ? -25.190 -3.247 -6.717 1.00 69.19 335 PRO A C 1
ATOM 2639 O O . PRO A 1 335 ? -25.057 -2.805 -5.578 1.00 69.19 335 PRO A O 1
ATOM 2642 N N . VAL A 1 336 ? -24.348 -4.146 -7.229 1.00 69.44 336 VAL A N 1
ATOM 2643 C CA . VAL A 1 336 ? -23.207 -4.702 -6.488 1.00 69.44 336 VAL A CA 1
ATOM 2644 C C . VAL A 1 336 ? -21.918 -4.226 -7.134 1.00 69.44 336 VAL A C 1
ATOM 2646 O O . VAL A 1 336 ? -21.707 -4.442 -8.325 1.00 69.44 336 VAL A O 1
ATOM 2649 N N . ILE A 1 337 ? -21.055 -3.594 -6.347 1.00 71.19 337 ILE A N 1
ATOM 2650 C CA . ILE A 1 337 ? -19.741 -3.131 -6.789 1.00 71.19 337 ILE A CA 1
ATOM 2651 C C . ILE A 1 337 ? -18.699 -4.117 -6.272 1.00 71.19 337 ILE A C 1
ATOM 2653 O O . ILE A 1 337 ? -18.622 -4.354 -5.065 1.00 71.19 337 ILE A O 1
ATOM 2657 N N . ILE A 1 338 ? -17.891 -4.687 -7.165 1.00 69.12 338 ILE A N 1
ATOM 2658 C CA . ILE A 1 338 ? -16.794 -5.574 -6.770 1.00 69.12 338 ILE A CA 1
ATOM 2659 C C . ILE A 1 338 ? -15.529 -4.749 -6.562 1.00 69.12 338 ILE A C 1
ATOM 2661 O O . ILE A 1 338 ? -15.106 -4.011 -7.447 1.00 69.12 338 ILE A O 1
ATOM 2665 N N . MET A 1 339 ? -14.913 -4.909 -5.390 1.00 62.34 339 MET A N 1
ATOM 2666 C CA . MET A 1 339 ? -13.595 -4.362 -5.083 1.00 62.34 339 MET A CA 1
ATOM 2667 C C . MET A 1 339 ? -12.559 -5.481 -5.055 1.00 62.34 339 MET A C 1
ATOM 2669 O O . MET A 1 339 ? -12.734 -6.444 -4.310 1.00 62.34 339 MET A O 1
ATOM 2673 N N . THR A 1 340 ? -11.457 -5.348 -5.787 1.00 58.81 340 THR A N 1
ATOM 2674 C CA . THR A 1 340 ? -10.428 -6.401 -5.839 1.00 58.81 340 THR A CA 1
ATOM 2675 C C . THR A 1 340 ? -9.010 -5.850 -5.923 1.00 58.81 340 THR A C 1
ATOM 2677 O O . THR A 1 340 ? -8.797 -4.719 -6.350 1.00 58.81 340 THR A O 1
ATOM 2680 N N . ALA A 1 341 ? -8.052 -6.648 -5.450 1.00 49.19 341 ALA A N 1
ATOM 2681 C CA . ALA A 1 341 ? -6.615 -6.417 -5.593 1.00 49.19 341 ALA A CA 1
ATOM 2682 C C . ALA A 1 341 ? -6.003 -7.203 -6.775 1.00 49.19 341 ALA A C 1
ATOM 2684 O O . ALA A 1 341 ? -4.829 -7.018 -7.073 1.00 49.19 341 ALA A O 1
ATOM 2685 N N . TYR A 1 342 ? -6.785 -8.068 -7.434 1.00 47.94 342 TYR A N 1
ATOM 2686 C CA . TYR A 1 342 ? -6.384 -8.819 -8.627 1.00 47.94 342 TYR A CA 1
ATOM 2687 C C . TYR A 1 342 ? -6.707 -8.013 -9.894 1.00 47.94 342 TYR A C 1
ATOM 2689 O O . TYR A 1 342 ? -7.768 -7.395 -9.989 1.00 47.94 342 TYR A O 1
ATOM 2697 N N . SER A 1 343 ? -5.754 -7.956 -10.821 1.00 51.78 343 SER A N 1
ATOM 2698 C CA . SER A 1 343 ? -5.708 -7.041 -11.972 1.00 51.78 343 SER A CA 1
ATOM 2699 C C . SER A 1 343 ? -5.828 -7.758 -13.326 1.00 51.78 343 SER A C 1
ATOM 2701 O O . SER A 1 343 ? -5.498 -7.183 -14.362 1.00 51.78 343 SER A O 1
ATOM 2703 N N . ASP A 1 344 ? -6.295 -9.004 -13.327 1.00 59.41 344 ASP A N 1
ATOM 2704 C CA . ASP A 1 344 ? -6.435 -9.878 -14.491 1.00 59.41 344 ASP A CA 1
ATOM 2705 C C . ASP A 1 344 ? -7.788 -9.715 -15.213 1.00 59.41 344 ASP A C 1
ATOM 2707 O O . ASP A 1 344 ? -8.835 -9.446 -14.614 1.00 59.41 344 ASP A O 1
ATOM 2711 N N . LEU A 1 345 ? -7.761 -9.887 -16.539 1.00 59.03 345 LEU A N 1
ATOM 2712 C CA . LEU A 1 345 ? -8.919 -9.722 -17.423 1.00 59.03 345 LEU A CA 1
ATOM 2713 C C . LEU A 1 345 ? -10.049 -10.713 -17.100 1.00 59.03 345 LEU A C 1
ATOM 2715 O O . LEU A 1 345 ? -11.219 -10.325 -17.121 1.00 59.03 345 LEU A O 1
ATOM 2719 N N . GLU A 1 346 ? -9.724 -11.972 -16.791 1.00 61.97 346 GLU A N 1
ATOM 2720 C CA . GLU A 1 346 ? -10.724 -13.013 -16.516 1.00 61.97 346 GLU A CA 1
ATOM 2721 C C . GLU A 1 346 ? -11.572 -12.673 -15.285 1.00 61.97 346 GLU A C 1
ATOM 2723 O O . GLU A 1 346 ? -12.804 -12.751 -15.337 1.00 61.97 346 GLU A O 1
ATOM 2728 N N . SER A 1 347 ? -10.941 -12.196 -14.210 1.00 61.72 347 SER A N 1
ATOM 2729 C CA . SER A 1 347 ? -11.639 -11.744 -13.003 1.00 61.72 347 SER A CA 1
ATOM 2730 C C . SER A 1 347 ? -12.550 -10.539 -13.263 1.00 61.72 347 SER A C 1
ATOM 2732 O O . SER A 1 347 ? -13.687 -10.498 -12.771 1.00 61.72 347 SER A O 1
ATOM 2734 N N . ALA A 1 348 ? -12.100 -9.571 -14.068 1.00 60.31 348 ALA A N 1
ATOM 2735 C CA . ALA A 1 348 ? -12.902 -8.405 -14.439 1.00 60.31 348 ALA A CA 1
ATOM 2736 C C . ALA A 1 348 ? -14.124 -8.801 -15.285 1.00 60.31 348 ALA A C 1
ATOM 2738 O O . ALA A 1 348 ? -15.248 -8.381 -14.997 1.00 60.31 348 ALA A O 1
ATOM 2739 N N . VAL A 1 349 ? -13.937 -9.655 -16.293 1.00 63.00 349 VAL A N 1
ATOM 2740 C CA . VAL A 1 349 ? -15.024 -10.106 -17.172 1.00 63.00 349 VAL A CA 1
ATOM 2741 C C . VAL A 1 349 ? -16.019 -10.994 -16.422 1.00 63.00 349 VAL A C 1
ATOM 2743 O O . VAL A 1 349 ? -17.226 -10.763 -16.514 1.00 63.00 349 VAL A O 1
ATOM 2746 N N . SER A 1 350 ? -15.540 -11.952 -15.625 1.00 63.75 350 SER A N 1
ATOM 2747 C CA . SER A 1 350 ? -16.387 -12.847 -14.823 1.00 63.75 350 SER A CA 1
ATOM 2748 C C . SER A 1 350 ? -17.256 -12.082 -13.814 1.00 63.75 350 SER A C 1
ATOM 2750 O O . SER A 1 350 ? -18.426 -12.415 -13.602 1.00 63.75 350 SER A O 1
ATOM 2752 N N . SER A 1 351 ? -16.735 -10.983 -13.259 1.00 64.12 351 SER A N 1
ATOM 2753 C CA . SER A 1 351 ? -17.478 -10.073 -12.376 1.00 64.12 351 SER A CA 1
ATOM 2754 C C . SER A 1 351 ? -18.670 -9.414 -13.083 1.00 64.12 351 SER A C 1
ATOM 2756 O O . SER A 1 351 ? -19.794 -9.445 -12.575 1.00 64.12 351 SER A O 1
ATOM 2758 N N . PHE A 1 352 ? -18.461 -8.860 -14.282 1.00 67.12 352 PHE A N 1
ATOM 2759 C CA . PHE A 1 352 ? -19.545 -8.269 -15.080 1.00 67.12 352 PHE A CA 1
ATOM 2760 C C . PHE A 1 352 ? -20.532 -9.329 -15.582 1.00 67.12 352 PHE A C 1
ATOM 2762 O O . PHE A 1 352 ? -21.746 -9.116 -15.542 1.00 67.12 352 PHE A O 1
ATOM 2769 N N . GLN A 1 353 ? -20.043 -10.504 -15.986 1.00 64.19 353 GLN A N 1
ATOM 2770 C CA . GLN A 1 353 ? -20.902 -11.623 -16.369 1.00 64.19 353 GLN A CA 1
ATOM 2771 C C . GLN A 1 353 ? -21.757 -12.126 -15.189 1.00 64.19 353 GLN A C 1
ATOM 2773 O O . GLN A 1 353 ? -22.931 -12.464 -15.344 1.00 64.19 353 GLN A O 1
ATOM 2778 N N . SER A 1 354 ? -21.229 -12.093 -13.974 1.00 62.97 354 SER A N 1
ATOM 2779 C CA . SER A 1 354 ? -21.984 -12.469 -12.776 1.00 62.97 354 SER A CA 1
ATOM 2780 C C . SER A 1 354 ? -22.967 -11.380 -12.308 1.00 62.97 354 SER A C 1
ATOM 2782 O O . SER A 1 354 ? -23.694 -11.584 -11.338 1.00 62.97 354 SER A O 1
ATOM 2784 N N . GLY A 1 355 ? -23.046 -10.242 -13.011 1.00 62.91 355 GLY A N 1
ATOM 2785 C CA . GLY A 1 355 ? -24.049 -9.199 -12.788 1.00 62.91 355 GLY A CA 1
ATOM 2786 C C . GLY A 1 355 ? -23.599 -8.043 -11.895 1.00 62.91 355 GLY A C 1
ATOM 2787 O O . GLY A 1 355 ? -24.457 -7.351 -11.340 1.00 62.91 355 GLY A O 1
ATOM 2788 N N . ALA A 1 356 ? -22.289 -7.822 -11.732 1.00 69.31 356 ALA A N 1
ATOM 2789 C CA . ALA A 1 356 ? -21.774 -6.637 -11.051 1.00 69.31 356 ALA A CA 1
ATOM 2790 C C . ALA A 1 356 ? -22.272 -5.356 -11.741 1.00 69.31 356 ALA A C 1
ATOM 2792 O O . ALA A 1 356 ? -22.298 -5.269 -12.968 1.00 69.31 356 ALA A O 1
ATOM 2793 N N . PHE A 1 357 ? -22.632 -4.357 -10.937 1.00 65.00 357 PHE A N 1
ATOM 2794 C CA . PHE A 1 357 ? -22.886 -3.002 -11.413 1.00 65.00 357 PHE A CA 1
ATOM 2795 C C . PHE A 1 357 ? -21.582 -2.378 -11.906 1.00 65.00 357 PHE A C 1
ATOM 2797 O O . PHE A 1 357 ? -21.511 -1.867 -13.020 1.00 65.00 357 PHE A O 1
ATOM 2804 N N . GLU A 1 358 ? -20.531 -2.473 -11.086 1.00 67.31 358 GLU A N 1
ATOM 2805 C CA . GLU A 1 358 ? -19.214 -1.992 -11.472 1.00 67.31 358 GLU A CA 1
ATOM 2806 C C . GLU A 1 358 ? -18.069 -2.652 -10.708 1.00 67.31 358 GLU A C 1
ATOM 2808 O O . GLU A 1 358 ? -18.264 -3.374 -9.730 1.00 67.31 358 GLU A O 1
ATOM 2813 N N . TYR A 1 359 ? -16.856 -2.379 -11.177 1.00 68.56 359 TYR A N 1
ATOM 2814 C CA . TYR A 1 359 ? -15.609 -2.973 -10.729 1.00 68.56 359 TYR A CA 1
ATOM 2815 C C . TYR A 1 359 ? -14.605 -1.888 -10.317 1.00 68.56 359 TYR A C 1
ATOM 2817 O O . TYR A 1 359 ? -14.319 -0.971 -11.098 1.00 68.56 359 TYR A O 1
ATOM 2825 N N . LEU A 1 360 ? -14.041 -2.004 -9.112 1.00 62.25 360 LEU A N 1
ATOM 2826 C CA . LEU A 1 360 ? -13.119 -1.044 -8.504 1.00 62.25 360 LEU A CA 1
ATOM 2827 C C . LEU A 1 360 ? -11.824 -1.736 -8.038 1.00 62.25 360 LEU A C 1
ATOM 2829 O O . LEU A 1 360 ? -11.841 -2.638 -7.202 1.00 62.25 360 LEU A O 1
ATOM 2833 N N . THR A 1 361 ? -10.678 -1.301 -8.555 1.00 57.47 361 THR A N 1
ATOM 2834 C CA . THR A 1 361 ? -9.364 -1.862 -8.204 1.00 57.47 361 THR A CA 1
ATOM 2835 C C . THR A 1 361 ? -8.808 -1.214 -6.944 1.00 57.47 361 THR A C 1
ATOM 2837 O O . THR A 1 361 ? -8.823 0.008 -6.811 1.00 57.47 361 THR A O 1
ATOM 2840 N N . LYS A 1 362 ? -8.275 -2.014 -6.020 1.00 51.59 362 LYS A N 1
ATOM 2841 C CA . LYS A 1 362 ? -7.487 -1.523 -4.888 1.00 51.59 362 LYS A CA 1
ATOM 2842 C C . LYS A 1 362 ? -6.036 -1.303 -5.337 1.00 51.59 362 LYS A C 1
ATOM 2844 O O . LYS A 1 362 ? -5.482 -2.193 -5.972 1.00 51.59 362 LYS A O 1
ATOM 2849 N N . PRO A 1 363 ? -5.397 -0.186 -4.956 1.00 45.69 363 PRO A N 1
ATOM 2850 C CA . PRO A 1 363 ? -5.955 0.933 -4.196 1.00 45.69 363 PRO A CA 1
ATOM 2851 C C . PRO A 1 363 ? -6.833 1.864 -5.053 1.00 45.69 363 PRO A C 1
ATOM 2853 O O . PRO A 1 363 ? -6.504 2.136 -6.202 1.00 45.69 363 PRO A O 1
ATOM 2856 N N . PHE A 1 364 ? -7.899 2.413 -4.465 1.00 59.84 364 PHE A N 1
ATOM 2857 C CA . PHE A 1 364 ? -8.783 3.388 -5.114 1.00 59.84 364 PHE A CA 1
ATOM 2858 C C . PHE A 1 364 ? -8.873 4.697 -4.325 1.00 59.84 364 PHE A C 1
ATOM 2860 O O . PHE A 1 364 ? -8.537 4.762 -3.142 1.00 59.84 364 PHE A O 1
ATOM 2867 N N . ASP A 1 365 ? -9.337 5.732 -5.014 1.00 61.03 365 ASP A N 1
ATOM 2868 C CA . ASP A 1 365 ? -9.681 7.030 -4.446 1.00 61.03 365 ASP A CA 1
ATOM 2869 C C . ASP A 1 365 ? -11.073 6.963 -3.782 1.00 61.03 365 ASP A C 1
ATOM 2871 O O . ASP A 1 365 ? -12.008 6.398 -4.361 1.00 61.03 365 ASP A O 1
ATOM 2875 N N . ILE A 1 366 ? -11.200 7.484 -2.556 1.00 65.31 366 ILE A N 1
ATOM 2876 C CA . ILE A 1 366 ? -12.450 7.422 -1.780 1.00 65.31 366 ILE A CA 1
ATOM 2877 C C . ILE A 1 366 ? -13.545 8.256 -2.449 1.00 65.31 366 ILE A C 1
ATOM 2879 O O . ILE A 1 366 ? -14.684 7.795 -2.510 1.00 65.31 366 ILE A O 1
ATOM 2883 N N . ASP A 1 367 ? -13.215 9.422 -3.002 1.00 62.19 367 ASP A N 1
ATOM 2884 C CA . ASP A 1 367 ? -14.193 10.304 -3.640 1.00 62.19 367 ASP A CA 1
ATOM 2885 C C . ASP A 1 367 ? -14.759 9.638 -4.899 1.00 62.19 367 ASP A C 1
ATOM 2887 O O . ASP A 1 367 ? -15.975 9.602 -5.098 1.00 62.19 367 ASP A O 1
ATOM 2891 N N . LYS A 1 368 ? -13.897 8.976 -5.685 1.00 62.12 368 LYS A N 1
ATOM 2892 C CA . LYS A 1 368 ? -14.335 8.159 -6.832 1.00 62.12 368 LYS A CA 1
ATOM 2893 C C . LYS A 1 368 ? -15.222 6.985 -6.415 1.00 62.12 368 LYS A C 1
ATOM 2895 O O . LYS A 1 368 ? -16.161 6.637 -7.128 1.00 62.12 368 LYS A O 1
ATOM 2900 N N . ALA A 1 369 ? -14.933 6.350 -5.278 1.00 66.00 369 ALA A N 1
ATOM 2901 C CA . ALA A 1 369 ? -15.764 5.264 -4.762 1.00 66.00 369 ALA A CA 1
ATOM 2902 C C . ALA A 1 369 ? -17.146 5.774 -4.323 1.00 66.00 369 ALA A C 1
ATOM 2904 O O . ALA A 1 369 ? -18.156 5.138 -4.619 1.00 66.00 369 ALA A O 1
ATOM 2905 N N . VAL A 1 370 ? -17.201 6.935 -3.667 1.00 71.44 370 VAL A N 1
ATOM 2906 C CA . VAL A 1 370 ? -18.448 7.588 -3.244 1.00 71.44 370 VAL A CA 1
ATOM 2907 C C . VAL A 1 370 ? -19.293 7.995 -4.452 1.00 71.44 370 VAL A C 1
ATOM 2909 O O . VAL A 1 370 ? -20.487 7.694 -4.484 1.00 71.44 370 VAL A O 1
ATOM 2912 N N . GLU A 1 371 ? -18.690 8.594 -5.481 1.00 69.94 371 GLU A N 1
ATOM 2913 C CA . GLU A 1 371 ? -19.374 8.932 -6.737 1.00 69.94 371 GLU A CA 1
ATOM 2914 C C . GLU A 1 371 ? -19.998 7.690 -7.392 1.00 69.94 371 GLU A C 1
ATOM 2916 O O . GLU A 1 371 ? -21.166 7.684 -7.789 1.00 69.94 371 GLU A O 1
ATOM 2921 N N . LEU A 1 372 ? -19.237 6.598 -7.438 1.00 67.62 372 LEU A N 1
ATOM 2922 C CA . LEU A 1 372 ? -19.665 5.332 -8.015 1.00 67.62 372 LEU A CA 1
ATOM 2923 C C . LEU A 1 372 ? -20.789 4.665 -7.201 1.00 67.62 372 LEU A C 1
ATOM 2925 O O . LEU A 1 372 ? -21.711 4.099 -7.788 1.00 67.62 372 LEU A O 1
ATOM 2929 N N . ILE A 1 373 ? -20.781 4.796 -5.871 1.00 73.44 373 ILE A N 1
ATOM 2930 C CA . ILE A 1 373 ? -21.890 4.370 -5.001 1.00 73.44 373 ILE A CA 1
ATOM 2931 C C . ILE A 1 373 ? -23.145 5.209 -5.269 1.00 73.44 373 ILE A C 1
ATOM 2933 O O . ILE A 1 373 ? -24.237 4.654 -5.401 1.00 73.44 373 ILE A O 1
ATOM 2937 N N . HIS A 1 374 ? -23.019 6.532 -5.399 1.00 74.19 374 HIS A N 1
ATOM 2938 C CA . HIS A 1 374 ? -24.155 7.394 -5.733 1.00 74.19 374 HIS A CA 1
ATOM 2939 C C . HIS A 1 374 ? -24.755 7.049 -7.099 1.00 74.19 374 HIS A C 1
ATOM 2941 O O . HIS A 1 374 ? -25.981 6.974 -7.224 1.00 74.19 374 HIS A O 1
ATOM 2947 N N . ARG A 1 375 ? -23.911 6.761 -8.098 1.00 71.00 375 ARG A N 1
ATOM 2948 C CA . ARG A 1 375 ? -24.358 6.295 -9.416 1.00 71.00 375 ARG A CA 1
ATOM 2949 C C . ARG A 1 375 ? -25.061 4.942 -9.333 1.00 71.00 375 ARG A C 1
ATOM 2951 O O . ARG A 1 375 ? -26.160 4.805 -9.861 1.00 71.00 375 ARG A O 1
ATOM 2958 N N . ALA A 1 376 ? -24.485 3.983 -8.610 1.00 68.12 376 ALA A N 1
ATOM 2959 C CA . ALA A 1 376 ? -25.070 2.663 -8.383 1.00 68.12 376 ALA A CA 1
ATOM 2960 C C . ALA A 1 376 ? -26.481 2.749 -7.783 1.00 68.12 376 ALA A C 1
ATOM 2962 O O . ALA A 1 376 ? -27.419 2.136 -8.292 1.00 68.12 376 ALA A O 1
ATOM 2963 N N . VAL A 1 377 ? -26.656 3.568 -6.746 1.00 69.81 377 VAL A N 1
ATOM 2964 C CA . VAL A 1 377 ? -27.952 3.777 -6.082 1.00 69.81 377 VAL A CA 1
ATOM 2965 C C . VAL A 1 377 ? -28.951 4.524 -6.981 1.00 69.81 377 VAL A C 1
ATOM 2967 O O . VAL A 1 377 ? -30.156 4.269 -6.903 1.00 69.81 377 VAL A O 1
ATOM 2970 N N . GLY A 1 378 ? -28.474 5.429 -7.842 1.00 62.41 378 GLY A N 1
ATOM 2971 C CA . GLY A 1 378 ? -29.303 6.192 -8.781 1.00 62.41 378 GLY A CA 1
ATOM 2972 C C . GLY A 1 378 ? -29.778 5.388 -9.998 1.00 62.41 378 GLY A C 1
ATOM 2973 O O . GLY A 1 378 ? -30.942 5.489 -10.388 1.00 62.41 378 GLY A O 1
ATOM 2974 N N . GLU A 1 379 ? -28.902 4.569 -10.582 1.00 59.94 379 GLU A N 1
ATOM 2975 C CA . GLU A 1 379 ? -29.157 3.797 -11.807 1.00 59.94 379 GLU A CA 1
ATOM 2976 C C . GLU A 1 379 ? -29.773 2.415 -11.541 1.00 59.94 379 GLU A C 1
ATOM 2978 O O . GLU A 1 379 ? -30.479 1.890 -12.403 1.00 59.94 379 GLU A O 1
ATOM 2983 N N . GLY A 1 380 ? -29.626 1.864 -10.328 1.00 51.12 380 GLY A N 1
ATOM 2984 C CA . GLY A 1 380 ? -30.203 0.574 -9.913 1.00 51.12 380 GLY A CA 1
ATOM 2985 C C . GLY A 1 380 ? -31.739 0.476 -9.971 1.00 51.12 380 GLY A C 1
ATOM 2986 O O . GLY A 1 380 ? -32.299 -0.568 -9.663 1.00 51.12 380 GLY A O 1
ATOM 2987 N N . LYS A 1 381 ? -32.442 1.543 -10.380 1.00 44.25 381 LYS A N 1
ATOM 2988 C CA . LYS A 1 381 ? -33.907 1.596 -10.535 1.00 44.25 381 LYS A CA 1
ATOM 2989 C C . LYS A 1 381 ? -34.411 1.404 -11.977 1.00 44.25 381 LYS A C 1
ATOM 2991 O O . LYS A 1 381 ? -35.620 1.468 -12.192 1.00 44.25 381 LYS A O 1
ATOM 2996 N N . ARG A 1 382 ? -33.543 1.186 -12.978 1.00 41.97 382 ARG A N 1
ATOM 2997 C CA . ARG A 1 382 ? -33.943 1.048 -14.398 1.00 41.97 382 ARG A CA 1
ATOM 2998 C C . ARG A 1 382 ? -33.463 -0.262 -15.055 1.00 41.97 382 ARG A C 1
ATOM 3000 O O . ARG A 1 382 ? -32.613 -0.203 -15.924 1.00 41.97 382 ARG A O 1
ATOM 3007 N N . SER A 1 383 ? -34.115 -1.378 -14.684 1.00 43.19 383 SER A N 1
ATOM 3008 C CA . SER A 1 383 ? -34.558 -2.533 -15.522 1.00 43.19 383 SER A CA 1
ATOM 3009 C C . SER A 1 383 ? -33.543 -3.300 -16.421 1.00 43.19 383 SER A C 1
ATOM 3011 O O . SER A 1 383 ? -32.452 -2.818 -16.688 1.00 43.19 383 SER A O 1
ATOM 3013 N N . PRO A 1 384 ? -33.931 -4.426 -17.064 1.00 44.50 384 PRO A N 1
ATOM 3014 C CA . PRO A 1 384 ? -34.340 -5.738 -16.545 1.00 44.50 384 PRO A CA 1
ATOM 3015 C C . PRO A 1 384 ? -33.406 -6.875 -17.057 1.00 44.50 384 PRO A C 1
ATOM 3017 O O . PRO A 1 384 ? -32.529 -6.663 -17.890 1.00 44.50 384 PRO A O 1
ATOM 3020 N N . GLY A 1 385 ? -33.579 -8.096 -16.540 1.00 37.66 385 GLY A N 1
ATOM 3021 C CA . GLY A 1 385 ? -32.666 -9.228 -16.754 1.00 37.66 385 GLY A CA 1
ATOM 3022 C C . GLY A 1 385 ? -32.666 -9.913 -18.130 1.00 37.66 385 GLY A C 1
ATOM 3023 O O . GLY A 1 385 ? -33.530 -9.675 -18.965 1.00 37.66 385 GLY A O 1
ATOM 3024 N N . ALA A 1 386 ? -31.712 -10.838 -18.309 1.00 30.53 386 ALA A N 1
ATOM 3025 C CA . ALA A 1 386 ? -31.818 -11.992 -19.208 1.00 30.53 386 ALA A CA 1
ATOM 3026 C C . ALA A 1 386 ? -30.778 -13.084 -18.860 1.00 30.53 386 ALA A C 1
ATOM 3028 O O . ALA A 1 386 ? -29.574 -12.855 -18.907 1.00 30.53 386 ALA A O 1
ATOM 3029 N N . ASN A 1 387 ? -31.325 -14.250 -18.507 1.00 32.09 387 ASN A N 1
ATOM 3030 C CA . ASN A 1 387 ? -30.879 -15.643 -18.623 1.00 32.09 387 ASN A CA 1
ATOM 3031 C C . ASN A 1 387 ? -29.471 -16.142 -18.242 1.00 32.09 387 ASN A C 1
ATOM 3033 O O . ASN A 1 387 ? -28.435 -15.762 -18.777 1.00 32.09 387 ASN A O 1
ATOM 3037 N N . LYS A 1 388 ? -29.544 -17.166 -17.377 1.00 39.62 388 LYS A N 1
ATOM 3038 C CA . LYS A 1 388 ? -28.616 -18.281 -17.182 1.00 39.62 388 LYS A CA 1
ATOM 3039 C C . LYS A 1 388 ? -28.489 -19.098 -18.470 1.00 39.62 388 LYS A C 1
ATOM 3041 O O . LYS A 1 388 ? -29.519 -19.493 -19.004 1.00 39.62 388 LYS A O 1
ATOM 3046 N N . GLU A 1 389 ? -27.265 -19.445 -18.854 1.00 27.25 389 GLU A N 1
ATOM 3047 C CA . GLU A 1 389 ? -26.905 -20.782 -19.340 1.00 27.25 389 GLU A CA 1
ATOM 3048 C C . GLU A 1 389 ? -25.382 -20.977 -19.299 1.00 27.25 389 GLU A C 1
ATOM 3050 O O . GLU A 1 389 ? -24.611 -20.025 -19.190 1.00 27.25 389 GLU A O 1
ATOM 3055 N N . SER A 1 390 ? -24.996 -22.244 -19.225 1.00 28.02 390 SER A N 1
ATOM 3056 C CA . SER A 1 390 ? -23.785 -22.766 -18.600 1.00 28.02 390 SER A CA 1
ATOM 3057 C C . SER A 1 390 ? -22.553 -22.827 -19.510 1.00 28.02 390 SER A C 1
ATOM 3059 O O . SER A 1 390 ? -22.666 -23.051 -20.705 1.00 28.02 390 SER A O 1
ATOM 3061 N N . ASN A 1 391 ? -21.390 -22.718 -18.855 1.00 33.28 391 ASN A N 1
ATOM 3062 C CA . ASN A 1 391 ? -20.101 -23.399 -19.052 1.00 33.28 391 ASN A CA 1
ATOM 3063 C C . ASN A 1 391 ? -19.751 -24.068 -20.400 1.00 33.28 391 ASN A C 1
ATOM 3065 O O . ASN A 1 391 ? -20.477 -24.931 -20.884 1.00 33.28 391 ASN A O 1
ATOM 3069 N N . ALA A 1 392 ? -18.476 -23.860 -20.779 1.00 27.58 392 ALA A N 1
ATOM 3070 C CA . ALA A 1 392 ? -17.478 -24.910 -21.073 1.00 27.58 392 ALA A CA 1
ATOM 3071 C C . ALA A 1 392 ? -16.753 -24.850 -22.432 1.00 27.58 392 ALA A C 1
ATOM 3073 O O . ALA A 1 392 ? -16.664 -25.880 -23.078 1.00 27.58 392 ALA A O 1
ATOM 3074 N N . TRP A 1 393 ? -16.131 -23.729 -22.825 1.00 25.20 393 TRP A N 1
ATOM 3075 C CA . TRP A 1 393 ? -15.072 -23.744 -23.859 1.00 25.20 393 TRP A CA 1
ATOM 3076 C C . TRP A 1 393 ? -14.014 -22.660 -23.580 1.00 25.20 393 TRP A C 1
ATOM 3078 O O . TRP A 1 393 ? -14.036 -21.572 -24.147 1.00 25.20 393 TRP A O 1
ATOM 3088 N N . LEU A 1 394 ? -13.086 -22.939 -22.661 1.00 29.88 394 LEU A N 1
ATOM 3089 C CA . LEU A 1 394 ? -11.878 -22.133 -22.450 1.00 29.88 394 LEU A CA 1
ATOM 3090 C C . LEU A 1 394 ? -10.720 -22.811 -23.181 1.00 29.88 394 LEU A C 1
ATOM 3092 O O . LEU A 1 394 ? -10.063 -23.671 -22.604 1.00 29.88 394 LEU A O 1
ATOM 3096 N N . GLN A 1 395 ? -10.463 -22.428 -24.434 1.00 30.67 395 GLN A N 1
ATOM 3097 C CA . GLN A 1 395 ? -9.140 -22.626 -25.027 1.00 30.67 395 GLN A CA 1
ATOM 3098 C C . GLN A 1 395 ? -8.619 -21.374 -25.742 1.00 30.67 395 GLN A C 1
ATOM 3100 O O . GLN A 1 395 ? -9.311 -20.730 -26.527 1.00 30.67 395 GLN A O 1
ATOM 3105 N N . GLU A 1 396 ? -7.399 -21.034 -25.319 1.00 39.22 396 GLU A N 1
ATOM 3106 C CA . GLU A 1 396 ? -6.269 -20.417 -26.022 1.00 39.22 396 GLU A CA 1
ATOM 3107 C C . GLU A 1 396 ? -6.564 -19.256 -26.985 1.00 39.22 396 GLU A C 1
ATOM 3109 O O . GLU A 1 396 ? -6.673 -19.405 -28.196 1.00 39.22 396 GLU A O 1
ATOM 3114 N N . ALA A 1 397 ? -6.581 -18.049 -26.413 1.00 37.41 397 ALA A N 1
ATOM 3115 C CA . ALA A 1 397 ? -6.216 -16.816 -27.109 1.00 37.41 397 ALA A CA 1
ATOM 3116 C C . ALA A 1 397 ? -5.104 -16.132 -26.288 1.00 37.41 397 ALA A C 1
ATOM 3118 O O . ALA A 1 397 ? -5.060 -16.362 -25.076 1.00 37.41 397 ALA A O 1
ATOM 3119 N N . PRO A 1 398 ? -4.225 -15.313 -26.896 1.00 41.41 398 PRO A N 1
ATOM 3120 C CA . PRO A 1 398 ? -3.141 -14.656 -26.174 1.00 41.41 398 PRO A CA 1
ATOM 3121 C C . PRO A 1 398 ? -3.717 -13.806 -25.043 1.00 41.41 398 PRO A C 1
ATOM 3123 O O . PRO A 1 398 ? -4.566 -12.939 -25.268 1.00 41.41 398 PRO A O 1
ATOM 3126 N N . GLU A 1 399 ? -3.296 -14.103 -23.821 1.00 55.34 399 GLU A N 1
ATOM 3127 C CA . GLU A 1 399 ? -3.784 -13.444 -22.621 1.00 55.34 399 GLU A CA 1
ATOM 3128 C C . GLU A 1 399 ? -3.310 -11.984 -22.621 1.00 55.34 399 GLU A C 1
ATOM 3130 O O . GLU A 1 399 ? -2.114 -11.704 -22.726 1.00 55.34 399 GLU A O 1
ATOM 3135 N N . ILE A 1 400 ? -4.248 -11.032 -22.553 1.00 64.88 400 ILE A N 1
ATOM 3136 C CA . ILE A 1 400 ? -3.885 -9.622 -22.393 1.00 64.88 400 ILE A CA 1
ATOM 3137 C C . ILE A 1 400 ? -3.461 -9.433 -20.940 1.00 64.88 400 ILE A C 1
ATOM 3139 O O . ILE A 1 400 ? -4.303 -9.367 -20.047 1.00 64.88 400 ILE A O 1
ATOM 3143 N N . ILE A 1 401 ? -2.156 -9.333 -20.709 1.00 56.97 401 ILE A N 1
ATOM 3144 C CA . ILE A 1 401 ? -1.579 -9.111 -19.382 1.00 56.97 401 ILE A CA 1
ATOM 3145 C C . ILE A 1 401 ? -1.290 -7.615 -19.228 1.00 56.97 401 ILE A C 1
ATOM 3147 O O . ILE A 1 401 ? -0.574 -7.029 -20.038 1.00 56.97 401 ILE A O 1
ATOM 3151 N N . GLY A 1 402 ? -1.837 -6.974 -18.191 1.00 59.56 402 GLY A N 1
ATOM 3152 C CA . GLY A 1 402 ? -1.610 -5.545 -17.966 1.00 59.56 402 GLY A CA 1
ATOM 3153 C C . GLY A 1 402 ? -2.103 -5.050 -16.611 1.00 59.56 402 GLY A C 1
ATOM 3154 O O . GLY A 1 402 ? -3.301 -4.967 -16.370 1.00 59.56 402 GLY A O 1
ATOM 3155 N N . GLN A 1 403 ? -1.179 -4.660 -15.732 1.00 47.94 403 GLN A N 1
ATOM 3156 C CA . GLN A 1 403 ? -1.505 -4.179 -14.380 1.00 47.94 403 GLN A CA 1
ATOM 3157 C C . GLN A 1 403 ? -1.625 -2.646 -14.287 1.00 47.94 403 GLN A C 1
ATOM 3159 O O . GLN A 1 403 ? -2.073 -2.121 -13.270 1.00 47.94 403 GLN A O 1
ATOM 3164 N N . ALA A 1 404 ? -1.249 -1.921 -15.347 1.00 58.53 404 ALA A N 1
ATOM 3165 C CA . ALA A 1 404 ? -1.287 -0.462 -15.378 1.00 58.53 404 ALA A CA 1
ATOM 3166 C C . ALA A 1 404 ? -2.730 0.081 -15.280 1.00 58.53 404 ALA A C 1
ATOM 3168 O O . ALA A 1 404 ? -3.641 -0.521 -15.857 1.00 58.53 404 ALA A O 1
ATOM 3169 N N . PRO A 1 405 ? -2.961 1.251 -14.647 1.00 56.75 405 PRO A N 1
ATOM 3170 C CA . PRO A 1 405 ? -4.298 1.840 -14.517 1.00 56.75 405 PRO A CA 1
ATOM 3171 C C . PRO A 1 405 ? -5.050 1.989 -15.848 1.00 56.75 405 PRO A C 1
ATOM 3173 O O . PRO A 1 405 ? -6.236 1.678 -15.916 1.00 56.75 405 PRO A O 1
ATOM 3176 N N . ALA A 1 406 ? -4.356 2.375 -16.925 1.00 72.94 406 ALA A N 1
ATOM 3177 C CA . ALA A 1 406 ? -4.945 2.483 -18.262 1.00 72.94 406 ALA A CA 1
ATOM 3178 C C . ALA A 1 406 ? -5.422 1.123 -18.809 1.00 72.94 406 ALA A C 1
ATOM 3180 O O . ALA A 1 406 ? -6.488 1.027 -19.412 1.00 72.94 406 ALA A O 1
ATOM 3181 N N . MET A 1 407 ? -4.681 0.044 -18.541 1.00 75.44 407 MET A N 1
ATOM 3182 C CA . MET A 1 407 ? -5.094 -1.310 -18.927 1.00 75.44 407 MET A CA 1
ATOM 3183 C C . MET A 1 407 ? -6.300 -1.794 -18.122 1.00 75.44 407 MET A C 1
ATOM 3185 O O . MET A 1 407 ? -7.164 -2.471 -18.672 1.00 75.44 407 MET A O 1
ATOM 3189 N N . GLN A 1 408 ? -6.429 -1.383 -16.858 1.00 64.25 408 GLN A N 1
ATOM 3190 C CA . GLN A 1 408 ? -7.622 -1.674 -16.056 1.00 64.25 408 GLN A CA 1
ATOM 3191 C C . GLN A 1 408 ? -8.875 -0.987 -16.621 1.00 64.25 408 GLN A C 1
ATOM 3193 O O . GLN A 1 408 ? -9.963 -1.563 -16.593 1.00 64.25 408 GLN A O 1
ATOM 3198 N N . GLU A 1 409 ? -8.737 0.216 -17.185 1.00 70.81 409 GLU A N 1
ATOM 3199 C CA . GLU A 1 409 ? -9.829 0.880 -17.908 1.00 70.81 409 GLU A CA 1
ATOM 3200 C C . GLU A 1 409 ? -10.217 0.118 -19.179 1.00 70.81 409 GLU A C 1
ATOM 3202 O O . GLU A 1 409 ? -11.409 -0.076 -19.433 1.00 70.81 409 GLU A O 1
ATOM 3207 N N . VAL A 1 410 ? -9.233 -0.387 -19.932 1.00 78.25 410 VAL A N 1
ATOM 3208 C CA . VAL A 1 410 ? -9.468 -1.250 -21.101 1.00 78.25 410 VAL A CA 1
ATOM 3209 C C . VAL A 1 410 ? -10.185 -2.541 -20.691 1.00 78.25 410 VAL A C 1
ATOM 3211 O O . VAL A 1 410 ? -11.192 -2.894 -21.301 1.00 78.25 410 VAL A O 1
ATOM 3214 N N . PHE A 1 411 ? -9.754 -3.215 -19.621 1.00 73.31 411 PHE A N 1
ATOM 3215 C CA . PHE A 1 411 ? -10.419 -4.419 -19.105 1.00 73.31 411 PHE A CA 1
ATOM 3216 C C . PHE A 1 411 ? -11.848 -4.140 -18.637 1.00 73.31 411 PHE A C 1
ATOM 3218 O O . PHE A 1 411 ? -12.761 -4.909 -18.947 1.00 73.31 411 PHE A O 1
ATOM 3225 N N . ARG A 1 412 ? -12.078 -3.006 -17.964 1.00 69.88 412 ARG A N 1
ATOM 3226 C CA . ARG A 1 412 ? -13.424 -2.561 -17.574 1.00 69.88 412 ARG A CA 1
ATOM 3227 C C . ARG A 1 412 ? -14.306 -2.323 -18.802 1.00 69.88 412 ARG A C 1
ATOM 3229 O O . ARG A 1 412 ? -15.466 -2.736 -18.804 1.00 69.88 412 ARG A O 1
ATOM 3236 N N . ALA A 1 413 ? -13.771 -1.690 -19.846 1.00 78.88 413 ALA A N 1
ATOM 3237 C CA . ALA A 1 413 ? -14.490 -1.457 -21.094 1.00 78.88 413 ALA A CA 1
ATOM 3238 C C . ALA A 1 413 ? -14.841 -2.775 -21.803 1.00 78.88 413 ALA A C 1
ATOM 3240 O O . ALA A 1 413 ? -15.992 -2.952 -22.201 1.00 78.88 413 ALA A O 1
ATOM 3241 N N . ILE A 1 414 ? -13.898 -3.722 -21.887 1.00 79.69 414 ILE A N 1
ATOM 3242 C CA . ILE A 1 414 ? -14.128 -5.061 -22.451 1.00 79.69 414 ILE A CA 1
ATOM 3243 C C . ILE A 1 414 ? -15.228 -5.788 -21.671 1.00 79.69 414 ILE A C 1
ATOM 3245 O O . ILE A 1 414 ? -16.191 -6.260 -22.271 1.00 79.69 414 ILE A O 1
ATOM 3249 N N . GLY A 1 415 ? -15.136 -5.825 -20.338 1.00 71.69 415 GLY A N 1
ATOM 3250 C CA . GLY A 1 415 ? -16.136 -6.461 -19.478 1.00 71.69 415 GLY A CA 1
ATOM 3251 C C . GLY A 1 415 ? -17.535 -5.869 -19.663 1.00 71.69 415 GLY A C 1
ATOM 3252 O O . GLY A 1 415 ? -18.492 -6.610 -19.886 1.00 71.69 415 GLY A O 1
ATOM 3253 N N . ARG A 1 416 ? -17.655 -4.535 -19.670 1.00 72.06 416 ARG A N 1
ATOM 3254 C CA . ARG A 1 416 ? -18.931 -3.833 -19.885 1.00 72.06 416 ARG A CA 1
ATOM 3255 C C . ARG A 1 416 ? -19.514 -4.078 -21.280 1.00 72.06 416 ARG A C 1
ATOM 3257 O O . ARG A 1 416 ? -20.724 -4.247 -21.417 1.00 72.06 416 ARG A O 1
ATOM 3264 N N . LEU A 1 417 ? -18.676 -4.071 -22.314 1.00 79.31 417 LEU A N 1
ATOM 3265 C CA . LEU A 1 417 ? -19.105 -4.234 -23.705 1.00 79.31 417 LEU A CA 1
ATOM 3266 C C . LEU A 1 417 ? -19.360 -5.692 -24.087 1.00 79.31 417 LEU A C 1
ATOM 3268 O O . LEU A 1 417 ? -20.112 -5.925 -25.028 1.00 79.31 417 LEU A O 1
ATOM 3272 N N . SER A 1 418 ? -18.804 -6.654 -23.347 1.00 73.00 418 SER A N 1
ATOM 3273 C CA . SER A 1 418 ? -18.944 -8.088 -23.622 1.00 73.00 418 SER A CA 1
ATOM 3274 C C . SER A 1 418 ? -20.406 -8.517 -23.796 1.00 73.00 418 SER A C 1
ATOM 3276 O O . SER A 1 418 ? -20.723 -9.272 -24.702 1.00 73.00 418 SER A O 1
ATOM 3278 N N . ARG A 1 419 ? -21.342 -7.962 -23.017 1.00 69.50 419 ARG A N 1
ATOM 3279 C CA . ARG A 1 419 ? -22.781 -8.280 -23.110 1.00 69.50 419 ARG A CA 1
ATOM 3280 C C . ARG A 1 419 ? -23.579 -7.396 -24.065 1.00 69.50 419 ARG A C 1
ATOM 3282 O O . ARG A 1 419 ? -24.782 -7.589 -24.215 1.00 69.50 419 ARG A O 1
ATOM 3289 N N . SER A 1 420 ? -22.936 -6.416 -24.689 1.00 75.19 420 SER A N 1
ATOM 3290 C CA . SER A 1 420 ? -23.588 -5.469 -25.586 1.00 75.19 420 SER A CA 1
ATOM 3291 C C . SER A 1 420 ? -23.578 -5.970 -27.032 1.00 75.19 420 SER A C 1
ATOM 3293 O O . SER A 1 420 ? -22.659 -6.655 -27.473 1.00 75.19 420 SER A O 1
ATOM 3295 N N . HIS A 1 421 ? -24.590 -5.579 -27.806 1.00 76.12 421 HIS A N 1
ATOM 3296 C CA . HIS A 1 421 ? -24.604 -5.748 -29.264 1.00 76.12 421 HIS A CA 1
ATOM 3297 C C . HIS A 1 421 ? -24.118 -4.502 -30.020 1.00 76.12 421 HIS A C 1
ATOM 3299 O O . HIS A 1 421 ? -24.215 -4.466 -31.246 1.00 76.12 421 HIS A O 1
ATOM 3305 N N . ALA A 1 422 ? -23.617 -3.488 -29.306 1.00 77.69 422 ALA A N 1
ATOM 3306 C CA . ALA A 1 422 ? -23.136 -2.246 -29.896 1.00 77.69 422 ALA A CA 1
ATOM 3307 C C . ALA A 1 422 ? -21.898 -2.458 -30.782 1.00 77.69 422 ALA A C 1
ATOM 3309 O O . ALA A 1 422 ? -21.037 -3.289 -30.492 1.00 77.69 422 ALA A O 1
ATOM 3310 N N . THR A 1 423 ? -21.793 -1.657 -31.842 1.00 81.12 423 THR A N 1
ATOM 3311 C CA . THR A 1 423 ? -20.583 -1.567 -32.664 1.00 81.12 423 THR A CA 1
ATOM 3312 C C . THR A 1 423 ? -19.473 -0.891 -31.862 1.00 81.12 423 THR A C 1
ATOM 3314 O O . THR A 1 423 ? -19.686 0.178 -31.289 1.00 81.12 423 THR A O 1
ATOM 3317 N N . VAL A 1 424 ? -18.290 -1.505 -31.826 1.00 84.25 424 VAL A N 1
ATOM 3318 C CA . VAL A 1 424 ? -17.136 -1.014 -31.064 1.00 84.25 424 VAL A CA 1
ATOM 3319 C C . VAL A 1 424 ? -16.055 -0.532 -32.027 1.00 84.25 424 VAL A C 1
ATOM 3321 O O . VAL A 1 424 ? -15.632 -1.279 -32.905 1.00 84.25 424 VAL A O 1
ATOM 3324 N N . LEU A 1 425 ? -15.594 0.706 -31.842 1.00 87.19 425 LEU A N 1
ATOM 3325 C CA . LEU A 1 425 ? -14.421 1.259 -32.519 1.00 87.19 425 LEU A CA 1
ATOM 3326 C C . LEU A 1 425 ? -13.229 1.211 -31.557 1.00 87.19 425 LEU A C 1
ATOM 3328 O O . LEU A 1 425 ? -13.303 1.767 -30.462 1.00 87.19 425 LEU A O 1
ATOM 3332 N N . ILE A 1 426 ? -12.139 0.555 -31.961 1.00 87.75 426 ILE A N 1
ATOM 3333 C CA . ILE A 1 426 ? -10.919 0.424 -31.153 1.00 87.75 426 ILE A CA 1
ATOM 3334 C C . ILE A 1 426 ? -9.840 1.327 -31.749 1.00 87.75 426 ILE A C 1
ATOM 3336 O O . ILE A 1 426 ? -9.347 1.075 -32.848 1.00 87.75 426 ILE A O 1
ATOM 3340 N N . ASN A 1 427 ? -9.451 2.357 -31.001 1.00 85.38 427 ASN A N 1
ATOM 3341 C CA . ASN A 1 427 ? -8.408 3.301 -31.394 1.00 85.38 427 ASN A CA 1
ATOM 3342 C C . ASN A 1 427 ? -7.094 2.990 -30.671 1.00 85.38 427 ASN A C 1
ATOM 3344 O O . ASN A 1 427 ? -7.095 2.502 -29.544 1.00 85.38 427 ASN A O 1
ATOM 3348 N N . GLY A 1 428 ? -5.970 3.289 -31.319 1.00 84.25 428 GLY A N 1
ATOM 3349 C CA . GLY A 1 428 ? -4.639 3.082 -30.754 1.00 84.25 428 GLY A CA 1
ATOM 3350 C C . GLY A 1 428 ? -3.555 3.099 -31.824 1.00 84.25 428 GLY A C 1
ATOM 3351 O O . GLY A 1 428 ? -3.828 2.858 -33.005 1.00 84.25 428 GLY A O 1
ATOM 3352 N N . GLU A 1 429 ? -2.323 3.361 -31.409 1.00 83.62 429 GLU A N 1
ATOM 3353 C CA . GLU A 1 429 ? -1.151 3.364 -32.284 1.00 83.62 429 GLU A CA 1
ATOM 3354 C C . GLU A 1 429 ? -0.882 1.974 -32.881 1.00 83.62 429 GLU A C 1
ATOM 3356 O O . GLU A 1 429 ? -1.385 0.946 -32.407 1.00 83.62 429 GLU A O 1
ATOM 3361 N N . SER A 1 430 ? -0.148 1.920 -33.992 1.00 71.75 430 SER A N 1
ATOM 3362 C CA . SER A 1 430 ? 0.223 0.635 -34.594 1.00 71.75 430 SER A CA 1
ATOM 3363 C C . SER A 1 430 ? 1.023 -0.205 -33.590 1.00 71.75 430 SER A C 1
ATOM 3365 O O . SER A 1 430 ? 1.884 0.325 -32.900 1.00 71.75 430 SER A O 1
ATOM 3367 N N . GLY A 1 431 ? 0.714 -1.498 -33.467 1.00 74.50 431 GLY A N 1
ATOM 3368 C CA . GLY A 1 431 ? 1.379 -2.391 -32.506 1.00 74.50 431 GLY A CA 1
ATOM 3369 C C . GLY A 1 431 ? 0.848 -2.353 -31.064 1.00 74.50 431 GLY A C 1
ATOM 3370 O O . GLY A 1 431 ? 1.261 -3.176 -30.258 1.00 74.50 431 GLY A O 1
ATOM 3371 N N . SER A 1 432 ? -0.125 -1.497 -30.727 1.00 79.25 432 SER A N 1
ATOM 3372 C CA . SER A 1 432 ? -0.661 -1.368 -29.356 1.00 79.25 432 SER A CA 1
ATOM 3373 C C . SER A 1 432 ? -1.606 -2.502 -28.902 1.00 79.25 432 SER A C 1
ATOM 3375 O O . SER A 1 432 ? -2.385 -2.323 -27.969 1.00 79.25 432 SER A O 1
ATOM 3377 N N . GLY A 1 433 ? -1.632 -3.641 -29.602 1.00 78.19 433 GLY A N 1
ATOM 3378 C CA . GLY A 1 433 ? -2.487 -4.781 -29.243 1.00 78.19 433 GLY A CA 1
ATOM 3379 C C . GLY A 1 433 ? -3.992 -4.607 -29.513 1.00 78.19 433 GLY A C 1
ATOM 3380 O O . GLY A 1 433 ? -4.798 -5.313 -28.911 1.00 78.19 433 GLY A O 1
ATOM 3381 N N . LYS A 1 434 ? -4.407 -3.713 -30.429 1.00 87.12 434 LYS A N 1
ATOM 3382 C CA . LYS A 1 434 ? -5.834 -3.508 -30.790 1.00 87.12 434 LYS A CA 1
ATOM 3383 C C . LYS A 1 434 ? -6.553 -4.804 -31.194 1.00 87.12 434 LYS A C 1
ATOM 3385 O O . LYS A 1 434 ? -7.724 -4.990 -30.873 1.00 87.12 434 LYS A O 1
ATOM 3390 N N . GLU A 1 435 ? -5.845 -5.704 -31.870 1.00 81.50 435 GLU A N 1
ATOM 3391 C CA . GLU A 1 435 ? -6.365 -7.009 -32.297 1.00 81.50 435 GLU A CA 1
ATOM 3392 C C . GLU A 1 435 ? -6.649 -7.934 -31.112 1.00 81.50 435 GLU A C 1
ATOM 3394 O O . GLU A 1 435 ? -7.652 -8.647 -31.112 1.00 81.50 435 GLU A O 1
ATOM 3399 N N . LEU A 1 436 ? -5.823 -7.868 -30.064 1.00 80.94 436 LEU A N 1
ATOM 3400 C CA . LEU A 1 436 ? -6.049 -8.619 -28.833 1.00 80.94 436 LEU A CA 1
ATOM 3401 C C . LEU A 1 436 ? -7.326 -8.139 -28.142 1.00 80.94 436 LEU A C 1
ATOM 3403 O O . LEU A 1 436 ? -8.138 -8.958 -27.723 1.00 80.94 436 LEU A O 1
ATOM 3407 N N . VAL A 1 437 ? -7.552 -6.822 -28.092 1.00 84.62 437 VAL A N 1
ATOM 3408 C CA . VAL A 1 437 ? -8.785 -6.234 -27.539 1.00 84.62 437 VAL A CA 1
ATOM 3409 C C . VAL A 1 437 ? -10.015 -6.671 -28.342 1.00 84.62 437 VAL A C 1
ATOM 3411 O O . VAL A 1 437 ? -11.025 -7.056 -27.753 1.00 84.62 437 VAL A O 1
ATOM 3414 N N . ALA A 1 438 ? -9.935 -6.664 -29.677 1.00 86.44 438 ALA A N 1
ATOM 3415 C CA . ALA A 1 438 ? -11.019 -7.126 -30.546 1.00 86.44 438 ALA A CA 1
ATOM 3416 C C . ALA A 1 438 ? -11.338 -8.617 -30.334 1.00 86.44 438 ALA A C 1
ATOM 3418 O O . ALA A 1 438 ? -12.504 -8.993 -30.196 1.00 86.44 438 ALA A O 1
ATOM 3419 N N . SER A 1 439 ? -10.299 -9.451 -30.247 1.00 81.44 439 SER A N 1
ATOM 3420 C CA . SER A 1 439 ? -10.418 -10.884 -29.969 1.00 81.44 439 SER A CA 1
ATOM 3421 C C . SER A 1 439 ? -11.015 -11.146 -28.581 1.00 81.44 439 SER A C 1
ATOM 3423 O O . SER A 1 439 ? -11.950 -11.936 -28.438 1.00 81.44 439 SER A O 1
ATOM 3425 N N . ALA A 1 440 ? -10.565 -10.412 -27.559 1.00 80.94 440 ALA A N 1
ATOM 3426 C CA . ALA A 1 440 ? -11.092 -10.504 -26.201 1.00 80.94 440 ALA A CA 1
ATOM 3427 C C . ALA A 1 440 ? -12.571 -10.099 -26.120 1.00 80.94 440 ALA A C 1
ATOM 3429 O O . ALA A 1 440 ? -13.348 -10.776 -25.447 1.00 80.94 440 ALA A O 1
ATOM 3430 N N . LEU A 1 441 ? -12.986 -9.038 -26.823 1.00 85.00 441 LEU A N 1
ATOM 3431 C CA . LEU A 1 441 ? -14.397 -8.653 -26.925 1.00 85.00 441 LEU A CA 1
ATOM 3432 C C . LEU A 1 441 ? -15.233 -9.759 -27.569 1.00 85.00 441 LEU A C 1
ATOM 3434 O O . LEU A 1 441 ? -16.283 -10.108 -27.036 1.00 85.00 441 LEU A O 1
ATOM 3438 N N . HIS A 1 442 ? -14.764 -10.335 -28.680 1.00 84.94 442 HIS A N 1
ATOM 3439 C CA . HIS A 1 442 ? -15.462 -11.420 -29.364 1.00 84.94 442 HIS A CA 1
ATOM 3440 C C . HIS A 1 442 ? -15.628 -12.651 -28.463 1.00 84.94 442 HIS A C 1
ATOM 3442 O O . HIS A 1 442 ? -16.754 -13.120 -28.275 1.00 84.94 442 HIS A O 1
ATOM 3448 N N . LYS A 1 443 ? -14.528 -13.118 -27.854 1.00 79.75 443 LYS A N 1
ATOM 3449 C CA . LYS A 1 443 ? -14.476 -14.306 -26.985 1.00 79.75 443 LYS A CA 1
ATOM 3450 C C . LYS A 1 443 ? -15.431 -14.224 -25.795 1.00 79.75 443 LYS A C 1
ATOM 3452 O O . LYS A 1 443 ? -15.984 -15.236 -25.389 1.00 79.75 443 LYS A O 1
ATOM 3457 N N . HIS A 1 444 ? -15.632 -13.035 -25.235 1.00 77.50 444 HIS A N 1
ATOM 3458 C CA . HIS A 1 444 ? -16.501 -12.855 -24.070 1.00 77.50 444 HIS A CA 1
ATOM 3459 C C . HIS A 1 444 ? -17.920 -12.395 -24.430 1.00 77.50 444 HIS A C 1
ATOM 3461 O O . HIS A 1 444 ? -18.720 -12.130 -23.531 1.00 77.50 444 HIS A O 1
ATOM 3467 N N . SER A 1 445 ? -18.239 -12.299 -25.725 1.00 81.81 445 SER A N 1
ATOM 3468 C CA . SER A 1 445 ? -19.550 -11.865 -26.206 1.00 81.81 445 SER A CA 1
ATOM 3469 C C . SER A 1 445 ? -20.549 -13.010 -26.392 1.00 81.81 445 SER A C 1
ATOM 3471 O O . SER A 1 445 ? -20.144 -14.162 -26.527 1.00 81.81 445 SER A O 1
ATOM 3473 N N . PRO A 1 446 ? -21.857 -12.717 -26.546 1.00 78.06 446 PRO A N 1
ATOM 3474 C CA . PRO A 1 446 ? -22.855 -13.705 -26.971 1.00 78.06 446 PRO A CA 1
ATOM 3475 C C . PRO A 1 446 ? -22.589 -14.344 -28.345 1.00 78.06 446 PRO A C 1
ATOM 3477 O O . PRO A 1 446 ? -23.360 -15.190 -28.788 1.00 78.06 446 PRO A O 1
ATOM 3480 N N . ARG A 1 447 ? -21.564 -13.885 -29.077 1.00 82.62 447 ARG A N 1
ATOM 3481 C CA . ARG A 1 447 ? -21.164 -14.399 -30.393 1.00 82.62 447 ARG A CA 1
ATOM 3482 C C . ARG A 1 447 ? -19.874 -15.218 -30.329 1.00 82.62 447 ARG A C 1
ATOM 3484 O O . ARG A 1 447 ? -19.357 -15.534 -31.388 1.00 82.62 447 ARG A O 1
ATOM 3491 N N . ALA A 1 448 ? -19.377 -15.563 -29.138 1.00 82.12 448 ALA A N 1
ATOM 3492 C CA . ALA A 1 448 ? -18.132 -16.312 -28.959 1.00 82.12 448 ALA A CA 1
ATOM 3493 C C . ALA A 1 448 ? -18.064 -17.606 -29.795 1.00 82.12 448 ALA A C 1
ATOM 3495 O O . ALA A 1 448 ? -17.000 -17.938 -30.308 1.00 82.12 448 ALA A O 1
ATOM 3496 N N . ASP A 1 449 ? -19.208 -18.269 -29.999 1.00 79.88 449 ASP A N 1
ATOM 3497 C CA . ASP A 1 449 ? -19.322 -19.512 -30.779 1.00 79.88 449 ASP A CA 1
ATOM 3498 C C . ASP A 1 449 ? -19.346 -19.295 -32.306 1.00 79.88 449 ASP A C 1
ATOM 3500 O O . ASP A 1 449 ? -19.419 -20.249 -33.083 1.00 79.88 449 ASP A O 1
ATOM 3504 N N . LYS A 1 450 ? -19.340 -18.041 -32.769 1.00 83.62 450 LYS A N 1
ATOM 3505 C CA . LYS A 1 450 ? -19.312 -17.685 -34.193 1.00 83.62 450 LYS A CA 1
ATOM 3506 C C . LYS A 1 450 ? -17.870 -17.436 -34.649 1.00 83.62 450 LYS A C 1
ATOM 3508 O O . LYS A 1 450 ? -17.009 -17.132 -33.831 1.00 83.62 450 LYS A O 1
ATOM 3513 N N . PRO A 1 451 ? -17.566 -17.550 -35.954 1.00 79.12 451 PRO A N 1
ATOM 3514 C CA . PRO A 1 451 ? -16.223 -17.262 -36.443 1.00 79.12 451 PRO A CA 1
ATOM 3515 C C . PRO A 1 451 ? -15.865 -15.778 -36.268 1.00 79.12 451 PRO A C 1
ATOM 3517 O O . PRO A 1 451 ? -16.620 -14.893 -36.679 1.00 79.12 451 PRO A O 1
ATOM 3520 N N . PHE A 1 452 ? -14.677 -15.515 -35.718 1.00 84.00 452 PHE A N 1
ATOM 3521 C CA . PHE A 1 452 ? -14.061 -14.190 -35.708 1.00 84.00 452 PHE A CA 1
ATOM 3522 C C . PHE A 1 452 ? -13.337 -13.952 -37.038 1.00 84.00 452 PHE A C 1
ATOM 3524 O O . PHE A 1 452 ? -12.321 -14.585 -37.320 1.00 84.00 452 PHE A O 1
ATOM 3531 N N . ILE A 1 453 ? -13.867 -13.051 -37.866 1.00 82.94 453 ILE A N 1
ATOM 3532 C CA . ILE A 1 453 ? -13.303 -12.727 -39.182 1.00 82.94 453 ILE A CA 1
ATOM 3533 C C . ILE A 1 453 ? -12.566 -11.391 -39.075 1.00 82.94 453 ILE A C 1
ATOM 3535 O O . ILE A 1 453 ? -13.190 -10.338 -38.953 1.00 82.94 453 ILE A O 1
ATOM 3539 N N . ALA A 1 454 ? -11.235 -11.436 -39.127 1.00 80.69 454 ALA A N 1
ATOM 3540 C CA . ALA A 1 454 ? -10.397 -10.244 -39.203 1.00 80.69 454 ALA A CA 1
ATOM 3541 C C . ALA A 1 454 ? -10.191 -9.849 -40.672 1.00 80.69 454 ALA A C 1
ATOM 3543 O O . ALA A 1 454 ? -9.707 -10.649 -41.471 1.00 80.69 454 ALA A O 1
ATOM 3544 N N . ILE A 1 455 ? -10.552 -8.614 -41.028 1.00 77.50 455 ILE A N 1
ATOM 3545 C CA . ILE A 1 455 ? -10.393 -8.081 -42.387 1.00 77.50 455 ILE A CA 1
ATOM 3546 C C . ILE A 1 455 ? -9.370 -6.949 -42.349 1.00 77.50 455 ILE A C 1
ATOM 3548 O O . ILE A 1 455 ? -9.582 -5.934 -41.688 1.00 77.50 455 ILE A O 1
ATOM 3552 N N . ASN A 1 456 ? -8.270 -7.107 -43.086 1.00 76.81 456 ASN A N 1
ATOM 3553 C CA . ASN A 1 456 ? -7.302 -6.033 -43.280 1.00 76.81 456 ASN A CA 1
ATOM 3554 C C . ASN A 1 456 ? -7.769 -5.106 -44.411 1.00 76.81 456 ASN A C 1
ATOM 3556 O O . ASN A 1 456 ? -7.551 -5.381 -45.591 1.00 76.81 456 ASN A O 1
ATOM 3560 N N . THR A 1 457 ? -8.385 -3.984 -44.047 1.00 72.50 457 THR A N 1
ATOM 3561 C CA . THR A 1 457 ? -8.918 -3.009 -45.008 1.00 72.50 457 THR A CA 1
ATOM 3562 C C . THR A 1 457 ? -7.835 -2.266 -45.793 1.00 72.50 457 THR A C 1
ATOM 3564 O O . THR A 1 457 ? -8.141 -1.697 -46.831 1.00 72.50 457 THR A O 1
ATOM 3567 N N . ALA A 1 458 ? -6.576 -2.260 -45.335 1.00 70.31 458 ALA A N 1
ATOM 3568 C CA . ALA A 1 458 ? -5.473 -1.628 -46.065 1.00 70.31 458 ALA A CA 1
ATOM 3569 C C . ALA A 1 458 ? -4.983 -2.478 -47.251 1.00 70.31 458 ALA A C 1
ATOM 3571 O O . ALA A 1 458 ? -4.350 -1.955 -48.164 1.00 70.31 458 ALA A O 1
ATOM 3572 N N . ALA A 1 459 ? -5.275 -3.782 -47.239 1.00 68.06 459 ALA A N 1
ATOM 3573 C CA . ALA A 1 459 ? -4.885 -4.717 -48.292 1.00 68.06 459 ALA A CA 1
ATOM 3574 C C . ALA A 1 459 ? -5.960 -4.893 -49.382 1.00 68.06 459 ALA A C 1
ATOM 3576 O O . ALA A 1 459 ? -5.706 -5.566 -50.380 1.00 68.06 459 ALA A O 1
ATOM 3577 N N . ILE A 1 460 ? -7.152 -4.313 -49.199 1.00 73.00 460 ILE A N 1
ATOM 3578 C CA . ILE A 1 460 ? -8.299 -4.475 -50.099 1.00 73.00 460 ILE A CA 1
ATOM 3579 C C . ILE A 1 460 ? -8.629 -3.113 -50.728 1.00 73.00 460 ILE A C 1
ATOM 3581 O O . ILE A 1 460 ? -8.795 -2.138 -49.993 1.00 73.00 460 ILE A O 1
ATOM 3585 N N . PRO A 1 461 ? -8.743 -3.011 -52.068 1.00 76.31 461 PRO A N 1
ATOM 3586 C CA . PRO A 1 461 ? -9.192 -1.788 -52.725 1.00 76.31 461 PRO A CA 1
ATOM 3587 C C . PRO A 1 461 ? -10.540 -1.322 -52.165 1.00 76.31 461 PRO A C 1
ATOM 3589 O O . PRO A 1 461 ? -11.456 -2.129 -52.005 1.00 76.31 461 PRO A O 1
ATOM 3592 N N . LYS A 1 462 ? -10.663 -0.020 -51.885 1.00 72.81 462 LYS A N 1
ATOM 3593 C CA . LYS A 1 462 ? -11.837 0.573 -51.225 1.00 72.81 462 LYS A CA 1
ATOM 3594 C C . LYS A 1 462 ? -13.156 0.191 -51.908 1.00 72.81 462 LYS A C 1
ATOM 3596 O O . LYS A 1 462 ? -14.084 -0.233 -51.227 1.00 72.81 462 LYS A O 1
ATOM 3601 N N . ASP A 1 463 ? -13.191 0.262 -53.236 1.00 72.56 463 ASP A N 1
ATOM 3602 C CA . ASP A 1 463 ? -14.386 -0.031 -54.036 1.00 72.56 463 ASP A CA 1
ATOM 3603 C C . ASP A 1 463 ? -14.811 -1.507 -53.917 1.00 72.56 463 ASP A C 1
ATOM 3605 O O . ASP A 1 463 ? -15.998 -1.821 -53.843 1.00 72.56 463 ASP A O 1
ATOM 3609 N N . LEU A 1 464 ? -13.838 -2.423 -53.820 1.00 71.94 464 LEU A N 1
ATOM 3610 C CA . LEU A 1 464 ? -14.093 -3.852 -53.635 1.00 71.94 464 LEU A CA 1
ATOM 3611 C C . LEU A 1 464 ? -14.611 -4.138 -52.218 1.00 71.94 464 LEU A C 1
ATOM 3613 O O . LEU A 1 464 ? -15.570 -4.889 -52.052 1.00 71.94 464 LEU A O 1
ATOM 3617 N N . LEU A 1 465 ? -14.023 -3.494 -51.204 1.00 72.62 465 LEU A N 1
ATOM 3618 C CA . LEU A 1 465 ? -14.444 -3.624 -49.808 1.00 72.62 465 LEU A CA 1
ATOM 3619 C C . LEU A 1 465 ? -15.886 -3.138 -49.601 1.00 72.62 465 LEU A C 1
ATOM 3621 O O . LEU A 1 465 ? -16.662 -3.796 -48.909 1.00 72.62 465 LEU A O 1
ATOM 3625 N N . GLU A 1 466 ? -16.251 -2.008 -50.215 1.00 71.25 466 GLU A N 1
ATOM 3626 C CA . GLU A 1 466 ? -17.617 -1.481 -50.168 1.00 71.25 466 GLU A CA 1
ATOM 3627 C C . GLU A 1 466 ? -18.607 -2.445 -50.840 1.00 71.25 466 GLU A C 1
ATOM 3629 O O . GLU A 1 466 ? -19.652 -2.752 -50.262 1.00 71.25 466 GLU A O 1
ATOM 3634 N N . SER A 1 467 ? -18.237 -2.997 -52.002 1.00 71.50 467 SER A N 1
ATOM 3635 C CA . SER A 1 467 ? -19.089 -3.918 -52.762 1.00 71.50 467 SER A CA 1
ATOM 3636 C C . SER A 1 467 ? -19.349 -5.264 -52.066 1.00 71.50 467 SER A C 1
ATOM 3638 O O . SER A 1 467 ? -20.447 -5.803 -52.201 1.00 71.50 467 SER A O 1
ATOM 3640 N N . GLU A 1 468 ? -18.378 -5.784 -51.305 1.00 69.88 468 GLU A N 1
ATOM 3641 C CA . GLU A 1 468 ? -18.465 -7.073 -50.596 1.00 69.88 468 GLU A CA 1
ATOM 3642 C C . GLU A 1 468 ? -19.117 -6.943 -49.207 1.00 69.88 468 GLU A C 1
ATOM 3644 O O . GLU A 1 468 ? -19.868 -7.823 -48.789 1.00 69.88 468 GLU A O 1
ATOM 3649 N N . LEU A 1 469 ? -18.867 -5.845 -48.476 1.00 67.88 469 LEU A N 1
ATOM 3650 C CA . LEU A 1 469 ? -19.413 -5.652 -47.123 1.00 67.88 469 LEU A CA 1
ATOM 3651 C C . LEU A 1 469 ? -20.839 -5.090 -47.112 1.00 67.88 469 LEU A C 1
ATOM 3653 O O . LEU A 1 469 ? -21.613 -5.427 -46.214 1.00 67.88 469 LEU A O 1
ATOM 3657 N N . PHE A 1 470 ? -21.183 -4.228 -48.073 1.00 70.25 470 PHE A N 1
ATOM 3658 C CA . PHE A 1 470 ? -22.482 -3.544 -48.116 1.00 70.25 470 PHE A CA 1
ATOM 3659 C C . PHE A 1 470 ? -23.356 -3.977 -49.300 1.00 70.25 470 PHE A C 1
ATOM 3661 O O . PHE A 1 470 ? -24.543 -3.648 -49.332 1.00 70.25 470 PHE A O 1
ATOM 3668 N N . GLY A 1 471 ? -22.802 -4.761 -50.230 1.00 61.56 471 GLY A N 1
ATOM 3669 C CA . GLY A 1 471 ? -23.468 -5.149 -51.468 1.00 61.56 471 GLY A CA 1
ATOM 3670 C C . GLY A 1 471 ? -23.500 -4.014 -52.496 1.00 61.56 471 GLY A C 1
ATOM 3671 O O . GLY A 1 471 ? -23.110 -2.880 -52.234 1.00 61.56 471 GLY A O 1
ATOM 3672 N N . HIS A 1 472 ? -23.989 -4.324 -53.691 1.00 62.66 472 HIS A N 1
ATOM 3673 C CA . HIS A 1 472 ? -24.217 -3.361 -54.767 1.00 62.66 472 HIS A CA 1
ATOM 3674 C C . HIS A 1 472 ? -25.629 -3.547 -55.333 1.00 62.66 472 HIS A C 1
ATOM 3676 O O . HIS A 1 472 ? -26.168 -4.658 -55.339 1.00 62.66 472 HIS A O 1
ATOM 3682 N N . GLU A 1 473 ? -26.246 -2.466 -55.817 1.00 56.50 473 GLU A N 1
ATOM 3683 C CA . GLU A 1 473 ? -27.489 -2.584 -56.582 1.00 56.50 473 GLU A CA 1
ATOM 3684 C C . GLU A 1 473 ? -27.233 -3.356 -57.885 1.00 56.50 473 GLU A C 1
ATOM 3686 O O . GLU A 1 473 ? -26.176 -3.240 -58.514 1.00 56.50 473 GLU A O 1
ATOM 3691 N N . ARG A 1 474 ? -28.210 -4.169 -58.306 1.00 47.47 474 ARG A N 1
ATOM 3692 C CA . ARG A 1 474 ? -28.139 -4.882 -59.590 1.00 47.47 474 ARG A CA 1
ATOM 3693 C C . ARG A 1 474 ? -27.953 -3.869 -60.727 1.00 47.47 474 ARG A C 1
ATOM 3695 O O . ARG A 1 474 ? -28.876 -3.116 -61.016 1.00 47.47 474 ARG A O 1
ATOM 3702 N N . GLY A 1 475 ? -26.795 -3.916 -61.390 1.00 57.00 475 GLY A N 1
ATOM 3703 C CA . GLY A 1 475 ? -26.450 -3.060 -62.535 1.00 57.00 475 GLY A CA 1
ATOM 3704 C C . GLY A 1 475 ? -25.389 -1.985 -62.268 1.00 57.00 475 GLY A C 1
ATOM 3705 O O . GLY A 1 475 ? -25.217 -1.111 -63.108 1.00 57.00 475 GLY A O 1
ATOM 3706 N N . ALA A 1 476 ? -24.691 -2.025 -61.128 1.00 59.44 476 ALA A N 1
ATOM 3707 C CA . ALA A 1 476 ? -23.650 -1.049 -60.778 1.00 59.44 476 ALA A CA 1
ATOM 3708 C C . ALA A 1 476 ? -22.301 -1.215 -61.522 1.00 59.44 476 ALA A C 1
ATOM 3710 O O . ALA A 1 476 ? -21.419 -0.376 -61.344 1.00 59.44 476 ALA A O 1
ATOM 3711 N N . PHE A 1 477 ? -22.144 -2.260 -62.344 1.00 58.06 477 PHE A N 1
ATOM 3712 C CA . PHE A 1 477 ? -20.951 -2.534 -63.156 1.00 58.06 477 PHE A CA 1
ATOM 3713 C C . PHE A 1 477 ? -21.314 -2.795 -64.614 1.00 58.06 477 PHE A C 1
ATOM 3715 O O . PHE A 1 477 ? -22.321 -3.511 -64.844 1.00 58.06 477 PHE A O 1
#

Sequence (477 aa):
MLRNPFIEGAVAGAPVAAPFVSSMLDQMPNSVLVFVGATKDLVYANAAAEASLDLSRKSLQGLTLYDLFGENQSLNHMIDEVFAGRAAAQRQELVLYSVPGKIYREPLAVHVVIAMLEDPTLMMMEWFPIDQQLRSERDERVSHQVEANKQLMRNLAHEIKNPLGGIRGAAQLLEFELPEKGLREYTQVIIKESDRLQTLVDRLLAPHRKAHAMEPLNIHEVLERIRSLVLAEFPQGLKIIRNYDTSLPDILGDQEQLIQAVLNIVHNAAQALSDEIRRGTAQIELRTRVARSVTIAKQRHRLALDLHLISDIRMPRGNGIDLLQHVKASHPDLPVIIMTAYSDLESAVSSFQSGAFEYLTKPFDIDKAVELIHRAVGEGKRSPGANKESNAWLQEAPEIIGQAPAMQEVFRAIGRLSRSHATVLINGESGSGKELVASALHKHSPRADKPFIAINTAAIPKDLLESELFGHERGAF

Nearest PDB structures (foldseek):
  1ny5-assembly1_A  TM=4.277E-01  e=2.018E-06  Aquifex aeolicus
  5sy5-assembly4_C  TM=6.240E-01  e=1.602E-04  Mus musculus
  4f3l-assembly1_B  TM=6.366E-01  e=1.551E-03  Mus musculus
  8osk-assembly1_N  TM=6.546E-01  e=6.918E-03  Mus musculus
  3eeh-assembly1_A  TM=5.972E-01  e=3.976E-03  Haloarcula marismortui

Solvent-accessible surface area (backbone atoms only — not comparable to full-atom values): 28193 Å² total; per-residue (Å²): 135,84,78,71,81,87,74,80,89,73,90,89,73,79,67,79,69,48,74,70,60,50,58,54,51,44,67,40,85,50,21,33,40,32,26,32,61,89,79,34,37,43,55,44,68,22,60,34,28,28,61,68,52,71,37,54,70,78,73,50,57,85,35,34,54,52,65,52,39,39,93,41,66,68,61,52,50,48,51,51,41,31,69,71,66,76,35,71,56,40,74,48,80,43,73,47,41,57,48,92,84,84,62,57,98,66,75,43,55,23,41,37,36,41,32,61,46,97,52,86,60,35,29,38,41,37,38,43,55,58,62,58,61,58,48,53,56,47,52,50,52,51,52,53,49,51,52,52,50,53,50,49,51,52,54,50,43,54,62,51,45,52,58,37,51,49,53,30,52,51,31,52,55,48,43,75,72,53,89,51,73,75,62,39,52,56,30,51,50,51,35,52,51,34,52,49,50,48,51,53,48,49,57,78,68,52,80,71,89,61,82,77,58,72,36,80,39,56,66,64,62,47,51,53,50,43,50,52,53,51,41,68,75,41,75,62,27,57,45,79,45,80,48,70,49,84,83,65,71,70,41,79,39,43,66,69,58,53,42,51,56,51,39,54,53,54,50,52,52,52,60,74,33,47,69,36,21,76,70,53,68,26,50,36,36,46,34,42,44,82,38,66,68,41,72,56,96,92,40,79,31,71,62,39,87,40,78,47,81,48,63,83,81,68,60,97,86,51,58,78,57,58,50,40,42,54,46,38,73,77,39,69,61,59,61,39,70,48,73,39,79,76,64,54,51,67,63,49,31,52,38,38,73,49,60,38,66,46,82,47,57,59,88,71,61,65,68,62,50,51,53,50,51,53,47,38,69,65,55,44,78,67,84,84,89,84,83,90,83,81,89,89,83,92,75,88,70,86,78,77,81,48,80,50,73,71,44,50,52,52,39,52,49,39,26,66,47,14,83,50,90,72,90,82,86,86,84,76,65,91,87,69,50,63,64,55,55,52,50,51,34,43,62,60,21,96,56,43,95,50,88,86,82,86,78,68,68,90,82,44,60,68,72,58,52,48,42,72,75,73,50,72,67,96,78,82,119